Protein AF-0000000085047719 (afdb_homodimer)

InterPro domains:
  IPR000515 ABC transporter type 1, transmembrane domain MetI-like [PF00528] (74-234)
  IPR000515 ABC transporter type 1, transmembrane domain MetI-like [PS50928] (56-235)
  IPR000515 ABC transporter type 1, transmembrane domain MetI-like [cd06261] (85-202)
  IPR035906 MetI-like superfamily [G3DSA:1.10.3720.10] (47-243)
  IPR035906 MetI-like superfamily [SSF161098] (51-234)

Organism: Alkalihalophilus pseudofirmus (strain ATCC BAA-2126 / JCM 17055 / OF4) (NCBI:txid398511)

Nearest PDB structures (foldseek):
  7ahh-assembly1_B  TM=7.745E-01  e=3.556E-06  Lactococcus lactis subsp. lactis
  7ahh-assembly1_A  TM=7.229E-01  e=4.633E-06  Lactococcus lactis subsp. lactis
  7ahc-assembly1_B  TM=7.390E-01  e=4.842E-06  Lactococcus lactis subsp. lactis
  7ahd-assembly1_B  TM=6.368E-01  e=7.276E-07  Lactococcus lactis subsp. lactis
  7ahd-assembly1_A  TM=6.657E-01  e=1.919E-06  Lactococcus lactis subsp. lactis

Solvent-accessible surface area (backbone atoms only — not comparable to full-atom values): 24076 Å² total; per-residue (Å²): 117,67,62,60,52,49,32,50,50,45,54,50,48,52,51,50,51,46,35,49,43,39,74,66,38,71,76,74,45,95,68,58,49,37,64,71,54,10,54,51,36,43,50,41,26,51,72,68,71,34,58,47,49,54,14,48,52,46,39,52,52,45,51,52,52,18,44,52,50,6,46,52,51,8,41,54,50,5,49,47,33,52,74,29,71,68,41,29,55,34,58,40,50,51,45,56,48,51,57,37,35,50,32,57,75,47,35,63,58,28,39,66,72,60,72,30,58,67,59,16,42,33,50,24,15,22,54,29,7,18,40,49,13,15,52,25,29,20,49,20,42,67,61,52,55,64,67,58,53,52,52,40,41,73,74,62,42,52,73,68,52,32,41,68,68,43,36,51,63,70,12,44,70,35,33,51,53,10,50,52,46,13,46,56,37,17,53,41,29,42,45,48,42,17,52,75,46,71,54,20,54,28,19,50,35,46,49,24,48,76,68,66,34,39,26,47,31,51,27,50,50,48,51,45,24,50,52,33,47,45,47,46,60,70,45,50,46,56,50,48,53,52,50,30,53,72,70,64,65,54,128,118,68,62,61,50,49,31,50,52,46,54,50,48,51,51,50,51,48,36,49,43,39,74,66,39,71,76,74,45,93,67,60,50,38,64,72,54,10,54,50,36,43,50,40,25,52,72,69,70,34,57,46,47,54,14,48,52,47,40,51,51,44,52,54,52,17,44,52,49,6,47,52,53,7,40,54,50,5,50,47,32,51,74,28,70,69,41,30,54,34,58,41,51,51,45,56,48,52,58,38,35,49,33,59,74,48,36,63,57,29,38,65,73,59,73,30,57,67,60,18,42,33,50,24,14,22,52,29,7,17,41,48,13,17,52,25,28,20,48,20,40,66,62,53,54,64,66,59,52,51,52,39,41,72,74,63,42,51,73,69,52,32,41,66,68,44,35,49,63,70,12,44,71,35,34,50,54,10,50,52,46,13,47,55,37,17,52,40,30,43,45,48,40,16,52,75,44,71,55,20,52,29,20,50,35,46,50,25,46,77,68,65,34,39,26,46,30,50,27,49,50,50,51,46,24,48,51,33,48,45,46,45,62,71,45,49,47,57,50,50,53,52,50,29,53,71,69,63,64,54,127

Secondary structure (DSSP, 8-state):
-HHHHHHHHHHHHHHHHHHHHHHTTTT--TTPPPHHHHHHHHHIIIIIS-HHHHHHHHHHHHHHHHHHHHHHHHHHHHHHHHH-HHHHHTHHHHHHHHHTS-GGGGHHHHHHHHSSHHHHHHHHHHHHHHHHHHHHHHHHHHTS-HHHHHHHHHTT--HHHHIIIIIHHHTHHHHHHHHHHHHHHHHHHHHHHHHHSSSHHHHHHHHHHHTT-HHHHHHHHHHHHHHHHHIIIIIIHHHHHHHHHHTT---/-HHHHHHHHHHHHHHHHHHHHHHTTTT--TTPPPHHHHHHHHHIIIIIS-HHHHHHHHHHHHHHHHHHHHHHHHHHHHHHHHH-HHHHHTHHHHHHHHHTS-GGGGHHHHHHHHS-HHHHHHHHHHHHHHHHHHHHHHHHHHTS-HHHHHHHHHTT--HHHHIIIIIHHHTHHHHHHHHHHHHHHHHHHHHHHHHHSSSHHHHHHHHHHHTT-HHHHHHHHHHHHHHHHHIIIIIIHHHHHHHHHHTT---

pLDDT: mean 92.98, std 7.73, range [45.44, 98.81]

Foldseek 3Di:
DVVVVVVVVVVVVVLVVLQVCVVVVVVVDPLRDRLVVLVVLLCCCVPPVNQQVQQAVLLCVLLVVLLVLLLVLLLVLLLVLQQDVVCVVPVVVVLVVLQVDQLLVCLVVLCVVVVDLSRSLSSSLSSQLNSLLSVLNNCLLNPPDVVQLVVCVVVPQDDVRCCVPPRNLSSVLSNLVSSVSSSVRSLVSNLSSCCVGDGHLNVVLNVCVVVSVSSNNVSSVVVSVVVVVCCVPVPSVVVNVVSCVVNVVPD/DVVVVVVVVVVVVVLVVLQVCVVVVVVVDPLRDRLVVLVVLLCCCVPPVNQQVQQAVLLCVLLVVLLVLLLVLLLVLLLVLQQDVVCVVPVVVVLVVLQVDQLLVCLVVLCVVVVDLSRSLSSSLSSQLNSLLSVLNNCLLNPPDVVQLVVCVVVPQDDVRCCVPPRNLSSVLSNLVSSVSSSVRSLVSNLSSCCVGDGHLNVVLNVCVVVSVNSNNVSSVVVSVVVVVCCVPVPSVVVNVVSCVVNVVPD

Sequence (502 aa):
MTTIVRRLLFFIALIAIWEIIYRIDLFQTRMFPSPLLSFVELYRGFFETGILTAALTTSLGRISLGFALAVIIGSILGIILATSKLADETLGSLVVALQSVPSIVWLPLALVMFQGGSLAILFVIILGGTWPMTMNMRMGIKNVQPLLIRAARTMGYKGLELVWKVLIPASIPSALTGVRLAWAFGWRALMAAELLGRGGLGRTLLDARDFFNMELVIAIMIIIAVIGLIVEYLIFNPIERKVLQRWGYSKMTTIVRRLLFFIALIAIWEIIYRIDLFQTRMFPSPLLSFVELYRGFFETGILTAALTTSLGRISLGFALAVIIGSILGIILATSKLADETLGSLVVALQSVPSIVWLPLALVMFQGGSLAILFVIILGGTWPMTMNMRMGIKNVQPLLIRAARTMGYKGLELVWKVLIPASIPSALTGVRLAWAFGWRALMAAELLGRGGLGRTLLDARDFFNMELVIAIMIIIAVIGLIVEYLIFNPIERKVLQRWGYSK

Radius of gyration: 24.11 Å; Cα contacts (8 Å, |Δi|>4): 679; chains: 2; bounding box: 59×62×63 Å

Structure (mmCIF, N/CA/C/O backbone):
data_AF-0000000085047719-model_v1
#
loop_
_entity.id
_entity.type
_entity.pdbx_description
1 polymer 'ABC transporter (Permease) (NSB type)'
#
loop_
_atom_site.group_PDB
_atom_site.id
_atom_site.type_symbol
_atom_site.label_atom_id
_atom_site.label_alt_id
_atom_site.label_comp_id
_atom_site.label_asym_id
_atom_site.label_entity_id
_atom_site.label_seq_id
_atom_site.pdbx_PDB_ins_code
_atom_site.Cartn_x
_atom_site.Cartn_y
_atom_site.Cartn_z
_atom_site.occupancy
_atom_site.B_iso_or_equiv
_atom_site.auth_seq_id
_atom_site.auth_comp_id
_atom_site.auth_asym_id
_atom_site.auth_atom_id
_atom_site.pdbx_PDB_model_num
ATOM 1 N N . MET A 1 1 ? 16.953 25.453 -16.094 1 55.53 1 MET A N 1
ATOM 2 C CA . MET A 1 1 ? 17.594 24.828 -17.25 1 55.53 1 MET A CA 1
ATOM 3 C C . MET A 1 1 ? 18.594 23.766 -16.797 1 55.53 1 MET A C 1
ATOM 5 O O . MET A 1 1 ? 18.641 22.672 -17.359 1 55.53 1 MET A O 1
ATOM 9 N N . THR A 1 2 ? 19.172 24.031 -15.453 1 80.38 2 THR A N 1
ATOM 10 C CA . THR A 1 2 ? 20.312 23.266 -15 1 80.38 2 THR A CA 1
ATOM 11 C C . THR A 1 2 ? 19.859 21.984 -14.289 1 80.38 2 THR A C 1
ATOM 13 O O . THR A 1 2 ? 20.484 20.938 -14.438 1 80.38 2 THR A O 1
ATOM 16 N N . THR A 1 3 ? 18.594 22.047 -13.867 1 86.69 3 THR A N 1
ATOM 17 C CA . THR A 1 3 ? 18.125 20.875 -13.133 1 86.69 3 THR A CA 1
ATOM 18 C C . THR A 1 3 ? 17.719 19.75 -14.086 1 86.69 3 THR A C 1
ATOM 20 O O . THR A 1 3 ? 18.047 18.594 -13.859 1 86.69 3 THR A O 1
ATOM 23 N N . ILE A 1 4 ? 17.141 20.141 -15.188 1 89.81 4 ILE A N 1
ATOM 24 C CA . ILE A 1 4 ? 16.688 19.172 -16.172 1 89.81 4 ILE A CA 1
ATOM 25 C C . ILE A 1 4 ? 17.875 18.469 -16.812 1 89.81 4 ILE A C 1
ATOM 27 O O . ILE A 1 4 ? 17.844 17.266 -17.062 1 89.81 4 ILE A O 1
ATOM 31 N N . VAL A 1 5 ? 18.875 19.25 -17.062 1 91.38 5 VAL A N 1
ATOM 32 C CA . VAL A 1 5 ? 20.078 18.688 -17.688 1 91.38 5 VAL A CA 1
ATOM 33 C C . VAL A 1 5 ? 20.734 17.703 -16.719 1 91.38 5 VAL A C 1
ATOM 35 O O . VAL A 1 5 ? 21.188 16.625 -17.125 1 91.38 5 VAL A O 1
ATOM 38 N N . ARG A 1 6 ? 20.797 18.062 -15.516 1 91.5 6 ARG A N 1
ATOM 39 C CA . ARG A 1 6 ? 21.391 17.188 -14.508 1 91.5 6 ARG A CA 1
ATOM 40 C C . ARG A 1 6 ? 20.609 15.875 -14.391 1 91.5 6 ARG A C 1
ATOM 42 O O . ARG A 1 6 ? 21.203 14.797 -14.297 1 91.5 6 ARG A O 1
ATOM 49 N N . ARG A 1 7 ? 19.344 15.992 -14.406 1 91.75 7 ARG A N 1
ATOM 50 C CA . ARG A 1 7 ? 18.469 14.812 -14.32 1 91.75 7 ARG A CA 1
ATOM 51 C C . ARG A 1 7 ? 18.641 13.93 -15.547 1 91.75 7 ARG A C 1
ATOM 53 O O . ARG A 1 7 ? 18.75 12.703 -15.43 1 91.75 7 ARG A O 1
ATOM 60 N N . LEU A 1 8 ? 18.672 14.547 -16.688 1 92.69 8 LEU A N 1
ATOM 61 C CA . LEU A 1 8 ? 18.812 13.789 -17.938 1 92.69 8 LEU A CA 1
ATOM 62 C C . LEU A 1 8 ? 20.141 13.062 -17.984 1 92.69 8 LEU A C 1
ATOM 64 O O . LEU A 1 8 ? 20.219 11.898 -18.375 1 92.69 8 LEU A O 1
ATOM 68 N N . LEU A 1 9 ? 21.172 13.742 -17.578 1 93.44 9 LEU A N 1
ATOM 69 C CA . LEU A 1 9 ? 22.5 13.133 -17.562 1 93.44 9 LEU A CA 1
ATOM 70 C C . LEU A 1 9 ? 22.562 11.969 -16.578 1 93.44 9 LEU A C 1
ATOM 72 O O . LEU A 1 9 ? 23.188 10.953 -16.859 1 93.44 9 LEU A O 1
ATOM 76 N N . PHE A 1 10 ? 21.938 12.188 -15.484 1 93.69 10 PHE A N 1
ATOM 77 C CA . PHE A 1 10 ? 21.891 11.141 -14.469 1 93.69 10 PHE A CA 1
ATOM 78 C C . PHE A 1 10 ? 21.234 9.883 -15.016 1 93.69 10 PHE A C 1
ATOM 80 O O . PHE A 1 10 ? 21.781 8.781 -14.906 1 93.69 10 PHE A O 1
ATOM 87 N N . PHE A 1 11 ? 20.062 9.992 -15.648 1 93.19 11 PHE A N 1
ATOM 88 C CA . PHE A 1 11 ? 19.328 8.844 -16.156 1 93.19 11 PHE A CA 1
ATOM 89 C C . PHE A 1 11 ? 20.047 8.219 -17.344 1 93.19 11 PHE A C 1
ATOM 91 O O . PHE A 1 11 ? 20.031 6.996 -17.516 1 93.19 11 PHE A O 1
ATOM 98 N N . ILE A 1 12 ? 20.672 9.039 -18.172 1 93.75 12 ILE A N 1
ATOM 99 C CA . ILE A 1 12 ? 21.453 8.523 -19.297 1 93.75 12 ILE A CA 1
ATOM 100 C C . ILE A 1 12 ? 22.625 7.703 -18.781 1 93.75 12 ILE A C 1
ATOM 102 O O . ILE A 1 12 ? 22.922 6.621 -19.297 1 93.75 12 ILE A O 1
ATOM 106 N N . ALA A 1 13 ? 23.266 8.25 -17.766 1 94.69 13 ALA A N 1
ATOM 107 C CA . ALA A 1 13 ? 24.375 7.527 -17.156 1 94.69 13 ALA A CA 1
ATOM 108 C C . ALA A 1 13 ? 23.906 6.203 -16.562 1 94.69 13 ALA A C 1
ATOM 110 O O . ALA A 1 13 ? 24.594 5.184 -16.672 1 94.69 13 ALA A O 1
ATOM 111 N N . LEU A 1 14 ? 22.812 6.246 -15.883 1 93.38 14 LEU A N 1
ATOM 112 C CA . LEU A 1 14 ? 22.266 5.043 -15.258 1 93.38 14 LEU A CA 1
ATOM 113 C C . LEU A 1 14 ? 21.969 3.979 -16.312 1 93.38 14 LEU A C 1
ATOM 115 O O . LEU A 1 14 ? 22.297 2.805 -16.125 1 93.38 14 LEU A O 1
ATOM 119 N N . ILE A 1 15 ? 21.375 4.363 -17.391 1 92.88 15 ILE A N 1
ATOM 120 C CA . ILE A 1 15 ? 21.031 3.439 -18.469 1 92.88 15 ILE A CA 1
ATOM 121 C C . ILE A 1 15 ? 22.297 2.922 -19.141 1 92.88 15 ILE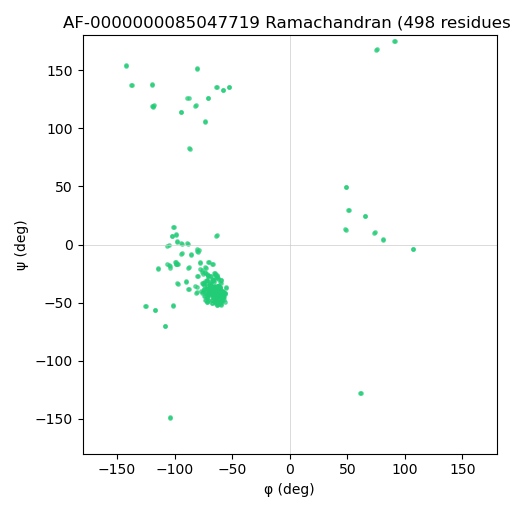 A C 1
ATOM 123 O O . ILE A 1 15 ? 22.391 1.739 -19.469 1 92.88 15 ILE A O 1
ATOM 127 N N . ALA A 1 16 ? 23.25 3.824 -19.375 1 94.19 16 ALA A N 1
ATOM 128 C CA . ALA A 1 16 ? 24.516 3.438 -19.969 1 94.19 16 ALA A CA 1
ATOM 129 C C . ALA A 1 16 ? 25.266 2.434 -19.094 1 94.19 16 ALA A C 1
ATOM 131 O O . ALA A 1 16 ? 25.781 1.432 -19.594 1 94.19 16 ALA A O 1
ATOM 132 N N . ILE A 1 17 ? 25.297 2.729 -17.844 1 93.62 17 ILE A N 1
ATOM 133 C CA . ILE A 1 17 ? 25.953 1.818 -16.922 1 93.62 17 ILE A CA 1
ATOM 134 C C . ILE A 1 17 ? 25.25 0.464 -16.938 1 93.62 17 ILE A C 1
ATOM 136 O O . ILE A 1 17 ? 25.891 -0.582 -16.969 1 93.62 17 ILE A O 1
ATOM 140 N N . TRP A 1 18 ? 23.906 0.507 -16.922 1 91.75 18 TRP A N 1
ATOM 141 C CA . TRP A 1 18 ? 23.109 -0.709 -16.984 1 91.75 18 TRP A CA 1
ATOM 142 C C . TRP A 1 18 ? 23.422 -1.501 -18.25 1 91.75 18 TRP A C 1
ATOM 144 O O . TRP A 1 18 ? 23.641 -2.713 -18.203 1 91.75 18 TRP A O 1
ATOM 154 N N . GLU A 1 19 ? 23.547 -0.803 -19.297 1 91.44 19 GLU A N 1
ATOM 155 C CA . GLU A 1 19 ? 23.812 -1.452 -20.578 1 91.44 19 GLU A CA 1
ATOM 156 C C . GLU A 1 19 ? 25.219 -2.035 -20.609 1 91.44 19 GLU A C 1
ATOM 158 O O . GLU A 1 19 ? 25.438 -3.109 -21.172 1 91.44 19 GLU A O 1
ATOM 163 N N . ILE A 1 20 ? 26.141 -1.352 -20.078 1 92.12 20 ILE A N 1
ATOM 164 C CA . ILE A 1 20 ? 27.516 -1.813 -20.031 1 92.12 20 ILE A CA 1
ATOM 165 C C . ILE A 1 20 ? 27.609 -3.084 -19.188 1 9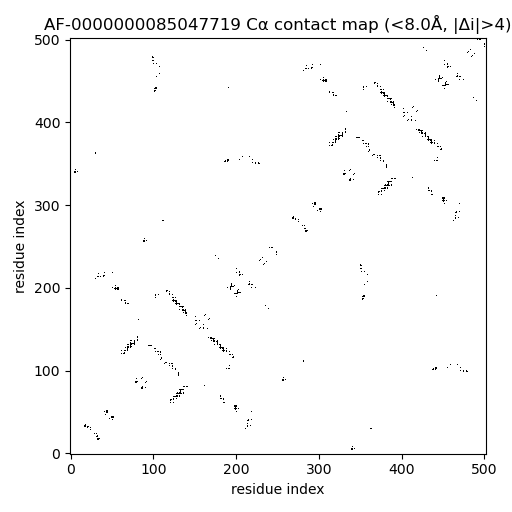2.12 20 ILE A C 1
ATOM 167 O O . ILE A 1 20 ? 28.297 -4.039 -19.562 1 92.12 20 ILE A O 1
ATOM 171 N N . ILE A 1 21 ? 26.906 -3.066 -18.109 1 88.94 21 ILE A N 1
ATOM 172 C CA . ILE A 1 21 ? 26.891 -4.238 -17.234 1 88.94 21 ILE A CA 1
ATOM 173 C C . ILE A 1 21 ? 26.328 -5.438 -18 1 88.94 21 ILE A C 1
ATOM 175 O O . ILE A 1 21 ? 26.844 -6.551 -17.875 1 88.94 21 ILE A O 1
ATOM 179 N N . TYR A 1 22 ? 25.266 -5.246 -18.766 1 87.19 22 TYR A N 1
ATOM 180 C CA . TYR A 1 22 ? 24.656 -6.293 -19.578 1 87.19 22 TYR A CA 1
ATOM 181 C C . TYR A 1 22 ? 25.625 -6.801 -20.641 1 87.19 22 TYR A C 1
ATOM 183 O O . TYR A 1 22 ? 25.797 -8.008 -20.797 1 87.19 22 TYR A O 1
ATOM 191 N N . ARG A 1 23 ? 26.375 -5.891 -21.297 1 89.44 23 ARG A N 1
ATOM 192 C CA . ARG A 1 23 ? 27.219 -6.254 -22.422 1 89.44 23 ARG A CA 1
ATOM 193 C C . ARG A 1 23 ? 28.469 -7 -21.938 1 89.44 23 ARG A C 1
ATOM 195 O O . ARG A 1 23 ? 28.969 -7.891 -22.625 1 89.44 23 ARG A O 1
ATOM 202 N N . ILE A 1 24 ? 28.875 -6.586 -20.781 1 88.06 24 ILE A N 1
ATOM 203 C CA . ILE A 1 24 ? 30.094 -7.238 -20.312 1 88.06 24 ILE A CA 1
ATOM 204 C C . ILE A 1 24 ? 29.734 -8.5 -19.531 1 88.06 24 ILE A C 1
ATOM 206 O O . ILE A 1 24 ? 30.609 -9.219 -19.062 1 88.06 24 ILE A O 1
ATOM 210 N N . ASP A 1 25 ? 28.453 -8.75 -19.438 1 79.75 25 ASP A N 1
ATOM 211 C CA . ASP A 1 25 ? 27.953 -9.922 -18.734 1 79.75 25 ASP A CA 1
ATOM 212 C C . ASP A 1 25 ? 28.594 -10.055 -17.359 1 79.75 25 ASP A C 1
ATOM 214 O O . ASP A 1 25 ? 29.156 -11.109 -17.016 1 79.75 25 ASP A O 1
ATOM 218 N N . LEU A 1 26 ? 28.562 -9 -16.703 1 72.75 26 LEU A N 1
ATOM 219 C CA . LEU A 1 26 ? 29.219 -8.898 -15.414 1 72.75 26 LEU A CA 1
ATOM 220 C C . LEU A 1 26 ? 28.734 -9.992 -14.469 1 72.75 26 LEU A C 1
ATOM 222 O O . LEU A 1 26 ? 29.516 -10.516 -13.672 1 72.75 26 LEU A O 1
ATOM 226 N N . PHE A 1 27 ? 27.484 -10.312 -14.555 1 71.44 27 PHE A N 1
ATOM 227 C CA . PHE A 1 27 ? 26.922 -11.25 -13.594 1 71.44 27 PHE A CA 1
ATOM 228 C C . PHE A 1 27 ? 26.875 -12.664 -14.164 1 71.44 27 PHE A C 1
ATOM 230 O O . PHE A 1 27 ? 26.469 -13.602 -13.484 1 71.44 27 PHE A O 1
ATOM 237 N N . GLN A 1 28 ? 27.375 -12.758 -15.297 1 67.12 28 GLN A N 1
ATOM 238 C CA . GLN A 1 28 ? 27.469 -14.062 -15.953 1 67.12 28 GLN A CA 1
ATOM 239 C C . GLN A 1 28 ? 26.125 -14.781 -15.938 1 67.12 28 GLN A C 1
ATOM 241 O O . GLN A 1 28 ? 26.047 -15.969 -15.602 1 67.12 28 GLN A O 1
ATOM 246 N N . THR A 1 29 ? 25.141 -13.984 -15.945 1 65.38 29 THR A N 1
ATOM 247 C CA . THR A 1 29 ? 23.797 -14.539 -15.969 1 65.38 29 THR A CA 1
ATOM 248 C C . THR A 1 29 ? 23.031 -14.078 -17.219 1 65.38 29 THR A C 1
ATOM 250 O O . THR A 1 29 ? 23.188 -12.93 -17.641 1 65.38 29 THR A O 1
ATOM 253 N N . ARG A 1 30 ? 22.688 -15.023 -17.953 1 62.56 30 ARG A N 1
ATOM 254 C CA . ARG A 1 30 ? 21.906 -14.703 -19.156 1 62.56 30 ARG A CA 1
ATOM 255 C C . ARG A 1 30 ? 20.562 -14.102 -18.781 1 62.56 30 ARG A C 1
ATOM 257 O O . ARG A 1 30 ? 19.75 -13.805 -19.656 1 62.56 30 ARG A O 1
ATOM 264 N N . MET A 1 31 ? 20.469 -13.867 -17.562 1 78.06 31 MET A N 1
ATOM 265 C CA . MET A 1 31 ? 19.141 -13.43 -17.156 1 78.06 31 MET A CA 1
ATOM 266 C C . MET A 1 31 ? 19.125 -11.93 -16.875 1 78.06 31 MET A C 1
ATOM 268 O O . MET A 1 31 ? 18.062 -11.367 -16.609 1 78.06 31 MET A O 1
ATOM 272 N N . PHE A 1 32 ? 20.312 -11.32 -17.047 1 80.69 32 PHE A N 1
ATOM 273 C CA . PHE A 1 32 ? 20.344 -9.875 -16.875 1 80.69 32 PHE A CA 1
ATOM 274 C C . PHE A 1 32 ? 19.875 -9.164 -18.141 1 80.69 32 PHE A C 1
ATOM 276 O O . PHE A 1 32 ? 20.5 -9.312 -19.188 1 80.69 32 PHE A O 1
ATOM 283 N N . PRO A 1 33 ? 18.766 -8.375 -18.016 1 88 33 PRO A N 1
ATOM 284 C CA . PRO A 1 33 ? 18.188 -7.797 -19.219 1 88 33 PRO A CA 1
ATOM 285 C C . PRO A 1 33 ? 18.922 -6.543 -19.688 1 88 33 PRO A C 1
ATOM 287 O O . PRO A 1 33 ? 19.594 -5.883 -18.891 1 88 33 PRO A O 1
ATOM 290 N N . SER A 1 34 ? 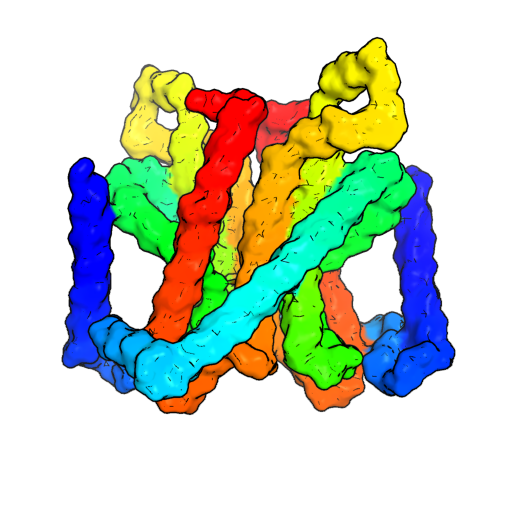18.844 -6.336 -21 1 90.56 34 SER A N 1
ATOM 291 C CA . SER A 1 34 ? 19.359 -5.109 -21.609 1 90.56 34 SER A CA 1
ATOM 292 C C . SER A 1 34 ? 18.297 -4.02 -21.641 1 90.56 34 SER A C 1
ATOM 294 O O . SER A 1 34 ? 17.172 -4.258 -22.094 1 90.56 34 SER A O 1
ATOM 296 N N . PRO A 1 35 ? 18.656 -2.863 -21.094 1 90.88 35 PRO A N 1
ATOM 297 C CA . PRO A 1 35 ? 17.688 -1.769 -21.203 1 90.88 35 PRO A CA 1
ATOM 298 C C . PRO A 1 35 ? 17.359 -1.4 -22.641 1 90.88 35 PRO A C 1
ATOM 300 O O . PRO A 1 35 ? 16.203 -1.082 -22.953 1 90.88 35 PRO A O 1
ATOM 303 N N . LEU A 1 36 ? 18.312 -1.517 -23.531 1 91.38 36 LEU A N 1
ATOM 304 C CA . LEU A 1 36 ? 18.078 -1.18 -24.922 1 91.38 36 LEU A CA 1
ATOM 305 C C . LEU A 1 36 ? 17.141 -2.191 -25.578 1 91.38 36 LEU A C 1
ATOM 307 O O . LEU A 1 36 ? 16.25 -1.814 -26.328 1 91.38 36 LEU A O 1
ATOM 311 N N . LEU A 1 37 ? 17.328 -3.438 -25.281 1 92.56 37 LEU A N 1
ATOM 312 C CA . LEU A 1 37 ? 16.469 -4.477 -25.844 1 92.56 37 LEU A CA 1
ATOM 313 C C . LEU A 1 37 ? 15.07 -4.426 -25.234 1 92.56 37 LEU A C 1
ATOM 315 O O . LEU A 1 37 ? 14.102 -4.863 -25.859 1 92.56 37 LEU A O 1
ATOM 319 N N . SER A 1 38 ? 15.016 -3.902 -24.031 1 94.75 38 SER A N 1
ATOM 320 C CA . SER A 1 38 ? 13.703 -3.736 -23.422 1 94.75 38 SER A CA 1
ATOM 321 C C . SER A 1 38 ? 12.859 -2.721 -24.188 1 94.75 38 SER A C 1
ATOM 323 O O . SER A 1 38 ? 11.633 -2.857 -24.25 1 94.75 38 SER A O 1
ATOM 325 N N . PHE A 1 39 ? 13.531 -1.752 -24.781 1 94.06 39 PHE A N 1
ATOM 326 C CA . PHE A 1 39 ? 12.805 -0.777 -25.594 1 94.06 39 PHE A CA 1
ATOM 327 C C . PHE A 1 39 ? 12.328 -1.401 -26.891 1 94.06 39 PHE A C 1
ATOM 329 O O . PHE A 1 39 ? 11.258 -1.048 -27.406 1 94.06 39 PHE A O 1
ATOM 336 N N . VAL A 1 40 ? 13.078 -2.311 -27.344 1 94.25 40 VAL A N 1
ATOM 337 C CA . VAL A 1 40 ? 12.68 -3.043 -28.547 1 94.25 40 VAL A CA 1
ATOM 338 C C . VAL A 1 40 ? 11.453 -3.898 -28.25 1 94.25 40 VAL A C 1
ATOM 340 O O . VAL A 1 40 ? 10.516 -3.963 -29.047 1 94.25 40 VAL A O 1
ATOM 343 N N . GLU A 1 41 ? 11.492 -4.469 -27.047 1 95.06 41 GLU A N 1
ATOM 344 C CA . GLU A 1 41 ? 10.352 -5.293 -26.641 1 95.06 41 GLU A CA 1
ATOM 345 C C . GLU A 1 41 ? 9.102 -4.445 -26.438 1 95.06 41 GLU A C 1
ATOM 347 O O . GLU A 1 41 ? 7.984 -4.914 -26.672 1 95.06 41 GLU A O 1
ATOM 352 N N . LEU A 1 42 ? 9.312 -3.232 -26.062 1 96.56 42 LEU A N 1
ATOM 353 C CA . LEU A 1 42 ? 8.18 -2.316 -25.953 1 96.56 42 LEU A CA 1
ATOM 354 C C . LEU A 1 42 ? 7.52 -2.119 -27.312 1 96.56 42 LEU A C 1
ATOM 356 O O . LEU A 1 42 ? 6.297 -2.211 -27.438 1 96.56 42 LEU A O 1
ATOM 360 N N . TYR A 1 43 ? 8.359 -1.895 -28.266 1 95.5 43 TYR A N 1
ATOM 361 C CA . TYR A 1 43 ? 7.852 -1.686 -29.625 1 95.5 43 TYR A CA 1
ATOM 362 C C . TYR A 1 43 ? 7.176 -2.943 -30.156 1 95.5 43 TYR A C 1
ATOM 364 O O . TYR A 1 43 ? 6.055 -2.883 -30.672 1 95.5 43 TYR A O 1
ATOM 372 N N . ARG A 1 44 ? 7.777 -4.078 -30.047 1 96 44 ARG A N 1
ATOM 373 C CA . ARG A 1 44 ? 7.234 -5.344 -30.531 1 96 44 ARG A CA 1
ATOM 374 C C . ARG A 1 44 ? 5.938 -5.695 -29.812 1 96 44 ARG A C 1
ATOM 376 O O . ARG A 1 44 ? 4.965 -6.117 -30.453 1 96 44 ARG A O 1
ATOM 383 N N . GLY A 1 45 ? 5.918 -5.469 -28.469 1 95.94 45 GLY A N 1
ATOM 384 C CA . GLY A 1 45 ? 4.754 -5.816 -27.672 1 95.94 45 GLY A CA 1
ATOM 385 C C . GLY A 1 45 ? 3.539 -4.961 -28 1 95.94 45 GLY A C 1
ATOM 386 O O . GLY A 1 45 ? 2.406 -5.449 -27.953 1 95.94 45 GLY A O 1
ATOM 387 N N . PHE A 1 46 ? 3.801 -3.68 -28.406 1 96.75 46 PHE A N 1
ATOM 388 C CA . PHE A 1 46 ? 2.693 -2.773 -28.688 1 96.75 46 PHE A CA 1
ATOM 389 C C . PHE A 1 46 ? 2.242 -2.904 -30.141 1 96.75 46 PHE A C 1
ATOM 391 O O . PHE A 1 46 ? 1.042 -2.914 -30.422 1 96.75 46 PHE A O 1
ATOM 398 N N . PHE A 1 47 ? 3.232 -3.078 -31.062 1 95.88 47 PHE A N 1
ATOM 399 C CA . PHE A 1 47 ? 2.895 -2.838 -32.469 1 95.88 47 PHE A CA 1
ATOM 400 C C . PHE A 1 47 ? 2.979 -4.129 -33.281 1 95.88 47 PHE A C 1
ATOM 402 O O . PHE A 1 47 ? 2.391 -4.23 -34.344 1 95.88 47 PHE A O 1
ATOM 409 N N . GLU A 1 48 ? 3.68 -5.102 -32.812 1 95.62 48 GLU A N 1
ATOM 410 C CA . GLU A 1 48 ? 3.789 -6.344 -33.562 1 95.62 48 GLU A CA 1
ATOM 411 C C . GLU A 1 48 ? 2.871 -7.422 -33 1 95.62 48 GLU A C 1
ATOM 413 O O . GLU A 1 48 ? 2.023 -7.961 -33.719 1 95.62 48 GLU A O 1
ATOM 418 N N . THR A 1 49 ? 2.949 -7.68 -31.75 1 95.62 49 THR A N 1
ATOM 419 C CA . THR A 1 49 ? 2.193 -8.781 -31.156 1 95.62 49 THR A CA 1
ATOM 420 C C . THR A 1 49 ? 0.902 -8.273 -30.531 1 95.62 49 THR A C 1
ATOM 422 O O . THR A 1 49 ? -0.076 -9.016 -30.422 1 95.62 49 THR A O 1
ATOM 425 N N . GLY A 1 50 ? 0.878 -7.051 -29.969 1 97 50 GLY A N 1
ATOM 426 C CA . GLY A 1 50 ? -0.288 -6.488 -29.297 1 97 50 GLY A CA 1
ATOM 427 C C . GLY A 1 50 ? -0.456 -6.969 -27.875 1 97 50 GLY A C 1
ATOM 428 O O . GLY A 1 50 ? -1.438 -6.629 -27.203 1 97 50 GLY A O 1
ATOM 429 N N . ILE A 1 51 ? 0.48 -7.727 -27.438 1 97.06 51 ILE A N 1
ATOM 430 C CA . ILE A 1 51 ? 0.381 -8.32 -26.109 1 97.06 51 ILE A CA 1
ATOM 431 C C . ILE A 1 51 ? 0.387 -7.227 -25.047 1 97.06 51 ILE A C 1
ATOM 433 O O . ILE A 1 51 ? -0.317 -7.324 -24.047 1 97.06 51 ILE A O 1
ATOM 437 N N . LEU A 1 52 ? 1.146 -6.176 -25.234 1 98.31 52 LEU A N 1
ATOM 438 C CA . LEU A 1 52 ? 1.242 -5.094 -24.266 1 98.31 52 LEU A CA 1
ATOM 439 C C . LEU A 1 52 ? -0.001 -4.211 -24.297 1 98.31 52 LEU A C 1
ATOM 441 O O . LEU A 1 52 ? -0.428 -3.689 -23.266 1 98.31 52 LEU A O 1
ATOM 445 N N . THR A 1 53 ? -0.605 -4.039 -25.438 1 98.06 53 THR A N 1
ATOM 446 C CA . THR A 1 53 ? -1.845 -3.277 -25.547 1 98.06 53 THR A CA 1
ATOM 447 C C . THR A 1 53 ? -2.977 -3.98 -24.797 1 98.06 53 THR A C 1
ATOM 449 O O . THR A 1 53 ? -3.742 -3.342 -24.078 1 98.06 53 THR A O 1
ATOM 452 N N . ALA A 1 54 ? -3.035 -5.27 -25.031 1 98 54 ALA A N 1
ATOM 453 C CA . ALA A 1 54 ? -4.059 -6.059 -24.359 1 98 54 ALA A CA 1
ATOM 454 C C . ALA A 1 54 ? -3.859 -6.027 -22.844 1 98 54 ALA A C 1
ATOM 456 O O . ALA A 1 54 ? -4.82 -5.848 -22.094 1 98 54 ALA A O 1
ATOM 457 N N . ALA A 1 55 ? -2.67 -6.195 -22.391 1 98.38 55 ALA A N 1
ATOM 458 C CA . ALA A 1 55 ? -2.338 -6.172 -20.969 1 98.38 55 ALA A CA 1
ATOM 459 C C . ALA A 1 55 ? -2.645 -4.809 -20.359 1 98.38 55 ALA A C 1
ATOM 461 O O . ALA A 1 55 ? -3.24 -4.723 -19.281 1 98.38 55 ALA A O 1
ATOM 462 N N . LEU A 1 56 ? -2.262 -3.781 -21.078 1 98.38 56 LEU A N 1
ATOM 463 C CA . LEU A 1 56 ? -2.439 -2.412 -20.609 1 98.38 56 LEU A CA 1
ATOM 464 C C . LEU A 1 56 ? -3.92 -2.064 -20.5 1 98.38 56 LEU A C 1
ATOM 466 O O . LEU A 1 56 ? -4.348 -1.486 -19.5 1 98.38 56 LEU A O 1
ATOM 470 N N . THR A 1 57 ? -4.707 -2.42 -21.469 1 98.06 57 THR A N 1
ATOM 471 C CA . THR A 1 57 ? -6.133 -2.107 -21.469 1 98.06 57 THR A CA 1
ATOM 472 C C . THR A 1 57 ? -6.855 -2.846 -20.344 1 98.06 57 THR A C 1
ATOM 474 O O . THR A 1 57 ? -7.742 -2.287 -19.703 1 98.06 57 THR A O 1
ATOM 477 N N . THR A 1 58 ? -6.445 -4.039 -20.156 1 98.12 58 THR A N 1
ATOM 478 C CA . THR A 1 58 ? -7.051 -4.84 -19.094 1 98.12 58 THR A CA 1
ATOM 479 C C . THR A 1 58 ? -6.758 -4.234 -17.719 1 98.12 58 THR A C 1
ATOM 481 O O . THR A 1 58 ? -7.672 -4.023 -16.922 1 98.12 58 THR A O 1
ATOM 484 N N . SER A 1 59 ? -5.512 -3.922 -17.438 1 98.44 59 SER A N 1
ATOM 485 C CA . SER A 1 59 ? -5.117 -3.367 -16.141 1 98.44 59 SER A CA 1
ATOM 486 C C . SER A 1 59 ? -5.727 -1.986 -15.922 1 98.44 59 SER A C 1
ATOM 488 O O . SER A 1 59 ? -6.207 -1.679 -14.828 1 98.44 59 SER A O 1
ATOM 490 N N . LEU A 1 60 ? -5.738 -1.154 -16.969 1 98.31 60 LEU A N 1
ATOM 491 C CA . LEU A 1 60 ? -6.289 0.19 -16.828 1 98.31 60 LEU A CA 1
ATOM 492 C C . LEU A 1 60 ? -7.797 0.137 -16.594 1 98.31 60 LEU A C 1
ATOM 494 O O . LEU A 1 60 ? -8.336 0.945 -15.836 1 98.31 60 LEU A O 1
ATOM 498 N N . GLY A 1 61 ? -8.438 -0.741 -17.281 1 98.25 61 GLY A N 1
ATOM 499 C CA . GLY A 1 61 ? -9.859 -0.921 -17.047 1 98.25 61 GLY A CA 1
ATOM 500 C C . GLY A 1 61 ? -10.172 -1.343 -15.617 1 98.25 61 GLY A C 1
ATOM 501 O O . GLY A 1 61 ? -11.078 -0.794 -14.984 1 98.25 61 GLY A O 1
ATOM 502 N N . ARG A 1 62 ? -9.469 -2.242 -15.086 1 98.19 62 ARG A N 1
ATOM 503 C CA . ARG A 1 62 ? -9.664 -2.768 -13.734 1 98.19 62 ARG A CA 1
ATOM 504 C C . ARG A 1 62 ? -9.414 -1.69 -12.688 1 98.19 62 ARG A C 1
ATOM 506 O O . ARG A 1 62 ? -10.227 -1.486 -11.789 1 98.19 62 ARG A O 1
ATOM 513 N N . ILE A 1 63 ? -8.266 -0.968 -12.852 1 98.31 63 ILE A N 1
ATOM 514 C CA . ILE A 1 63 ? -7.895 -0.002 -11.828 1 98.31 63 ILE A CA 1
ATOM 515 C C . ILE A 1 63 ? -8.836 1.201 -11.883 1 98.31 63 ILE A C 1
ATOM 517 O O . ILE A 1 63 ? -9.156 1.794 -10.852 1 98.31 63 ILE A O 1
ATOM 521 N N . SER A 1 64 ? -9.258 1.576 -13.102 1 98.19 64 SER A N 1
ATOM 522 C CA . SER A 1 64 ? -10.18 2.701 -13.227 1 98.19 64 SER A CA 1
ATOM 523 C C . SER A 1 64 ? -11.516 2.4 -12.547 1 98.19 64 SER A C 1
ATOM 525 O O . SER A 1 64 ? -12.016 3.211 -11.766 1 98.19 64 SER A O 1
ATOM 527 N N . LEU A 1 65 ? -12.031 1.253 -12.781 1 98.44 65 LEU A N 1
ATOM 528 C CA . LEU A 1 65 ? -13.305 0.868 -12.195 1 98.44 65 LEU A CA 1
ATOM 529 C C . LEU A 1 65 ? -13.164 0.616 -10.703 1 98.44 65 LEU A C 1
ATOM 531 O O . LEU A 1 65 ? -13.984 1.091 -9.906 1 98.44 65 LEU A O 1
ATOM 535 N N . GLY A 1 66 ? -12.195 -0.163 -10.344 1 98.56 66 GLY A N 1
ATOM 536 C CA . GLY A 1 66 ? -11.977 -0.466 -8.938 1 98.56 66 GLY A CA 1
ATOM 537 C C . GLY A 1 66 ? -11.719 0.769 -8.094 1 98.56 66 GLY A C 1
ATOM 538 O O . GLY A 1 66 ? -12.273 0.908 -7.004 1 98.56 66 GLY A O 1
ATOM 539 N N . PHE A 1 67 ? -10.867 1.64 -8.617 1 98.31 67 PHE A N 1
ATOM 540 C CA . PHE A 1 67 ? -10.531 2.881 -7.93 1 98.31 67 PHE A CA 1
ATOM 541 C C . PHE A 1 67 ? -11.766 3.768 -7.781 1 98.31 67 PHE A C 1
ATOM 543 O O . PHE A 1 67 ? -12.023 4.297 -6.699 1 98.31 67 PHE A O 1
ATOM 550 N N . ALA A 1 68 ? -12.5 3.908 -8.812 1 98.69 68 ALA A N 1
ATOM 551 C CA . ALA A 1 68 ? -13.711 4.723 -8.773 1 98.69 68 ALA A CA 1
ATOM 552 C C . ALA A 1 68 ? -14.688 4.195 -7.73 1 98.69 68 ALA A C 1
ATOM 554 O O . ALA A 1 68 ? -15.234 4.965 -6.93 1 98.69 68 ALA A O 1
ATOM 555 N N . LEU A 1 69 ? -14.875 2.945 -7.707 1 98.81 69 LEU A N 1
ATOM 556 C CA . LEU A 1 69 ? -15.797 2.334 -6.758 1 98.81 69 LEU A CA 1
ATOM 557 C C . LEU A 1 69 ? -15.266 2.443 -5.332 1 98.81 69 LEU A C 1
ATOM 559 O O . LEU A 1 69 ? -16.031 2.68 -4.395 1 98.81 69 LEU A O 1
ATOM 563 N N . ALA A 1 70 ? -13.977 2.256 -5.156 1 98.81 70 ALA A N 1
ATOM 564 C CA . ALA A 1 70 ? -13.367 2.377 -3.834 1 98.81 70 ALA A CA 1
ATOM 565 C C . ALA A 1 70 ? -13.562 3.781 -3.268 1 98.81 70 ALA A C 1
ATOM 567 O O . ALA A 1 70 ? -13.891 3.941 -2.09 1 98.81 70 ALA A O 1
ATOM 568 N N . VAL A 1 71 ? -13.352 4.766 -4.113 1 98.62 71 VAL A N 1
ATOM 569 C CA . VAL A 1 71 ? -13.477 6.156 -3.688 1 98.62 71 VAL A CA 1
ATOM 570 C C . VAL A 1 71 ? -14.93 6.461 -3.338 1 98.62 71 VAL A C 1
ATOM 572 O O . VAL A 1 71 ? -15.211 7.102 -2.322 1 98.62 71 VAL A O 1
ATOM 575 N N . ILE A 1 72 ? -15.844 5.961 -4.148 1 98.69 72 ILE A N 1
ATOM 576 C CA . ILE A 1 72 ? -17.266 6.215 -3.934 1 98.69 72 ILE A CA 1
ATOM 577 C C . ILE A 1 72 ? -17.734 5.52 -2.654 1 98.69 72 ILE A C 1
ATOM 579 O O . ILE A 1 72 ? -18.297 6.152 -1.769 1 98.69 72 ILE A O 1
ATOM 583 N N . ILE A 1 73 ? -17.438 4.293 -2.512 1 98.69 73 ILE A N 1
ATOM 584 C CA . ILE A 1 73 ? -17.859 3.51 -1.353 1 98.69 73 ILE A CA 1
ATOM 585 C C . ILE A 1 73 ? -17.188 4.051 -0.094 1 98.69 73 ILE A C 1
ATOM 587 O O . ILE A 1 73 ? -17.828 4.242 0.934 1 98.69 73 ILE A O 1
ATOM 591 N N . GLY A 1 74 ? -15.891 4.297 -0.168 1 98.69 74 GLY A N 1
ATOM 592 C CA . GLY A 1 74 ? -15.148 4.824 0.971 1 98.69 74 GLY A CA 1
ATOM 593 C C . GLY A 1 74 ? -15.641 6.184 1.424 1 98.69 74 GLY A C 1
ATOM 594 O O . GLY A 1 74 ? -15.703 6.461 2.623 1 98.69 74 GLY A O 1
ATOM 595 N N . SER A 1 75 ? -15.969 7 0.455 1 98.25 75 SER A N 1
ATOM 596 C CA . SER A 1 75 ? -16.484 8.32 0.786 1 98.25 75 SER A CA 1
ATOM 597 C C . SER A 1 75 ? -17.828 8.227 1.504 1 98.25 75 SER A C 1
ATOM 599 O O . SER A 1 75 ? -18.047 8.891 2.52 1 98.25 75 SER A O 1
ATOM 601 N N . ILE A 1 76 ? -18.688 7.406 0.995 1 98 76 ILE A N 1
ATOM 602 C CA . ILE A 1 76 ? -20 7.234 1.585 1 98 76 ILE A CA 1
ATOM 603 C C . ILE A 1 76 ? -19.875 6.68 3.002 1 98 76 ILE A C 1
ATOM 605 O O . ILE A 1 76 ? -20.469 7.203 3.939 1 98 76 ILE A O 1
ATOM 609 N N . LEU A 1 77 ? -19.062 5.727 3.17 1 98.31 77 LEU A N 1
ATOM 610 C CA . LEU A 1 77 ? -18.844 5.125 4.48 1 98.31 77 LEU A CA 1
ATOM 611 C C . LEU A 1 77 ? -18.203 6.117 5.441 1 98.31 77 LEU A C 1
ATOM 613 O O . LEU A 1 77 ? -18.578 6.176 6.621 1 98.31 77 LEU A O 1
ATOM 617 N N . GLY A 1 78 ? -17.219 6.859 4.938 1 98.12 78 GLY A N 1
ATOM 618 C CA . GLY A 1 78 ? -16.578 7.875 5.762 1 98.12 78 GLY A CA 1
ATOM 619 C C . GLY A 1 78 ? -17.547 8.93 6.258 1 98.12 78 GLY A C 1
ATOM 620 O O . GLY A 1 78 ? -17.5 9.336 7.422 1 98.12 78 GLY A O 1
ATOM 621 N N . ILE A 1 79 ? -18.453 9.336 5.418 1 97.06 79 ILE A N 1
ATOM 622 C CA . ILE A 1 79 ? -19.453 10.328 5.785 1 97.06 79 ILE A CA 1
ATOM 623 C C . ILE A 1 79 ? -20.391 9.742 6.832 1 97.06 79 ILE A C 1
ATOM 625 O O . ILE A 1 79 ? -20.719 10.398 7.828 1 97.06 79 ILE A O 1
ATOM 629 N N . ILE A 1 80 ? -20.797 8.516 6.637 1 97.25 80 ILE A N 1
ATOM 630 C CA . ILE A 1 80 ? -21.703 7.848 7.57 1 97.25 80 ILE A CA 1
ATOM 631 C C . ILE A 1 80 ? -21.031 7.727 8.938 1 97.25 80 ILE A C 1
ATOM 633 O O . ILE A 1 80 ? -21.641 8.023 9.961 1 97.25 80 ILE A O 1
ATOM 637 N N . LEU A 1 81 ? -19.812 7.398 8.961 1 97.25 81 LEU A N 1
ATOM 638 C CA . LEU A 1 81 ? -19.094 7.219 10.219 1 97.25 81 LEU A CA 1
ATOM 639 C C . LEU A 1 81 ? -18.875 8.562 10.914 1 97.25 81 LEU A C 1
ATOM 641 O O . LEU A 1 81 ? -18.922 8.633 12.148 1 97.25 81 LEU A O 1
ATOM 645 N N . ALA A 1 82 ? -18.703 9.57 10.109 1 95.88 82 ALA A N 1
ATOM 646 C CA . ALA A 1 82 ? -18.438 10.883 10.68 1 95.88 82 ALA A CA 1
ATOM 647 C C . ALA A 1 82 ? -19.703 11.516 11.242 1 95.88 82 ALA A C 1
ATOM 649 O O . ALA A 1 82 ? -19.641 12.344 12.156 1 95.88 82 ALA A O 1
ATOM 650 N N . THR A 1 83 ? -20.859 11.148 10.789 1 93.75 83 THR A N 1
ATOM 651 C CA . THR A 1 83 ? -22.094 11.852 11.133 1 93.75 83 THR A CA 1
ATOM 652 C C . THR A 1 83 ? -22.922 11.031 12.125 1 93.75 83 THR A C 1
ATOM 654 O O . THR A 1 83 ? -23.828 11.562 12.766 1 93.75 83 THR A O 1
ATOM 657 N N . SER A 1 84 ? -22.641 9.773 12.266 1 94.56 84 SER A N 1
ATOM 658 C CA . SER A 1 84 ? -23.375 8.914 13.18 1 94.56 84 SER A CA 1
ATOM 659 C C . SER A 1 84 ? -22.453 8.336 14.258 1 94.56 84 SER A C 1
ATOM 661 O O . SER A 1 84 ? -21.547 7.551 13.953 1 94.56 84 SER A O 1
ATOM 663 N N . LYS A 1 85 ? -22.766 8.656 15.469 1 93.31 85 LYS A N 1
ATOM 664 C CA . LYS A 1 85 ? -21.969 8.172 16.594 1 93.31 85 LYS A CA 1
ATOM 665 C C . LYS A 1 85 ? -22.062 6.652 16.703 1 93.31 85 LYS A C 1
ATOM 667 O O . LYS A 1 85 ? -21.047 5.984 16.938 1 93.31 85 LYS A O 1
ATOM 672 N N . LEU A 1 86 ? -23.203 6.148 16.531 1 94.12 86 LEU A N 1
ATOM 673 C CA . LEU A 1 86 ? -23.406 4.703 16.609 1 94.12 86 LEU A CA 1
ATOM 674 C C . LEU A 1 86 ? -22.641 3.979 15.516 1 94.12 86 LEU A C 1
ATOM 676 O O . LEU A 1 86 ? -22 2.955 15.773 1 94.12 86 LEU A O 1
ATOM 680 N N . ALA A 1 87 ? -22.688 4.516 14.305 1 96.06 87 ALA A N 1
ATOM 681 C CA . ALA A 1 87 ? -21.953 3.912 13.195 1 96.06 87 ALA A CA 1
ATOM 682 C C . ALA A 1 87 ? -20.438 3.973 13.438 1 96.06 87 ALA A C 1
ATOM 684 O O . ALA A 1 87 ? -19.719 3.018 13.141 1 96.06 87 ALA A O 1
ATOM 685 N N . ASP A 1 88 ? -20.062 5.004 13.93 1 95.12 88 ASP A N 1
ATOM 686 C CA . ASP A 1 88 ? -18.641 5.203 14.203 1 95.12 88 ASP A CA 1
ATOM 687 C C . ASP A 1 88 ? -18.125 4.191 15.227 1 95.12 88 ASP A C 1
ATOM 689 O O . ASP A 1 88 ? -17.047 3.633 15.07 1 95.12 88 ASP A O 1
ATOM 693 N N . GLU A 1 89 ? -18.938 3.938 16.234 1 93.56 89 GLU A N 1
ATOM 694 C CA . GLU A 1 89 ? -18.516 3.068 17.328 1 93.56 89 GLU A CA 1
ATOM 695 C C . GLU A 1 89 ? -18.594 1.598 16.922 1 93.56 89 GLU A C 1
ATOM 697 O O . GLU A 1 89 ? -17.906 0.755 17.516 1 93.56 89 GLU A O 1
ATOM 702 N N . THR A 1 90 ? -19.359 1.262 15.938 1 94.19 90 THR A N 1
ATOM 703 C CA . THR A 1 90 ? -19.531 -0.127 15.523 1 94.19 90 THR A CA 1
ATOM 704 C C . THR A 1 90 ? -18.828 -0.382 14.188 1 94.19 90 THR A C 1
ATOM 706 O O . THR A 1 90 ? -17.688 -0.837 14.156 1 94.19 90 THR A O 1
ATOM 709 N N . LEU A 1 91 ? -19.391 0.203 13.117 1 95.69 91 LEU A N 1
ATOM 710 C CA . LEU A 1 91 ? -18.844 0.029 11.781 1 95.69 91 LEU A CA 1
ATOM 711 C C . LEU A 1 91 ? -17.422 0.605 11.695 1 95.69 91 LEU A C 1
ATOM 713 O O . LEU A 1 91 ? -16.578 0.081 10.977 1 95.69 91 LEU A O 1
ATOM 717 N N . GLY A 1 92 ? -17.266 1.665 12.398 1 95.5 92 GLY A N 1
ATOM 718 C CA . GLY A 1 92 ? -15.945 2.258 12.438 1 95.5 92 GLY A CA 1
ATOM 719 C C . GLY A 1 92 ? -14.883 1.304 12.945 1 95.5 92 GLY A C 1
ATOM 720 O O . GLY A 1 92 ? -13.789 1.22 12.375 1 95.5 92 GLY A O 1
ATOM 721 N N . SER A 1 93 ? -15.219 0.592 13.961 1 92.88 93 SER A N 1
ATOM 722 C CA . SER A 1 93 ? -14.281 -0.379 14.516 1 92.88 93 SER A CA 1
ATOM 723 C C . SER A 1 93 ? -14.023 -1.519 13.539 1 92.88 93 SER A C 1
ATOM 725 O O . SER A 1 93 ? -12.906 -2.037 13.461 1 92.88 93 SER A O 1
ATOM 727 N N . LEU A 1 94 ? -15 -1.932 12.828 1 94.31 94 LEU A N 1
ATOM 728 C CA . LEU A 1 94 ? -14.844 -2.965 11.805 1 94.31 94 LEU A CA 1
ATOM 729 C C . LEU A 1 94 ? -13.93 -2.49 10.688 1 94.31 94 LEU A C 1
ATOM 731 O O . LEU A 1 94 ? -13.102 -3.258 10.188 1 94.31 94 LEU A O 1
ATOM 735 N N . VAL A 1 95 ?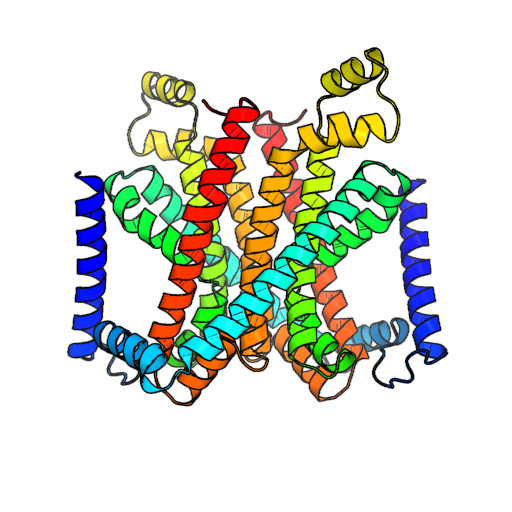 -14.062 -1.227 10.312 1 95.5 95 VAL A N 1
ATOM 736 C CA . VAL A 1 95 ? -13.25 -0.647 9.25 1 95.5 95 VAL A CA 1
ATOM 737 C C . VAL A 1 95 ? -11.781 -0.659 9.656 1 95.5 95 VAL A C 1
ATOM 739 O O . VAL A 1 95 ? -10.906 -1.004 8.852 1 95.5 95 VAL A O 1
ATOM 742 N N . VAL A 1 96 ? -11.555 -0.365 10.859 1 91.06 96 VAL A N 1
ATOM 743 C CA . VAL A 1 96 ? -10.188 -0.349 11.375 1 91.06 96 VAL A CA 1
ATOM 744 C C . VAL A 1 96 ? -9.609 -1.764 11.352 1 91.06 96 VAL A C 1
ATOM 746 O O . VAL A 1 96 ? -8.461 -1.966 10.953 1 91.06 96 VAL A O 1
ATOM 749 N N . ALA A 1 97 ? -10.383 -2.689 11.734 1 91 97 ALA A N 1
ATOM 750 C CA . ALA A 1 97 ? -9.945 -4.082 11.734 1 91 97 ALA A CA 1
ATOM 751 C C . ALA A 1 97 ? -9.664 -4.57 10.312 1 91 97 ALA A C 1
ATOM 753 O O . ALA A 1 97 ? -8.656 -5.238 10.07 1 91 97 ALA A O 1
ATOM 754 N N . LEU A 1 98 ? -10.523 -4.227 9.445 1 94.25 98 LEU A N 1
ATOM 755 C CA . LEU A 1 98 ? -10.398 -4.688 8.062 1 94.25 98 LEU A CA 1
ATOM 756 C C . LEU A 1 98 ? -9.25 -3.984 7.359 1 94.25 98 LEU A C 1
ATOM 758 O O . LEU A 1 98 ? -8.617 -4.559 6.469 1 94.25 98 LEU A O 1
ATOM 762 N N . GLN A 1 99 ? -8.977 -2.764 7.738 1 92.81 99 GLN A N 1
ATOM 763 C CA . GLN A 1 99 ? -7.887 -1.998 7.145 1 92.81 99 GLN A CA 1
ATOM 764 C C . GLN A 1 99 ? -6.535 -2.629 7.461 1 92.81 99 GLN A C 1
ATOM 766 O O . GLN A 1 99 ? -5.574 -2.463 6.707 1 92.81 99 GLN A O 1
ATOM 771 N N . SER A 1 100 ? -6.477 -3.361 8.523 1 91.56 100 SER A N 1
ATOM 772 C CA . SER A 1 100 ? -5.227 -3.988 8.945 1 91.56 100 SER A CA 1
ATOM 773 C C . SER A 1 100 ? -4.922 -5.227 8.109 1 91.56 100 SER A C 1
ATOM 775 O O . SER A 1 100 ? -3.795 -5.723 8.109 1 91.56 100 SER A O 1
ATOM 777 N N . VAL A 1 101 ? -5.879 -5.719 7.414 1 95.38 101 VAL A N 1
ATOM 778 C CA . VAL A 1 101 ? -5.715 -6.875 6.539 1 95.38 101 VAL A CA 1
ATOM 779 C C . VAL A 1 101 ? -5.414 -6.41 5.117 1 95.38 101 VAL A C 1
ATOM 781 O O . VAL A 1 101 ? -6.266 -5.805 4.465 1 95.38 101 VAL A O 1
ATOM 784 N N . PRO A 1 102 ? -4.254 -6.688 4.66 1 97.19 102 PRO A N 1
ATOM 785 C CA . PRO A 1 102 ? -4.012 -6.359 3.252 1 97.19 102 PRO A CA 1
ATOM 786 C C . PRO A 1 102 ? -5.07 -6.945 2.32 1 97.19 102 PRO A C 1
ATOM 788 O O . PRO A 1 102 ? -5.453 -8.109 2.467 1 97.19 102 PRO A O 1
ATOM 791 N N . SER A 1 103 ? -5.5 -6.152 1.413 1 97.62 103 SER A N 1
ATOM 792 C CA . SER A 1 103 ? -6.621 -6.562 0.575 1 97.62 103 SER A CA 1
ATOM 793 C C . SER A 1 103 ? -6.27 -7.789 -0.257 1 97.62 103 SER A C 1
ATOM 795 O O . SER A 1 103 ? -7.145 -8.594 -0.596 1 97.62 103 SER A O 1
ATOM 797 N N . ILE A 1 104 ? -5.043 -7.992 -0.56 1 97.44 104 ILE A N 1
ATOM 798 C CA . ILE A 1 104 ? -4.617 -9.094 -1.418 1 97.44 104 ILE A CA 1
ATOM 799 C C . ILE A 1 104 ? -4.906 -10.422 -0.733 1 97.44 104 ILE A C 1
ATOM 801 O O . ILE A 1 104 ? -5.094 -11.445 -1.399 1 97.44 104 ILE A O 1
ATOM 805 N N . VAL A 1 105 ? -4.969 -10.469 0.56 1 96.69 105 VAL A N 1
ATOM 806 C CA . VAL A 1 105 ? -5.18 -11.68 1.343 1 96.69 105 VAL A CA 1
ATOM 807 C C . VAL A 1 105 ? -6.59 -12.211 1.098 1 96.69 105 VAL A C 1
ATOM 809 O O . VAL A 1 105 ? -6.863 -13.391 1.33 1 96.69 105 VAL A O 1
ATOM 812 N N . TRP A 1 106 ? -7.438 -11.422 0.566 1 96.56 106 TRP A N 1
ATOM 813 C CA . TRP A 1 106 ? -8.812 -11.812 0.272 1 96.56 106 TRP A CA 1
ATOM 814 C C . TRP A 1 106 ? -8.906 -12.484 -1.095 1 96.56 106 TRP A C 1
ATOM 816 O O . TRP A 1 106 ? -9.945 -13.062 -1.44 1 96.56 106 TRP A O 1
ATOM 826 N N . LEU A 1 107 ? -7.855 -12.477 -1.866 1 95.38 107 LEU A N 1
ATOM 827 C CA . LEU A 1 107 ? -7.902 -12.93 -3.25 1 95.38 107 LEU A CA 1
ATOM 828 C C . LEU A 1 107 ? -8.25 -14.414 -3.32 1 95.38 107 LEU A C 1
ATOM 830 O O . LEU A 1 107 ? -9.117 -14.82 -4.094 1 95.38 107 LEU A O 1
ATOM 834 N N . PRO A 1 108 ? -7.586 -15.234 -2.521 1 92.5 108 PRO A N 1
ATOM 835 C CA . PRO A 1 108 ? -7.926 -16.656 -2.59 1 92.5 108 PRO A CA 1
ATOM 836 C C . PRO A 1 108 ? -9.406 -16.922 -2.33 1 92.5 108 PRO A C 1
ATOM 838 O O . PRO A 1 108 ? -10.031 -17.719 -3.041 1 92.5 108 PRO A O 1
ATOM 841 N N . LEU A 1 109 ? -9.93 -16.25 -1.374 1 91.44 109 LEU A N 1
ATOM 842 C CA . LEU A 1 109 ? -11.352 -16.391 -1.08 1 91.44 109 LEU A CA 1
ATOM 843 C C . LEU A 1 109 ? -12.203 -15.828 -2.215 1 91.44 109 LEU A C 1
ATOM 845 O O . LEU A 1 109 ? -13.219 -16.422 -2.588 1 91.44 109 LEU A O 1
ATOM 849 N N . ALA A 1 110 ? -11.805 -14.695 -2.723 1 92.69 110 ALA A N 1
ATOM 850 C CA . ALA A 1 110 ? -12.539 -14.031 -3.799 1 92.69 110 ALA A CA 1
ATOM 851 C C . ALA A 1 110 ? -12.57 -14.898 -5.055 1 92.69 110 ALA A C 1
ATOM 853 O O . ALA A 1 110 ? -13.57 -14.93 -5.77 1 92.69 110 ALA A O 1
ATOM 854 N N . LEU A 1 111 ? -11.492 -15.555 -5.324 1 89.25 111 LEU A N 1
ATOM 855 C CA . LEU A 1 111 ? -11.422 -16.406 -6.5 1 89.25 111 LEU A CA 1
ATOM 856 C C . LEU A 1 111 ? -12.414 -17.562 -6.395 1 89.25 111 LEU A C 1
ATOM 858 O O . LEU A 1 111 ? -12.992 -17.984 -7.398 1 89.25 111 LEU A O 1
ATOM 862 N N . VAL A 1 112 ? -12.578 -18.031 -5.234 1 84.69 112 VAL A N 1
ATOM 863 C CA . VAL A 1 112 ? -13.5 -19.141 -5.008 1 84.69 112 VAL A CA 1
ATOM 864 C C . VAL A 1 112 ? -14.938 -18.625 -5.055 1 84.69 112 VAL A C 1
ATOM 866 O O . VAL A 1 112 ? -15.812 -19.266 -5.648 1 84.69 112 VAL A O 1
ATOM 869 N N . MET A 1 113 ? -15.227 -17.469 -4.492 1 84.44 113 MET A N 1
ATOM 870 C CA . MET A 1 113 ? -16.578 -16.938 -4.344 1 84.44 113 MET A CA 1
ATOM 871 C C . MET A 1 113 ? -17.109 -16.438 -5.684 1 84.44 113 MET A C 1
ATOM 873 O O . MET A 1 113 ? -18.281 -16.672 -6.012 1 84.44 113 MET A O 1
ATOM 877 N N . PHE A 1 114 ? -16.344 -15.742 -6.43 1 87.56 114 PHE A N 1
ATOM 878 C CA . PHE A 1 114 ? -16.812 -15.086 -7.648 1 87.56 114 PHE A CA 1
ATOM 879 C C . PHE A 1 114 ? -16.578 -15.977 -8.859 1 87.56 114 PHE A C 1
ATOM 881 O O . PHE A 1 114 ? -17.172 -15.758 -9.922 1 87.56 114 PHE A O 1
ATOM 888 N N . GLN A 1 115 ? -15.891 -17.125 -8.773 1 78.06 115 GLN A N 1
ATOM 889 C CA . GLN A 1 115 ? -15.57 -18.062 -9.859 1 78.06 115 GLN A CA 1
ATOM 890 C C . GLN A 1 115 ? -15.008 -17.312 -11.07 1 78.06 115 GLN A C 1
ATOM 892 O O . GLN A 1 115 ? -15.281 -17.688 -12.211 1 78.06 115 GLN A O 1
ATOM 897 N N . GLY A 1 116 ? -14.648 -16.141 -10.953 1 78.12 116 GLY A N 1
ATOM 898 C CA . GLY A 1 116 ? -14.062 -15.32 -12.008 1 78.12 116 GLY A CA 1
ATOM 899 C C . GLY A 1 116 ? -12.891 -14.484 -11.539 1 78.12 116 GLY A C 1
ATOM 900 O O . GLY A 1 116 ? -12.961 -13.828 -10.5 1 78.12 116 GLY A O 1
ATOM 901 N N . GLY A 1 117 ? -11.961 -14.531 -12.406 1 86.5 117 GLY A N 1
ATOM 902 C CA . GLY A 1 117 ? -10.719 -13.852 -12.086 1 86.5 117 GLY A CA 1
ATOM 903 C C . GLY A 1 117 ? -10.852 -12.336 -12.055 1 86.5 117 GLY A C 1
ATOM 904 O O . GLY A 1 117 ? -10.328 -11.68 -11.156 1 86.5 117 GLY A O 1
ATOM 905 N N . SER A 1 118 ? -11.672 -11.797 -12.961 1 92.62 118 SER A N 1
ATOM 906 C CA . SER A 1 118 ? -11.773 -10.352 -13.078 1 92.62 118 SER A CA 1
ATOM 907 C C . SER A 1 118 ? -12.539 -9.75 -11.898 1 92.62 118 SER A C 1
ATOM 909 O O . SER A 1 118 ? -12.148 -8.719 -11.359 1 92.62 118 SER A O 1
ATOM 911 N N . LEU A 1 119 ? -13.578 -10.398 -11.539 1 95.12 119 LEU A N 1
ATOM 912 C CA . LEU A 1 119 ? -14.359 -9.906 -10.414 1 95.12 119 LEU A CA 1
ATOM 913 C C . LEU A 1 119 ? -13.57 -10.016 -9.109 1 95.12 119 LEU A C 1
ATOM 915 O O . LEU A 1 119 ? -13.695 -9.156 -8.227 1 95.12 119 LEU A O 1
ATOM 919 N N . ALA A 1 120 ? -12.812 -11.109 -9.008 1 96.31 120 ALA A N 1
ATOM 920 C CA . ALA A 1 120 ? -11.984 -11.289 -7.812 1 96.31 120 ALA A CA 1
ATOM 921 C C . ALA A 1 120 ? -10.945 -10.18 -7.691 1 96.31 120 ALA A C 1
ATOM 923 O O . ALA A 1 120 ? -10.734 -9.633 -6.605 1 96.31 120 ALA A O 1
ATOM 924 N N . ILE A 1 121 ? -10.367 -9.852 -8.812 1 97.81 121 ILE A N 1
ATOM 925 C CA . ILE A 1 121 ? -9.344 -8.805 -8.828 1 97.81 121 ILE A CA 1
ATOM 926 C C . ILE A 1 121 ? -9.984 -7.453 -8.508 1 97.81 121 ILE A C 1
ATOM 928 O O . ILE A 1 121 ? -9.445 -6.676 -7.719 1 97.81 121 ILE A O 1
ATOM 932 N N . LEU A 1 122 ? -11.141 -7.211 -9.086 1 97.94 122 LEU A N 1
ATOM 933 C CA . LEU A 1 122 ? -11.852 -5.965 -8.82 1 97.94 122 LEU A CA 1
ATOM 934 C C . LEU A 1 122 ? -12.195 -5.836 -7.34 1 97.94 122 LEU A C 1
ATOM 936 O O . LEU A 1 122 ? -12.055 -4.758 -6.754 1 97.94 122 LEU A O 1
ATOM 940 N N . PHE A 1 123 ? -12.641 -6.902 -6.777 1 97.94 123 PHE A N 1
ATOM 941 C CA . PHE A 1 123 ? -12.984 -6.945 -5.359 1 97.94 123 PHE A CA 1
ATOM 942 C C . PHE A 1 123 ? -11.789 -6.543 -4.5 1 97.94 123 PHE A C 1
ATOM 944 O O . PHE A 1 123 ? -11.93 -5.727 -3.582 1 97.94 123 PHE A O 1
ATOM 951 N N . VAL A 1 124 ? -10.625 -7.043 -4.789 1 97.69 124 VAL A N 1
ATOM 952 C CA . VAL A 1 124 ? -9.406 -6.789 -4.035 1 97.69 124 VAL A CA 1
ATOM 953 C C . VAL A 1 124 ? -8.992 -5.324 -4.188 1 97.69 124 VAL A C 1
ATOM 955 O O . VAL A 1 124 ? -8.547 -4.695 -3.229 1 97.69 124 VAL A O 1
ATOM 958 N N . ILE A 1 125 ? -9.117 -4.75 -5.367 1 98.5 125 ILE A N 1
ATOM 959 C CA . ILE A 1 125 ? -8.797 -3.35 -5.617 1 98.5 125 ILE A CA 1
ATOM 960 C C . ILE A 1 125 ? -9.727 -2.457 -4.793 1 98.5 125 ILE A C 1
ATOM 962 O O . ILE A 1 125 ? -9.266 -1.52 -4.133 1 98.5 125 ILE A O 1
ATOM 966 N N . ILE A 1 126 ? -11.023 -2.797 -4.816 1 98.62 126 ILE A N 1
ATOM 967 C CA . ILE A 1 126 ? -12.023 -2.008 -4.105 1 98.62 126 ILE A CA 1
ATOM 968 C C . ILE A 1 126 ? -11.719 -2.01 -2.609 1 98.62 126 ILE A C 1
ATOM 970 O O . ILE A 1 126 ? -11.695 -0.953 -1.974 1 98.62 126 ILE A O 1
ATOM 974 N N . LEU A 1 127 ? -11.422 -3.168 -2.092 1 97.94 127 LEU A N 1
ATOM 975 C CA . LEU A 1 127 ? -11.117 -3.277 -0.67 1 97.94 127 LEU A CA 1
ATOM 976 C C . LEU A 1 127 ? -9.867 -2.477 -0.319 1 97.94 127 LEU A C 1
ATOM 978 O O . LEU A 1 127 ? -9.812 -1.838 0.735 1 97.94 127 LEU A O 1
ATOM 982 N N . GLY A 1 128 ? -8.914 -2.525 -1.217 1 96.94 128 GLY A N 1
ATOM 983 C CA . GLY A 1 128 ? -7.656 -1.847 -0.977 1 96.94 128 GLY A CA 1
ATOM 984 C C . GLY A 1 128 ? -7.801 -0.344 -0.834 1 96.94 128 GLY A C 1
ATOM 985 O O . GLY A 1 128 ? -7.129 0.276 -0.008 1 96.94 128 GLY A O 1
ATOM 986 N N . GLY A 1 129 ? -8.68 0.215 -1.572 1 98.06 129 GLY A N 1
ATOM 987 C CA . GLY A 1 129 ? -8.82 1.662 -1.576 1 98.06 129 GLY A CA 1
ATOM 988 C C . GLY A 1 129 ? -9.938 2.154 -0.676 1 98.06 129 GLY A C 1
ATOM 989 O O . GLY A 1 129 ? -9.969 3.326 -0.297 1 98.06 129 GLY A O 1
ATOM 990 N N . THR A 1 130 ? -10.836 1.286 -0.291 1 98.69 130 THR A N 1
ATOM 991 C CA . THR A 1 130 ? -12.047 1.685 0.412 1 98.69 130 THR A CA 1
ATOM 992 C C . THR A 1 130 ? -11.727 2.131 1.836 1 98.69 130 THR A C 1
ATOM 994 O O . THR A 1 130 ? -12.211 3.17 2.289 1 98.69 130 THR A O 1
ATOM 997 N N . TRP A 1 131 ? -10.891 1.427 2.48 1 97.88 131 TRP A N 1
ATOM 998 C CA . TRP A 1 131 ? -10.672 1.662 3.904 1 97.88 131 TRP A CA 1
ATOM 999 C C . TRP A 1 131 ? -9.891 2.949 4.133 1 97.88 131 TRP A C 1
ATOM 1001 O O . TRP A 1 131 ? -10.289 3.797 4.934 1 97.88 131 TRP A O 1
ATOM 1011 N N . PRO A 1 132 ? -8.789 3.141 3.391 1 96.38 132 PRO A N 1
ATOM 1012 C CA . PRO A 1 132 ? -8.109 4.426 3.57 1 96.38 132 PRO A CA 1
ATOM 1013 C C . PRO A 1 132 ? -8.984 5.613 3.18 1 96.38 132 PRO A C 1
ATOM 1015 O O . PRO A 1 132 ? -8.93 6.664 3.822 1 96.38 132 PRO A O 1
ATOM 1018 N N . MET A 1 133 ? -9.781 5.434 2.172 1 98.31 133 MET A N 1
ATOM 1019 C CA . MET A 1 133 ? -10.703 6.492 1.782 1 98.31 133 MET A CA 1
ATOM 1020 C C . MET A 1 133 ? -11.703 6.781 2.898 1 98.31 133 MET A C 1
ATOM 1022 O O . MET A 1 133 ? -11.977 7.941 3.213 1 98.31 133 MET A O 1
ATOM 1026 N N . THR A 1 134 ? -12.234 5.762 3.498 1 98.5 134 THR A N 1
ATOM 1027 C CA . THR A 1 134 ? -13.195 5.887 4.59 1 98.5 134 THR A CA 1
ATOM 1028 C C . THR A 1 134 ? -12.578 6.633 5.77 1 98.5 134 THR A C 1
ATOM 1030 O O . THR A 1 134 ? -13.172 7.582 6.289 1 98.5 134 THR A O 1
ATOM 1033 N N . MET A 1 135 ? -11.406 6.215 6.113 1 96.56 135 MET A N 1
ATOM 1034 C CA . MET A 1 135 ? -10.758 6.773 7.297 1 96.56 135 MET A CA 1
ATOM 1035 C C . MET A 1 135 ? -10.398 8.234 7.078 1 96.56 135 MET A C 1
ATOM 1037 O O . MET A 1 135 ? -10.547 9.062 7.984 1 96.56 135 MET A O 1
ATOM 1041 N N . ASN A 1 136 ? -9.93 8.602 5.926 1 96.69 136 ASN A N 1
ATOM 1042 C CA . ASN A 1 136 ? -9.555 9.977 5.656 1 96.69 136 ASN A CA 1
ATOM 1043 C C . ASN A 1 136 ? -10.773 10.883 5.531 1 96.69 136 ASN A C 1
ATOM 1045 O O . ASN A 1 136 ? -10.758 12.023 6 1 96.69 136 ASN A O 1
ATOM 1049 N N . MET A 1 137 ? -11.781 10.328 4.914 1 97.19 137 MET A N 1
ATOM 1050 C CA . MET A 1 137 ? -13.023 11.086 4.844 1 97.19 137 MET A CA 1
ATOM 1051 C C . MET A 1 137 ? -13.602 11.312 6.234 1 97.19 137 MET A C 1
ATOM 1053 O O . MET A 1 137 ? -14.008 12.422 6.57 1 97.19 137 MET A O 1
ATOM 1057 N N . ARG A 1 138 ? -13.625 10.289 7.023 1 97.31 138 ARG A N 1
ATOM 1058 C CA . ARG A 1 138 ? -14.117 10.367 8.391 1 97.31 138 ARG A CA 1
ATOM 1059 C C . ARG A 1 138 ? -13.32 11.383 9.203 1 97.31 138 ARG A C 1
ATOM 1061 O O . ARG A 1 138 ? -13.898 12.258 9.859 1 97.31 138 ARG A O 1
ATOM 1068 N N . MET A 1 139 ? -12.039 11.305 9.109 1 95.19 139 MET A N 1
ATOM 1069 C CA . MET A 1 139 ? -11.164 12.195 9.867 1 95.19 139 MET A CA 1
ATOM 1070 C C . MET A 1 139 ? -11.305 13.633 9.375 1 95.19 139 MET A C 1
ATOM 1072 O O . MET A 1 139 ? -11.289 14.57 10.172 1 95.19 139 MET A O 1
ATOM 1076 N N . GLY A 1 140 ? -11.406 13.805 8.086 1 94.94 140 GLY A N 1
ATOM 1077 C CA . GLY A 1 140 ? -11.594 15.133 7.52 1 94.94 140 GLY A CA 1
ATOM 1078 C C . GLY A 1 140 ? -12.836 15.836 8.031 1 94.94 140 GLY A C 1
ATOM 1079 O O . GLY A 1 140 ? -12.797 17.031 8.344 1 94.94 140 GLY A O 1
ATOM 1080 N N . ILE A 1 141 ? -13.844 15.156 8.172 1 95.62 141 ILE A N 1
ATOM 1081 C CA . ILE A 1 141 ? -15.109 15.727 8.633 1 95.62 141 ILE A CA 1
ATOM 1082 C C . ILE A 1 141 ? -15.055 15.961 10.133 1 95.62 141 ILE A C 1
ATOM 1084 O O . ILE A 1 141 ? -15.453 17.031 10.617 1 95.62 141 ILE A O 1
ATOM 1088 N N . LYS A 1 142 ? -14.484 15.055 10.867 1 94.62 142 LYS A N 1
ATOM 1089 C CA . LYS A 1 142 ? -14.453 15.148 12.328 1 94.62 142 LYS A CA 1
ATOM 1090 C C . LYS A 1 142 ? -13.477 16.219 12.789 1 94.62 142 LYS A C 1
ATOM 1092 O O . LYS A 1 142 ? -13.617 16.766 13.883 1 94.62 142 LYS A O 1
ATOM 1097 N N . ASN A 1 143 ? -12.594 16.562 11.914 1 92.38 143 ASN A N 1
ATOM 1098 C CA . ASN A 1 143 ? -11.562 17.516 12.312 1 92.38 143 ASN A CA 1
ATOM 1099 C C . ASN A 1 143 ? -11.898 18.922 11.852 1 92.38 143 ASN A C 1
ATOM 1101 O O . ASN A 1 143 ? -11.086 19.844 11.992 1 92.38 143 ASN A O 1
ATOM 1105 N N . VAL A 1 144 ? -13.039 19.078 11.383 1 93.25 144 VAL A N 1
ATOM 1106 C CA . VAL A 1 144 ? -13.445 20.422 11 1 93.25 144 VAL A CA 1
ATOM 1107 C C . VAL A 1 144 ? -13.484 21.328 12.227 1 93.25 144 VAL A C 1
ATOM 1109 O O . VAL A 1 144 ? -13.984 20.938 13.281 1 93.25 144 VAL A O 1
ATOM 1112 N N . GLN A 1 145 ? -12.969 22.5 12.141 1 92.06 145 GLN A N 1
ATOM 1113 C CA . GLN A 1 145 ? -12.867 23.438 13.258 1 92.06 145 GLN A CA 1
ATOM 1114 C C . GLN A 1 145 ? -14.242 23.75 13.844 1 92.06 145 GLN A C 1
ATOM 1116 O O . GLN A 1 145 ? -15.172 24.094 13.117 1 92.06 145 GLN A O 1
ATOM 1121 N N . PRO A 1 146 ? -14.266 23.688 15.086 1 92.69 146 PRO A N 1
ATOM 1122 C CA . PRO A 1 146 ? -15.547 23.938 15.75 1 92.69 146 PRO A CA 1
ATOM 1123 C C . PRO A 1 146 ? -16.094 25.328 15.453 1 92.69 146 PRO A C 1
ATOM 1125 O O . PRO A 1 146 ? -17.312 25.5 15.383 1 92.69 146 PRO A O 1
ATOM 1128 N N . LEU A 1 147 ? -15.164 26.203 15.25 1 93.38 147 LEU A N 1
ATOM 1129 C CA . LEU A 1 147 ? -15.586 27.562 14.961 1 93.38 147 LEU A CA 1
ATOM 1130 C C . LEU A 1 147 ? -16.359 27.625 13.648 1 93.38 147 LEU A C 1
ATOM 1132 O O . LEU A 1 147 ? -17.328 28.375 13.531 1 93.38 147 LEU A O 1
ATOM 1136 N N . LEU A 1 148 ? -15.953 26.859 12.734 1 92.44 148 LEU A N 1
ATOM 1137 C CA . LEU A 1 148 ? -16.641 26.812 11.445 1 92.44 148 LEU A CA 1
ATOM 1138 C C . LEU A 1 148 ? -18.016 26.172 11.578 1 92.44 148 LEU A C 1
ATOM 1140 O O . LEU A 1 148 ? -18.969 26.609 10.93 1 92.44 148 LEU A O 1
ATOM 1144 N N . ILE A 1 149 ? -18.141 25.281 12.391 1 93.12 149 ILE A N 1
ATOM 1145 C CA . ILE A 1 149 ? -19.406 24.594 12.625 1 93.12 149 ILE A CA 1
ATOM 1146 C C . ILE A 1 149 ? -20.375 25.531 13.328 1 93.12 149 ILE A C 1
ATOM 1148 O O . ILE A 1 149 ? -21.547 25.609 12.953 1 93.12 149 ILE A O 1
ATOM 1152 N N . ARG A 1 150 ? -19.891 26.219 14.297 1 93.75 150 ARG A N 1
ATOM 1153 C CA . ARG A 1 150 ? -20.734 27.172 15.039 1 93.75 150 ARG A CA 1
ATOM 1154 C C . ARG A 1 150 ? -21.219 28.281 14.133 1 93.75 150 ARG A C 1
ATOM 1156 O O . ARG A 1 150 ? -22.391 28.672 14.195 1 93.75 150 ARG A O 1
ATOM 1163 N N . ALA A 1 151 ? -20.266 28.719 13.398 1 95.12 151 ALA A N 1
ATOM 1164 C CA . ALA A 1 151 ? -20.625 29.766 12.461 1 95.12 151 ALA A CA 1
ATOM 1165 C C . ALA A 1 151 ? -21.703 29.297 11.484 1 95.12 151 ALA A C 1
ATOM 1167 O O . ALA A 1 151 ? -22.656 30.016 11.195 1 95.12 151 ALA A O 1
ATOM 1168 N N . ALA A 1 152 ? -21.547 28.109 11.023 1 94.31 152 ALA A N 1
ATOM 1169 C CA . ALA A 1 152 ? -22.516 27.547 10.086 1 94.31 152 ALA A CA 1
ATOM 1170 C C . ALA A 1 152 ? -23.875 27.359 10.75 1 94.31 152 ALA A C 1
ATOM 1172 O O . ALA A 1 152 ? -24.906 27.625 10.125 1 94.31 152 ALA A O 1
ATOM 1173 N N . ARG A 1 153 ? -23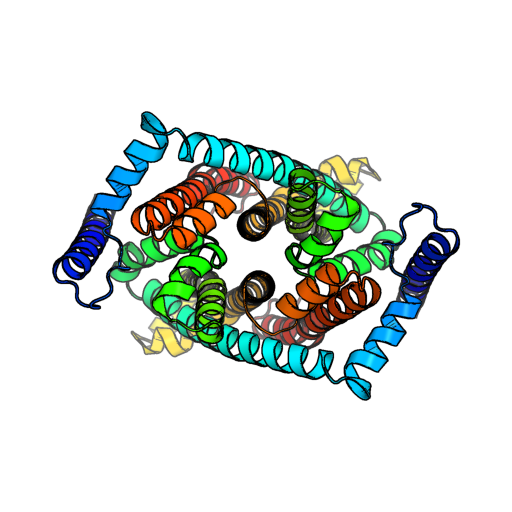.828 27.016 11.961 1 94.12 153 ARG A N 1
ATOM 1174 C CA . ARG A 1 153 ? -25.062 26.797 12.695 1 94.12 153 ARG A CA 1
ATOM 1175 C C . ARG A 1 153 ? -25.797 28.125 12.93 1 94.12 153 ARG A C 1
ATOM 1177 O O . ARG A 1 153 ? -27.016 28.188 12.914 1 94.12 153 ARG A O 1
ATOM 1184 N N . THR A 1 154 ? -24.984 29.094 13.164 1 95.31 154 THR A N 1
ATOM 1185 C CA . THR A 1 154 ? -25.562 30.406 13.352 1 95.31 154 THR A CA 1
ATOM 1186 C C . THR A 1 154 ? -26.203 30.906 12.062 1 95.31 154 THR A C 1
ATOM 1188 O O . THR A 1 154 ? -27.188 31.656 12.094 1 95.31 154 THR A O 1
ATOM 1191 N N . MET A 1 155 ? -25.672 30.5 10.953 1 95.5 155 MET A N 1
ATOM 1192 C CA . MET A 1 155 ? -26.219 30.891 9.656 1 95.5 155 MET A CA 1
ATOM 1193 C C . MET A 1 155 ? -27.422 30.031 9.297 1 95.5 155 MET A C 1
ATOM 1195 O O . MET A 1 155 ? -28.031 30.234 8.234 1 95.5 155 MET A O 1
ATOM 1199 N N . GLY A 1 156 ? -27.719 29.031 10.172 1 93.06 156 GLY A N 1
ATOM 1200 C CA . GLY A 1 156 ? -28.953 28.281 9.992 1 93.06 156 GLY A CA 1
ATOM 1201 C C . GLY A 1 156 ? -28.734 26.875 9.461 1 93.06 156 GLY A C 1
ATOM 1202 O O . GLY A 1 156 ? -29.688 26.125 9.266 1 93.06 156 GLY A O 1
ATOM 1203 N N . TYR A 1 157 ? -27.5 26.594 9.18 1 93.12 157 TYR A N 1
ATOM 1204 C CA . TYR A 1 157 ? -27.234 25.25 8.664 1 93.12 157 TYR A CA 1
ATOM 1205 C C . TYR A 1 157 ? -27.391 24.203 9.758 1 93.12 157 TYR A C 1
ATOM 1207 O O . TYR A 1 157 ? -26.891 24.375 10.875 1 93.12 157 TYR A O 1
ATOM 1215 N N . LYS A 1 158 ? -28.266 23.188 9.398 1 91.62 158 LYS A N 1
ATOM 1216 C CA . LYS A 1 158 ? -28.484 22.109 10.359 1 91.62 158 LYS A CA 1
ATOM 1217 C C . LYS A 1 158 ? -28.609 20.766 9.648 1 91.62 158 LYS A C 1
ATOM 1219 O O . LYS A 1 158 ? -28.828 20.719 8.438 1 91.62 158 LYS A O 1
ATOM 1224 N N . GLY A 1 159 ? -28.297 19.766 10.359 1 90.06 159 GLY A N 1
ATOM 1225 C CA . GLY A 1 159 ? -28.5 18.406 9.859 1 90.06 159 GLY A CA 1
ATOM 1226 C C . GLY A 1 159 ? -27.703 18.109 8.602 1 90.06 159 GLY A C 1
ATOM 1227 O O . GLY A 1 159 ? -26.484 18.312 8.562 1 90.06 159 GLY A O 1
ATOM 1228 N N . LEU A 1 160 ? -28.406 17.625 7.59 1 91.19 160 LEU A N 1
ATOM 1229 C CA . LEU A 1 160 ? -27.781 17.203 6.34 1 91.19 160 LEU A CA 1
ATOM 1230 C C . LEU A 1 160 ? -27.219 18.391 5.578 1 91.19 160 LEU A C 1
ATOM 1232 O O . LEU A 1 160 ? -26.219 18.266 4.871 1 91.19 160 LEU A O 1
ATOM 1236 N N . GLU A 1 161 ? -27.797 19.547 5.793 1 93.06 161 GLU A N 1
ATOM 1237 C CA . GLU A 1 161 ? -27.297 20.75 5.137 1 93.06 161 GLU A CA 1
ATOM 1238 C C . GLU A 1 161 ? -25.922 21.125 5.648 1 93.06 161 GLU A C 1
ATOM 1240 O O . GLU A 1 161 ? -25.062 21.578 4.883 1 93.06 161 GLU A O 1
ATOM 1245 N N . LEU A 1 162 ? -25.781 20.984 6.934 1 94.38 162 LEU A N 1
ATOM 1246 C CA . LEU A 1 162 ? -24.484 21.234 7.539 1 94.38 162 LEU A CA 1
ATOM 1247 C C . LEU A 1 162 ? -23.422 20.297 6.973 1 94.38 162 LEU A C 1
ATOM 1249 O O . LEU A 1 162 ? -22.297 20.719 6.684 1 94.38 162 LEU A O 1
ATOM 1253 N N . VAL A 1 163 ? -23.844 19.078 6.738 1 93.5 163 VAL A N 1
ATOM 1254 C CA . VAL A 1 163 ? -22.922 18.062 6.254 1 93.5 163 VAL A CA 1
ATOM 1255 C C . VAL A 1 163 ? -22.531 18.359 4.805 1 93.5 163 VAL A C 1
ATOM 1257 O O . VAL A 1 163 ? -21.344 18.453 4.477 1 93.5 163 VAL A O 1
ATOM 1260 N N . TRP A 1 164 ? -23.438 18.625 3.959 1 93.62 164 TRP A N 1
ATOM 1261 C CA . TRP A 1 164 ? -23.203 18.734 2.523 1 93.62 164 TRP A CA 1
ATOM 1262 C C . TRP A 1 164 ? -22.609 20.094 2.174 1 93.62 164 TRP A C 1
ATOM 1264 O O . TRP A 1 164 ? -21.828 20.219 1.232 1 93.62 164 TRP A O 1
ATOM 1274 N N . LYS A 1 165 ? -22.906 21.109 3.014 1 94.31 165 LYS A N 1
ATOM 1275 C CA . LYS A 1 165 ? -22.547 22.469 2.621 1 94.31 165 LYS A CA 1
ATOM 1276 C C . LYS A 1 165 ? -21.312 22.938 3.387 1 94.31 165 LYS A C 1
ATOM 1278 O O . LYS A 1 165 ? -20.609 23.859 2.943 1 94.31 165 LYS A O 1
ATOM 1283 N N . VAL A 1 166 ? -21.062 22.281 4.477 1 94 166 VAL A N 1
ATOM 1284 C CA . VAL A 1 166 ? -19.969 22.812 5.297 1 94 166 VAL A CA 1
ATOM 1285 C C . VAL A 1 166 ? -18.938 21.734 5.559 1 94 166 VAL A C 1
ATOM 1287 O O . VAL A 1 166 ? -17.781 21.844 5.152 1 94 166 VAL A O 1
ATOM 1290 N N . LEU A 1 167 ? -19.359 20.625 6.039 1 94.62 167 LEU A N 1
ATOM 1291 C CA . LEU A 1 167 ? -18.438 19.609 6.52 1 94.62 167 LEU A CA 1
ATOM 1292 C C . LEU A 1 167 ? -17.703 18.938 5.355 1 94.62 167 LEU A C 1
ATOM 1294 O O . LEU A 1 167 ? -16.484 18.797 5.383 1 94.62 167 LEU A O 1
ATOM 1298 N N . ILE A 1 168 ? -18.469 18.578 4.332 1 94.81 168 ILE A N 1
ATOM 1299 C CA . ILE A 1 168 ? -17.875 17.875 3.197 1 94.81 168 ILE A CA 1
ATOM 1300 C C . ILE A 1 168 ? -16.922 18.812 2.453 1 94.81 168 ILE A C 1
ATOM 1302 O O . ILE A 1 168 ? -15.766 18.453 2.211 1 94.81 168 ILE A O 1
ATOM 1306 N N . PRO A 1 169 ? -17.359 20 2.18 1 93.81 169 PRO A N 1
ATOM 1307 C CA . PRO A 1 169 ? -16.438 20.906 1.521 1 93.81 169 PRO A CA 1
ATOM 1308 C C . PRO A 1 169 ? -15.195 21.203 2.363 1 93.81 169 PRO A C 1
ATOM 1310 O O . PRO A 1 169 ? -14.086 21.281 1.827 1 93.81 169 PRO A O 1
ATOM 1313 N N . ALA A 1 170 ? -15.352 21.312 3.615 1 92.94 170 ALA A N 1
ATOM 1314 C CA . ALA A 1 170 ? -14.234 21.609 4.508 1 92.94 170 ALA A CA 1
ATOM 1315 C C . ALA A 1 170 ? -13.281 20.422 4.609 1 92.94 170 ALA A C 1
ATOM 1317 O O . ALA A 1 170 ? -12.133 20.578 5.02 1 92.94 170 ALA A O 1
ATOM 1318 N N . SER A 1 171 ? -13.695 19.234 4.176 1 94.81 171 SER A N 1
ATOM 1319 C CA . SER A 1 171 ? -12.906 18.016 4.324 1 94.81 171 SER A CA 1
ATOM 1320 C C . SER A 1 171 ? -12.219 17.641 3.016 1 94.81 171 SER A C 1
ATOM 1322 O O . SER A 1 171 ? -11.594 16.594 2.918 1 94.81 171 SER A O 1
ATOM 1324 N N . ILE A 1 172 ? -12.289 18.484 2.027 1 94.56 172 ILE A N 1
ATOM 1325 C CA . ILE A 1 172 ? -11.805 18.188 0.682 1 94.56 172 ILE A CA 1
ATOM 1326 C C . ILE A 1 172 ? -10.305 17.922 0.719 1 94.56 172 ILE A C 1
ATOM 1328 O O . ILE A 1 172 ? -9.828 16.953 0.111 1 94.56 172 ILE A O 1
ATOM 1332 N N . PRO A 1 173 ? -9.531 18.703 1.485 1 93.56 173 PRO A N 1
ATOM 1333 C CA . PRO A 1 173 ? -8.094 18.406 1.555 1 93.56 173 PRO A CA 1
ATOM 1334 C C . PRO A 1 173 ? -7.812 17.016 2.127 1 93.56 173 PRO A C 1
ATOM 1336 O O . PRO A 1 173 ? -6.977 16.281 1.591 1 93.56 173 PRO A O 1
ATOM 1339 N N . SER A 1 174 ? -8.555 16.672 3.152 1 94.25 174 SER A N 1
ATOM 1340 C CA . SER A 1 174 ? -8.398 15.344 3.738 1 94.25 174 SER A CA 1
ATOM 1341 C C . SER A 1 174 ? -8.891 14.258 2.787 1 94.25 174 SER A C 1
ATOM 1343 O O . SER A 1 174 ? -8.312 13.172 2.721 1 94.25 174 SER A O 1
ATOM 1345 N N . ALA A 1 175 ? -9.922 14.555 2.139 1 96.19 175 ALA A N 1
ATOM 1346 C CA . ALA A 1 175 ? -10.461 13.609 1.162 1 96.19 175 ALA A CA 1
ATOM 1347 C C . ALA A 1 175 ? -9.461 13.344 0.045 1 96.19 175 ALA A C 1
ATOM 1349 O O . ALA A 1 175 ? -9.352 12.219 -0.448 1 96.19 175 ALA A O 1
ATOM 1350 N N . LEU A 1 176 ? -8.758 14.367 -0.368 1 96.19 176 LEU A N 1
ATOM 1351 C CA . LEU A 1 176 ? -7.758 14.203 -1.417 1 96.19 176 LEU A CA 1
ATOM 1352 C C . LEU A 1 176 ? -6.641 13.273 -0.965 1 96.19 176 LEU A C 1
ATOM 1354 O O . LEU A 1 176 ? -6.156 12.453 -1.75 1 96.19 176 LEU A O 1
ATOM 1358 N N . THR A 1 177 ? -6.277 13.414 0.276 1 94.25 177 THR A N 1
ATOM 1359 C CA . THR A 1 177 ? -5.293 12.492 0.835 1 94.25 177 THR A CA 1
ATOM 1360 C C . THR A 1 177 ? -5.809 11.055 0.794 1 94.25 177 THR A C 1
ATOM 1362 O O . THR A 1 177 ? -5.062 10.133 0.475 1 94.25 177 THR A O 1
ATOM 1365 N N . GLY A 1 178 ? -7.082 10.906 1.104 1 96.62 178 GLY A N 1
ATOM 1366 C CA . GLY A 1 178 ? -7.715 9.602 1.017 1 96.62 178 GLY A CA 1
ATOM 1367 C C . GLY A 1 178 ? -7.727 9.031 -0.391 1 96.62 178 GLY A C 1
ATOM 1368 O O . GLY A 1 178 ? -7.461 7.848 -0.591 1 96.62 178 GLY A O 1
ATOM 1369 N N . VAL A 1 179 ? -7.969 9.906 -1.348 1 97.69 179 VAL A N 1
ATOM 1370 C CA . VAL A 1 179 ? -8.008 9.492 -2.748 1 97.69 179 VAL A CA 1
ATOM 1371 C C . VAL A 1 179 ? -6.617 9.039 -3.188 1 97.69 179 VAL A C 1
ATOM 1373 O O . VAL A 1 179 ? -6.477 8.039 -3.895 1 97.69 179 VAL A O 1
ATOM 1376 N N . ARG A 1 180 ? -5.625 9.711 -2.766 1 95.81 180 ARG A N 1
ATOM 1377 C CA . ARG A 1 180 ? -4.25 9.359 -3.1 1 95.81 180 ARG A CA 1
ATOM 1378 C C . ARG A 1 180 ? -3.875 8 -2.508 1 95.81 180 ARG A C 1
ATOM 1380 O O . ARG A 1 180 ? -3.234 7.184 -3.172 1 95.81 180 ARG A O 1
ATOM 1387 N N . LEU A 1 181 ? -4.281 7.836 -1.308 1 94.88 181 LEU A N 1
ATOM 1388 C CA . LEU A 1 181 ? -3.977 6.566 -0.653 1 94.88 181 LEU A CA 1
ATOM 1389 C C . LEU A 1 181 ? -4.766 5.426 -1.285 1 94.88 181 LEU A C 1
ATOM 1391 O O . LEU A 1 181 ? -4.254 4.312 -1.419 1 94.88 181 LEU A O 1
ATOM 1395 N N . ALA A 1 182 ? -5.992 5.746 -1.616 1 97.69 182 ALA A N 1
ATOM 1396 C CA . ALA A 1 182 ? -6.809 4.742 -2.291 1 97.69 182 ALA A CA 1
ATOM 1397 C C . ALA A 1 182 ? -6.16 4.293 -3.596 1 97.69 182 ALA A C 1
ATOM 1399 O O . ALA A 1 182 ? -6.152 3.102 -3.912 1 97.69 182 ALA A O 1
ATOM 1400 N N . TRP A 1 183 ? -5.648 5.223 -4.344 1 97.06 183 TRP A N 1
ATOM 1401 C CA . TRP A 1 183 ? -4.941 4.891 -5.574 1 97.06 183 TRP A CA 1
ATOM 1402 C C . TRP A 1 183 ? -3.699 4.055 -5.281 1 97.06 183 TRP A C 1
ATOM 1404 O O . TRP A 1 183 ? -3.469 3.029 -5.926 1 97.06 183 TRP A O 1
ATOM 1414 N N . ALA A 1 184 ? -2.906 4.512 -4.324 1 95.38 184 ALA A N 1
ATOM 1415 C CA . ALA A 1 184 ? -1.651 3.836 -3.998 1 95.38 184 ALA A CA 1
ATOM 1416 C C . ALA A 1 184 ? -1.899 2.387 -3.586 1 95.38 184 ALA A C 1
ATOM 1418 O O . ALA A 1 184 ? -1.245 1.472 -4.09 1 95.38 184 ALA A O 1
ATOM 1419 N N . PHE A 1 185 ? -2.895 2.162 -2.736 1 96.44 185 PHE A N 1
ATOM 1420 C CA . PHE A 1 185 ? -3.189 0.822 -2.24 1 96.44 185 PHE A CA 1
ATOM 1421 C C . PHE A 1 185 ? -3.867 -0.018 -3.316 1 96.44 185 PHE A C 1
ATOM 1423 O O . PHE A 1 185 ? -3.578 -1.208 -3.455 1 96.44 185 PHE A O 1
ATOM 1430 N N . GLY A 1 186 ? -4.738 0.659 -4.074 1 97.62 186 GLY A N 1
ATOM 1431 C CA . GLY A 1 186 ? -5.406 -0.047 -5.156 1 97.62 186 GLY A CA 1
ATOM 1432 C C . GLY A 1 186 ? -4.453 -0.504 -6.246 1 97.62 186 GLY A C 1
ATOM 1433 O O . GLY A 1 186 ? -4.57 -1.623 -6.75 1 97.62 186 GLY A O 1
ATOM 1434 N N . TRP A 1 187 ? -3.545 0.375 -6.617 1 97.5 187 TRP A N 1
ATOM 1435 C CA . TRP A 1 187 ? -2.557 0.082 -7.652 1 97.5 187 TRP A CA 1
ATOM 1436 C C . TRP A 1 187 ? -1.671 -1.089 -7.242 1 97.5 187 TRP A C 1
ATOM 1438 O O . TRP A 1 187 ? -1.42 -1.995 -8.039 1 97.5 187 TRP A O 1
ATOM 1448 N N . ARG A 1 188 ? -1.239 -1.122 -6.047 1 97 188 ARG A N 1
ATOM 1449 C CA . ARG A 1 188 ? -0.411 -2.201 -5.52 1 97 188 ARG A CA 1
ATOM 1450 C C . ARG A 1 188 ? -1.198 -3.506 -5.438 1 97 188 ARG A C 1
ATOM 1452 O O . ARG A 1 188 ? -0.672 -4.574 -5.75 1 97 188 ARG A O 1
ATOM 1459 N N . ALA A 1 189 ? -2.465 -3.393 -5.023 1 97.69 189 ALA A N 1
ATOM 1460 C CA . ALA A 1 189 ? -3.33 -4.566 -4.957 1 97.69 189 ALA A CA 1
ATOM 1461 C C . ALA A 1 189 ? -3.568 -5.152 -6.348 1 97.69 189 ALA A C 1
ATOM 1463 O O . ALA A 1 189 ? -3.582 -6.371 -6.52 1 97.69 189 ALA A O 1
ATOM 1464 N N . LEU A 1 190 ? -3.779 -4.254 -7.301 1 98.19 190 LEU A N 1
ATOM 1465 C CA . LEU A 1 190 ? -4.012 -4.688 -8.672 1 98.19 190 LEU A CA 1
ATOM 1466 C C . LEU A 1 190 ? -2.822 -5.48 -9.203 1 98.19 190 LEU A C 1
ATOM 1468 O O . LEU A 1 190 ? -2.994 -6.57 -9.75 1 98.19 190 LEU A O 1
ATOM 1472 N N . MET A 1 191 ? -1.643 -4.898 -9.07 1 98.19 191 MET A N 1
ATOM 1473 C CA . MET A 1 191 ? -0.444 -5.559 -9.578 1 98.19 191 MET A CA 1
ATOM 1474 C C . MET A 1 191 ? -0.249 -6.918 -8.914 1 98.19 191 MET A C 1
ATOM 1476 O O . MET A 1 191 ? 0.043 -7.906 -9.586 1 98.19 191 MET A O 1
ATOM 1480 N N . ALA A 1 192 ? -0.453 -6.988 -7.633 1 97.75 192 ALA A N 1
ATOM 1481 C CA . ALA A 1 192 ? -0.302 -8.25 -6.91 1 97.75 192 ALA A CA 1
ATOM 1482 C C . ALA A 1 192 ? -1.336 -9.273 -7.367 1 97.75 192 ALA A C 1
ATOM 1484 O O . ALA A 1 192 ? -1.003 -10.438 -7.605 1 97.75 192 ALA A O 1
ATOM 1485 N N . ALA A 1 193 ? -2.568 -8.812 -7.48 1 97.81 193 ALA A N 1
ATOM 1486 C CA . ALA A 1 193 ? -3.66 -9.711 -7.84 1 97.81 193 ALA A CA 1
ATOM 1487 C C . ALA A 1 193 ? -3.486 -10.25 -9.258 1 97.81 193 ALA A C 1
ATOM 1489 O O . ALA A 1 193 ? -3.781 -11.414 -9.531 1 97.81 193 ALA A O 1
ATOM 1490 N N . GLU A 1 194 ? -3 -9.43 -10.141 1 97.62 194 GLU A N 1
ATOM 1491 C CA . GLU A 1 194 ? -2.826 -9.852 -11.523 1 97.62 194 GLU A CA 1
ATOM 1492 C C . GLU A 1 194 ? -1.685 -10.859 -11.656 1 97.62 194 GLU A C 1
ATOM 1494 O O . GLU A 1 194 ? -1.665 -11.656 -12.594 1 97.62 194 GLU A O 1
ATOM 1499 N N . LEU A 1 195 ? -0.711 -10.805 -10.75 1 96.56 195 LEU A N 1
ATOM 1500 C CA . LEU A 1 195 ? 0.341 -11.812 -10.766 1 96.56 195 LEU A CA 1
ATOM 1501 C C . LEU A 1 195 ? -0.234 -13.203 -10.516 1 96.56 195 LEU A C 1
ATOM 1503 O O . LEU A 1 195 ? 0.296 -14.203 -11.008 1 96.56 195 LEU A O 1
ATOM 1507 N N . LEU A 1 196 ? -1.325 -13.234 -9.758 1 94.12 196 LEU A N 1
ATOM 1508 C CA . LEU A 1 196 ? -1.916 -14.508 -9.352 1 94.12 196 LEU A CA 1
ATOM 1509 C C . LEU A 1 196 ? -3.1 -14.867 -10.242 1 94.12 196 LEU A C 1
ATOM 1511 O O . LEU A 1 196 ? -3.59 -16 -10.203 1 94.12 196 LEU A O 1
ATOM 1515 N N . GLY A 1 197 ? -3.561 -13.844 -10.969 1 92.62 197 GLY A N 1
ATOM 1516 C CA . GLY A 1 197 ? -4.754 -14.047 -11.773 1 92.62 197 GLY A CA 1
ATOM 1517 C C . GLY A 1 197 ? -4.457 -14.211 -13.25 1 92.62 197 GLY A C 1
ATOM 1518 O O . GLY A 1 197 ? -3.453 -14.82 -13.625 1 92.62 197 GLY A O 1
ATOM 1519 N N . ARG A 1 198 ? -5.484 -13.727 -14.039 1 91.69 198 ARG A N 1
ATOM 1520 C CA . ARG A 1 198 ? -5.367 -13.82 -15.492 1 91.69 198 ARG A CA 1
ATOM 1521 C C . ARG A 1 198 ? -5.398 -12.438 -16.141 1 91.69 198 ARG A C 1
ATOM 1523 O O . ARG A 1 198 ? -6.156 -11.57 -15.711 1 91.69 198 ARG A O 1
ATOM 1530 N N . GLY A 1 199 ? -4.539 -12.352 -17.062 1 94.75 199 GLY A N 1
ATOM 1531 C CA . GLY A 1 199 ? -4.555 -11.125 -17.844 1 94.75 199 GLY A CA 1
ATOM 1532 C C . GLY A 1 199 ? -3.967 -9.938 -17.109 1 94.75 199 GLY A C 1
ATOM 1533 O O . GLY A 1 199 ? -3.688 -10.023 -15.906 1 94.75 199 GLY A O 1
ATOM 1534 N N . GLY A 1 200 ? -3.727 -8.852 -17.906 1 98 200 GLY A N 1
ATOM 1535 C CA . GLY A 1 200 ? -3.199 -7.625 -17.328 1 98 200 GLY A CA 1
ATOM 1536 C C . GLY A 1 200 ? -1.684 -7.559 -17.344 1 98 200 GLY A C 1
ATOM 1537 O O . GLY A 1 200 ? -1.021 -8.508 -17.781 1 98 200 GLY A O 1
ATOM 1538 N N . LEU A 1 201 ? -1.201 -6.48 -16.938 1 98.5 201 LEU A N 1
ATOM 1539 C CA . LEU A 1 201 ? 0.239 -6.25 -16.906 1 98.5 201 LEU A CA 1
ATOM 1540 C C . LEU A 1 201 ? 0.923 -7.203 -15.93 1 98.5 201 LEU A C 1
ATOM 1542 O O . LEU A 1 201 ? 1.997 -7.734 -16.219 1 98.5 201 LEU A O 1
ATOM 1546 N N . GLY A 1 202 ? 0.268 -7.449 -14.797 1 97.81 202 GLY A N 1
ATOM 1547 C CA . GLY A 1 202 ? 0.854 -8.328 -13.789 1 97.81 202 GLY A CA 1
ATOM 1548 C C . GLY A 1 202 ? 1.052 -9.75 -14.281 1 97.81 202 GLY A C 1
ATOM 1549 O O . GLY A 1 202 ? 2.154 -10.289 -14.195 1 97.81 202 GLY A O 1
ATOM 1550 N N . ARG A 1 203 ? 0.003 -10.32 -14.805 1 97.56 203 ARG A N 1
ATOM 1551 C CA . ARG A 1 203 ? 0.098 -11.688 -15.305 1 97.56 203 ARG A CA 1
ATOM 1552 C C . ARG A 1 203 ? 1.084 -11.773 -16.469 1 97.56 203 ARG A C 1
ATOM 1554 O O . ARG A 1 203 ? 1.874 -12.719 -16.547 1 97.56 203 ARG A O 1
ATOM 1561 N N . THR A 1 204 ? 1.022 -10.82 -17.359 1 98.06 204 THR A N 1
ATOM 1562 C CA . THR A 1 204 ? 1.94 -10.797 -18.484 1 98.06 204 THR A CA 1
ATOM 1563 C C . THR A 1 204 ? 3.387 -10.703 -18.016 1 98.06 204 THR A C 1
ATOM 1565 O O . THR A 1 204 ? 4.285 -11.297 -18.609 1 98.06 204 THR A O 1
ATOM 1568 N N . LEU A 1 205 ? 3.6 -9.969 -16.969 1 97.62 205 LEU A N 1
ATOM 1569 C CA . LEU A 1 205 ? 4.922 -9.852 -16.359 1 97.62 205 LEU A CA 1
ATOM 1570 C C . LEU A 1 205 ? 5.41 -11.203 -15.859 1 97.62 205 LEU A C 1
ATOM 1572 O O . LEU A 1 205 ? 6.543 -11.602 -16.141 1 97.62 205 LEU A O 1
ATOM 1576 N N . LEU A 1 206 ? 4.559 -11.914 -15.18 1 96.5 206 LEU A N 1
ATOM 1577 C CA . LEU A 1 206 ? 4.93 -13.219 -14.641 1 96.5 206 LEU A CA 1
ATOM 1578 C C . LEU A 1 206 ? 5.172 -14.227 -15.758 1 96.5 206 LEU A C 1
ATOM 1580 O O . LEU A 1 206 ? 6.105 -15.023 -15.695 1 96.5 206 LEU A O 1
ATOM 1584 N N . ASP A 1 207 ? 4.332 -14.188 -16.781 1 96.94 207 ASP A N 1
ATOM 1585 C CA . ASP A 1 207 ? 4.52 -15.055 -17.938 1 96.94 207 ASP A CA 1
ATOM 1586 C C . ASP A 1 207 ? 5.855 -14.773 -18.625 1 96.94 207 ASP A C 1
ATOM 1588 O O . ASP A 1 207 ? 6.559 -15.703 -19.031 1 96.94 207 ASP A O 1
ATOM 1592 N N . ALA A 1 208 ? 6.133 -13.492 -18.797 1 96.25 208 ALA A N 1
ATOM 1593 C CA . ALA A 1 208 ? 7.406 -13.117 -19.406 1 96.25 208 ALA A CA 1
ATOM 1594 C C . ALA A 1 208 ? 8.578 -13.703 -18.625 1 96.25 208 ALA A C 1
ATOM 1596 O O . ALA A 1 208 ? 9.547 -14.195 -19.219 1 96.25 208 ALA A O 1
ATOM 1597 N N . ARG A 1 209 ? 8.5 -13.648 -17.312 1 93.88 209 ARG A N 1
ATOM 1598 C CA . ARG A 1 209 ? 9.531 -14.242 -16.469 1 93.88 209 ARG A CA 1
ATOM 1599 C C . ARG A 1 209 ? 9.602 -15.75 -16.672 1 93.88 209 ARG A C 1
ATOM 1601 O O . ARG A 1 209 ? 10.688 -16.328 -16.781 1 93.88 209 ARG A O 1
ATOM 1608 N N . ASP A 1 210 ? 8.453 -16.422 -16.688 1 94.12 210 ASP A N 1
ATOM 1609 C CA . ASP A 1 210 ? 8.391 -17.875 -16.812 1 94.12 210 ASP A CA 1
ATOM 1610 C C . ASP A 1 210 ? 8.945 -18.328 -18.156 1 94.12 210 ASP A C 1
ATOM 1612 O O . ASP A 1 210 ? 9.516 -19.406 -18.266 1 94.12 210 ASP A O 1
ATOM 1616 N N . PHE A 1 211 ? 8.836 -17.469 -19.109 1 94 211 PHE A N 1
ATOM 1617 C CA . PHE A 1 211 ? 9.344 -17.781 -20.438 1 94 211 PHE A CA 1
ATOM 1618 C C . PHE A 1 211 ? 10.766 -17.25 -20.609 1 94 211 PHE A C 1
ATOM 1620 O O . PHE A 1 211 ? 11.312 -17.266 -21.719 1 94 211 PHE A O 1
ATOM 1627 N N . PHE A 1 212 ? 11.312 -16.625 -19.547 1 91.5 212 PHE A N 1
ATOM 1628 C CA . PHE A 1 212 ? 12.68 -16.125 -19.469 1 91.5 212 PHE A CA 1
ATOM 1629 C C . PHE A 1 212 ? 12.914 -15 -20.453 1 91.5 212 PHE A C 1
ATOM 1631 O O . PHE A 1 212 ? 14.008 -14.867 -21.016 1 91.5 212 PHE A O 1
ATOM 1638 N N . ASN A 1 213 ? 11.891 -14.352 -20.812 1 93.31 213 ASN A N 1
ATOM 1639 C CA . ASN A 1 213 ? 11.992 -13.117 -21.578 1 93.31 213 ASN A CA 1
ATOM 1640 C C . ASN A 1 213 ? 12.156 -11.906 -20.672 1 93.31 213 ASN A C 1
ATOM 1642 O O . ASN A 1 213 ? 11.211 -11.133 -20.484 1 93.31 213 ASN A O 1
ATOM 1646 N N . MET A 1 214 ? 13.406 -11.719 -20.281 1 92.75 214 MET A N 1
ATOM 1647 C CA . MET A 1 214 ? 13.688 -10.711 -19.266 1 92.75 214 MET A CA 1
ATOM 1648 C C . MET A 1 214 ? 13.57 -9.305 -19.844 1 92.75 214 MET A C 1
ATOM 1650 O O . MET A 1 214 ? 13.266 -8.359 -19.109 1 92.75 214 MET A O 1
ATOM 1654 N N . GLU A 1 215 ? 13.727 -9.148 -21.078 1 94.69 215 GLU A N 1
ATOM 1655 C CA . GLU A 1 215 ? 13.555 -7.844 -21.719 1 94.69 215 GLU A CA 1
ATOM 1656 C C . GLU A 1 215 ? 12.094 -7.402 -21.688 1 94.69 215 GLU A C 1
ATOM 1658 O O . GLU A 1 215 ? 11.805 -6.219 -21.484 1 94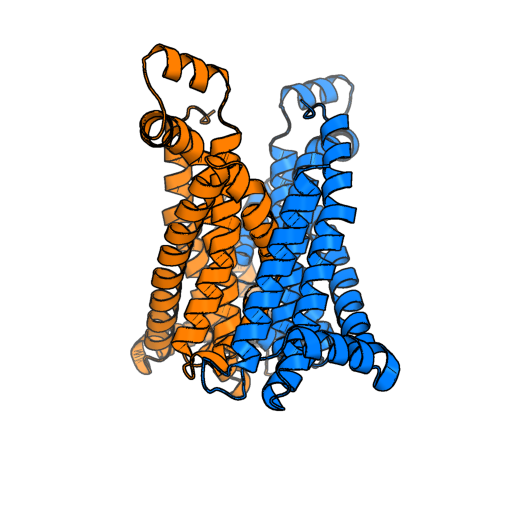.69 215 GLU A O 1
ATOM 1663 N N . LEU A 1 216 ? 11.25 -8.391 -21.891 1 95.62 216 LEU A N 1
ATOM 1664 C CA . LEU A 1 216 ? 9.828 -8.078 -21.812 1 95.62 216 LEU A CA 1
ATOM 1665 C C . LEU A 1 216 ? 9.422 -7.746 -20.375 1 95.62 216 LEU A C 1
ATOM 1667 O O . LEU A 1 216 ? 8.562 -6.898 -20.156 1 95.62 216 LEU A O 1
ATOM 1671 N N . VAL A 1 217 ? 10.047 -8.414 -19.422 1 96 217 VAL A N 1
ATOM 1672 C CA . VAL A 1 217 ? 9.812 -8.117 -18.016 1 96 217 VAL A CA 1
ATOM 1673 C C . VAL A 1 217 ? 10.117 -6.648 -17.734 1 96 217 VAL A C 1
ATOM 1675 O O . VAL A 1 217 ? 9.281 -5.93 -17.188 1 96 217 VAL A O 1
ATOM 1678 N N . ILE A 1 218 ? 11.242 -6.18 -18.188 1 95.25 218 ILE A N 1
ATOM 1679 C CA . ILE A 1 218 ? 11.664 -4.801 -17.953 1 95.25 218 ILE A CA 1
ATOM 1680 C C . ILE A 1 218 ? 10.758 -3.85 -18.719 1 95.25 218 ILE A C 1
ATOM 1682 O O . ILE A 1 218 ? 10.414 -2.771 -18.234 1 95.25 218 ILE A O 1
ATOM 1686 N N . ALA A 1 219 ? 10.383 -4.25 -19.891 1 96.94 219 ALA A N 1
ATOM 1687 C CA . ALA A 1 219 ? 9.469 -3.432 -20.688 1 96.94 219 ALA A CA 1
ATOM 1688 C C . ALA A 1 219 ? 8.164 -3.178 -19.938 1 96.94 219 ALA A C 1
ATOM 1690 O O . ALA A 1 219 ? 7.676 -2.047 -19.891 1 96.94 219 ALA A O 1
ATOM 1691 N N . ILE A 1 220 ? 7.621 -4.18 -19.359 1 97.81 220 ILE A N 1
ATOM 1692 C CA . ILE A 1 220 ? 6.371 -4.066 -18.609 1 97.81 220 ILE A CA 1
ATOM 1693 C C . ILE A 1 220 ? 6.582 -3.203 -17.375 1 97.81 220 ILE A C 1
ATOM 1695 O O . ILE A 1 220 ? 5.734 -2.375 -17.031 1 97.81 220 ILE A O 1
ATOM 1699 N N . MET A 1 221 ? 7.715 -3.355 -16.719 1 96.25 221 MET A N 1
ATOM 1700 C CA . MET A 1 221 ? 8.023 -2.545 -15.547 1 96.25 221 MET A CA 1
ATOM 1701 C C . MET A 1 221 ? 8.117 -1.068 -15.914 1 96.25 221 MET A C 1
ATOM 1703 O O . MET A 1 221 ? 7.711 -0.204 -15.133 1 96.25 221 MET A O 1
ATOM 1707 N N . ILE A 1 222 ? 8.648 -0.772 -17.016 1 95.69 222 ILE A N 1
ATOM 1708 C CA . ILE A 1 222 ? 8.719 0.599 -17.516 1 95.69 222 ILE A CA 1
ATOM 1709 C C . ILE A 1 222 ? 7.305 1.151 -17.703 1 95.69 222 ILE A C 1
ATOM 1711 O O . ILE A 1 222 ? 7.016 2.279 -17.312 1 95.69 222 ILE A O 1
ATOM 1715 N N . ILE A 1 223 ? 6.438 0.35 -18.297 1 97.81 223 ILE A N 1
ATOM 1716 C CA . ILE A 1 223 ? 5.051 0.759 -18.5 1 97.81 223 ILE A CA 1
ATOM 1717 C C . ILE A 1 223 ? 4.406 1.076 -17.156 1 97.81 223 ILE A C 1
ATOM 1719 O O . ILE A 1 223 ? 3.756 2.113 -17 1 97.81 223 ILE A O 1
ATOM 1723 N N . ILE A 1 224 ? 4.629 0.228 -16.203 1 97.75 224 ILE A N 1
ATOM 1724 C CA . ILE A 1 224 ? 4.055 0.386 -14.867 1 97.75 224 ILE A CA 1
ATOM 1725 C C . ILE A 1 224 ? 4.582 1.668 -14.227 1 97.75 224 ILE A C 1
ATOM 1727 O O . ILE A 1 224 ? 3.818 2.434 -13.633 1 97.75 224 ILE A O 1
ATOM 1731 N N . ALA A 1 225 ? 5.859 1.901 -14.367 1 95.69 225 ALA A N 1
ATOM 1732 C CA . ALA A 1 225 ? 6.48 3.107 -13.82 1 95.69 225 ALA A CA 1
ATOM 1733 C C . ALA A 1 225 ? 5.91 4.359 -14.484 1 95.69 225 ALA A C 1
ATOM 1735 O O . ALA A 1 225 ? 5.605 5.344 -13.805 1 95.69 225 ALA A O 1
ATOM 1736 N N . VAL A 1 226 ? 5.734 4.332 -15.734 1 96.44 226 VAL A N 1
ATOM 1737 C CA . VAL A 1 226 ? 5.246 5.477 -16.5 1 96.44 226 VAL A CA 1
ATOM 1738 C C . VAL A 1 226 ? 3.811 5.793 -16.094 1 96.44 226 VAL A C 1
ATOM 1740 O O . VAL A 1 226 ? 3.447 6.961 -15.93 1 96.44 226 VAL A O 1
ATOM 1743 N N . ILE A 1 227 ? 3 4.781 -15.922 1 97.25 227 ILE A N 1
ATOM 1744 C CA . ILE A 1 227 ? 1.62 4.98 -15.492 1 97.25 227 ILE A CA 1
ATOM 1745 C C . ILE A 1 227 ? 1.595 5.66 -14.133 1 97.25 227 ILE A C 1
ATOM 1747 O O . ILE A 1 227 ? 0.875 6.641 -13.93 1 97.25 227 ILE A O 1
ATOM 1751 N N . GLY A 1 228 ? 2.406 5.109 -13.227 1 94.56 228 GLY A N 1
ATOM 1752 C CA . GLY A 1 228 ? 2.479 5.711 -11.906 1 94.56 228 GLY A CA 1
ATOM 1753 C C . GLY A 1 228 ? 2.896 7.168 -11.938 1 94.56 228 GLY A C 1
ATOM 1754 O O . GLY A 1 228 ? 2.33 7.996 -11.219 1 94.56 228 GLY A O 1
ATOM 1755 N N . LEU A 1 229 ? 3.814 7.504 -12.742 1 94.06 229 LEU A N 1
ATOM 1756 C CA . LEU A 1 229 ? 4.312 8.875 -12.852 1 94.06 229 LEU A CA 1
ATOM 1757 C C . LEU A 1 229 ? 3.262 9.781 -13.477 1 94.06 229 LEU A C 1
ATOM 1759 O O . LEU A 1 229 ? 3.1 10.93 -13.055 1 94.06 229 LEU A O 1
ATOM 1763 N N . ILE A 1 230 ? 2.604 9.266 -14.445 1 96.25 230 ILE A N 1
ATOM 1764 C CA . ILE A 1 230 ? 1.56 10.039 -15.109 1 96.25 230 ILE A CA 1
ATOM 1765 C C . ILE A 1 230 ? 0.458 10.383 -14.109 1 96.25 230 ILE A C 1
ATOM 1767 O O . ILE A 1 230 ? 0.026 11.531 -14.023 1 96.25 230 ILE A O 1
ATOM 1771 N N . VAL A 1 231 ? 0.059 9.422 -13.367 1 95.38 231 VAL A N 1
ATOM 1772 C CA . VAL A 1 231 ? -1.011 9.633 -12.398 1 95.38 231 VAL A CA 1
ATOM 1773 C C . VAL A 1 231 ? -0.551 10.625 -11.328 1 95.38 231 VAL A C 1
ATOM 1775 O O . VAL A 1 231 ? -1.291 11.539 -10.969 1 95.38 231 VAL A O 1
ATOM 1778 N N . GLU A 1 232 ? 0.653 10.461 -10.898 1 90.44 232 GLU A N 1
ATOM 1779 C CA . GLU A 1 232 ? 1.191 11.344 -9.867 1 90.44 232 GLU A CA 1
ATOM 1780 C C . GLU A 1 232 ? 1.326 12.773 -10.375 1 90.44 232 GLU A C 1
ATOM 1782 O O . GLU A 1 232 ? 0.82 13.711 -9.75 1 90.44 232 GLU A O 1
ATOM 1787 N N . TYR A 1 233 ? 1.891 12.992 -11.508 1 91.75 233 TYR A N 1
ATOM 1788 C CA . TYR A 1 233 ? 2.273 14.32 -11.961 1 91.75 233 TYR A CA 1
ATOM 1789 C C . TYR A 1 233 ? 1.138 14.984 -12.734 1 91.75 233 TYR A C 1
ATOM 1791 O O . TYR A 1 233 ? 0.971 16.203 -12.68 1 91.75 233 TYR A O 1
ATOM 1799 N N . LEU A 1 234 ? 0.373 14.172 -13.406 1 94.38 234 LEU A N 1
ATOM 1800 C CA . LEU A 1 234 ? -0.627 14.773 -14.289 1 94.38 234 LEU A CA 1
ATOM 1801 C C . LEU A 1 234 ? -1.997 14.789 -13.617 1 94.38 234 LEU A C 1
ATOM 1803 O O . LEU A 1 234 ? -2.887 15.531 -14.031 1 94.38 234 LEU A O 1
ATOM 1807 N N . ILE A 1 235 ? -2.131 14.008 -12.602 1 93.88 235 ILE A N 1
ATOM 1808 C CA . ILE A 1 235 ? -3.457 13.938 -12 1 93.88 235 ILE A CA 1
ATOM 1809 C C . ILE A 1 235 ? -3.398 14.453 -10.562 1 93.88 235 ILE A C 1
ATOM 1811 O O . ILE A 1 235 ? -3.938 15.523 -10.258 1 93.88 235 ILE A O 1
ATOM 1815 N N . PHE A 1 236 ? -2.598 13.914 -9.758 1 92.81 236 PHE A N 1
ATOM 1816 C CA . PHE A 1 236 ? -2.672 14.203 -8.328 1 92.81 236 PHE A CA 1
ATOM 1817 C C . PHE A 1 236 ? -1.974 15.516 -8.008 1 92.81 236 PHE A C 1
ATOM 1819 O O . PHE A 1 236 ? -2.49 16.328 -7.23 1 92.81 236 PHE A O 1
ATOM 1826 N N . ASN A 1 237 ? -0.849 15.789 -8.578 1 91.19 237 ASN A N 1
ATOM 1827 C CA . ASN A 1 237 ? -0.118 17.016 -8.273 1 91.19 237 ASN A CA 1
ATOM 1828 C C . ASN A 1 237 ? -0.927 18.266 -8.633 1 91.19 237 ASN A C 1
ATOM 1830 O O . ASN A 1 237 ? -1.108 19.156 -7.801 1 91.19 237 ASN A O 1
ATOM 1834 N N . PRO A 1 238 ? -1.441 18.359 -9.836 1 92.75 238 PRO A N 1
ATOM 1835 C CA . PRO A 1 238 ? -2.238 19.531 -10.188 1 92.75 238 PRO A CA 1
ATOM 1836 C C . PRO A 1 238 ? -3.484 19.672 -9.312 1 92.75 238 PRO A C 1
ATOM 1838 O O . PRO A 1 238 ? -3.855 20.797 -8.945 1 92.75 238 PRO A O 1
ATOM 1841 N N . ILE A 1 239 ? -4.129 18.609 -8.945 1 92.25 239 ILE A N 1
ATOM 1842 C CA . ILE A 1 239 ? -5.328 18.641 -8.117 1 92.25 239 ILE A CA 1
ATOM 1843 C C . ILE A 1 239 ? -4.969 19.125 -6.711 1 92.25 239 ILE A C 1
ATOM 1845 O O . ILE A 1 239 ? -5.695 19.922 -6.125 1 92.25 239 ILE A O 1
ATOM 1849 N N . GLU A 1 240 ? -3.945 18.609 -6.242 1 89.81 240 GLU A N 1
ATOM 1850 C CA . GLU A 1 240 ? -3.49 19.016 -4.918 1 89.81 240 GLU A CA 1
ATOM 1851 C C . GLU A 1 240 ? -3.18 20.5 -4.875 1 89.81 240 GLU A C 1
ATOM 1853 O O . GLU A 1 240 ? -3.549 21.203 -3.922 1 89.81 240 GLU A O 1
ATOM 1858 N N . ARG A 1 241 ? -2.516 21.047 -5.844 1 89.75 241 ARG A N 1
ATOM 1859 C CA . ARG A 1 241 ? -2.186 22.469 -5.918 1 89.75 241 ARG A CA 1
ATOM 1860 C C . ARG A 1 241 ? -3.449 23.328 -5.945 1 89.75 241 ARG A C 1
ATOM 1862 O O . ARG A 1 241 ? -3.523 24.359 -5.266 1 89.75 241 ARG A O 1
ATOM 1869 N N . LYS A 1 242 ? -4.352 22.859 -6.652 1 91.31 242 LYS A N 1
ATOM 1870 C CA . LYS A 1 242 ? -5.609 23.594 -6.766 1 91.31 242 LYS A CA 1
ATOM 1871 C C . LYS A 1 242 ? -6.375 23.578 -5.445 1 91.31 242 LYS A C 1
ATOM 1873 O O . LYS A 1 242 ? -6.938 24.594 -5.039 1 91.31 242 LYS A O 1
ATOM 1878 N N . VAL A 1 243 ? -6.363 22.422 -4.824 1 89.25 243 VAL A N 1
ATOM 1879 C CA . VAL A 1 243 ? -7.078 22.266 -3.562 1 89.25 243 VAL A CA 1
ATOM 1880 C C . VAL A 1 243 ? -6.402 23.109 -2.48 1 89.25 243 VAL A C 1
ATOM 1882 O O . VAL A 1 243 ? -7.074 23.797 -1.709 1 89.25 243 VAL A O 1
ATOM 1885 N N . LEU A 1 244 ? -5.125 23.109 -2.473 1 83.38 244 LEU A N 1
ATOM 1886 C CA . LEU A 1 244 ? -4.391 23.875 -1.474 1 83.38 244 LEU A CA 1
ATOM 1887 C C . LEU A 1 244 ? -4.559 25.375 -1.707 1 83.38 244 LEU A C 1
ATOM 1889 O O . LEU A 1 244 ? -4.648 26.156 -0.752 1 83.38 244 LEU A O 1
ATOM 1893 N N . GLN A 1 245 ? -4.59 25.797 -2.883 1 85.06 245 GLN A N 1
ATOM 1894 C CA . GLN A 1 245 ? -4.797 27.203 -3.207 1 85.06 245 GLN A CA 1
ATOM 1895 C C . GLN A 1 245 ? -6.191 27.656 -2.789 1 85.06 245 GLN A C 1
ATOM 1897 O O . GLN A 1 245 ? -6.355 28.766 -2.264 1 85.06 245 GLN A O 1
ATOM 1902 N N . ARG A 1 246 ? -7.055 26.844 -2.953 1 83.94 246 ARG A N 1
ATOM 1903 C CA . ARG A 1 246 ? -8.438 27.188 -2.652 1 83.94 246 ARG A CA 1
ATOM 1904 C C . ARG A 1 246 ? -8.68 27.203 -1.146 1 83.94 246 ARG A C 1
ATOM 1906 O O . ARG A 1 246 ? -9.461 28.031 -0.653 1 83.94 246 ARG A O 1
ATOM 1913 N N . TRP A 1 247 ? -8 26.328 -0.397 1 78.75 247 TRP A N 1
ATOM 1914 C CA . TRP A 1 247 ? -8.273 26.219 1.032 1 78.75 247 TRP A CA 1
ATOM 1915 C C . TRP A 1 247 ? -7.215 26.953 1.844 1 78.75 247 TRP A C 1
ATOM 1917 O O . TRP A 1 247 ? -7.191 26.859 3.074 1 78.75 247 TRP A O 1
ATOM 1927 N N . GLY A 1 248 ? -6.508 27.75 1.119 1 65.5 248 GLY A N 1
ATOM 1928 C CA . GLY A 1 248 ? -5.605 28.688 1.754 1 65.5 248 GLY A CA 1
ATOM 1929 C C . GLY A 1 248 ? -4.359 28.047 2.322 1 65.5 248 GLY A C 1
ATOM 1930 O O . GLY A 1 248 ? -3.736 28.578 3.24 1 65.5 248 GLY A O 1
ATOM 1931 N N . TYR A 1 249 ? -4.16 26.812 1.974 1 60.47 249 TYR A N 1
ATOM 1932 C CA . TYR A 1 249 ? -2.938 26.172 2.436 1 60.47 249 TYR A CA 1
ATOM 1933 C C . TYR A 1 249 ? -1.752 26.562 1.562 1 60.47 249 TYR A C 1
ATOM 1935 O O . TYR A 1 249 ? -0.625 26.125 1.802 1 60.47 249 TYR A O 1
ATOM 1943 N N . SER A 1 250 ? -1.961 27.266 0.52 1 50 250 SER A N 1
ATOM 1944 C CA . SER A 1 250 ? -0.856 27.656 -0.35 1 50 250 SER A CA 1
ATOM 1945 C C . SER A 1 250 ? -0.004 28.75 0.292 1 50 250 SER A C 1
ATOM 1947 O O . SER A 1 250 ? -0.534 29.672 0.906 1 50 250 SER A O 1
ATOM 1949 N N . LYS A 1 251 ? 1.259 28.312 0.797 1 45.44 251 LYS A N 1
ATOM 1950 C CA . LYS A 1 251 ? 2.166 29.391 1.157 1 45.44 251 LYS A CA 1
ATOM 1951 C C . LYS A 1 251 ? 2.377 30.344 -0.017 1 45.44 251 LYS A C 1
ATOM 1953 O O . LYS A 1 251 ? 2.459 29.906 -1.168 1 45.44 251 LYS A O 1
ATOM 1958 N N . MET B 1 1 ? -18 2.723 29.359 1 56.19 1 MET B N 1
ATOM 1959 C CA . MET B 1 1 ? -18.562 1.395 29.594 1 56.19 1 MET B CA 1
ATOM 1960 C C . MET B 1 1 ? -19.484 0.989 28.453 1 56.19 1 MET B C 1
ATOM 1962 O O . MET B 1 1 ? -19.438 -0.148 27.984 1 56.19 1 MET B O 1
ATOM 1966 N N . THR B 1 2 ? -20.125 2.141 27.781 1 80.06 2 THR B N 1
ATOM 1967 C CA . THR B 1 2 ? -21.219 1.908 26.844 1 80.06 2 THR B CA 1
ATOM 1968 C C . THR B 1 2 ? -20.688 1.665 25.438 1 80.06 2 THR B C 1
ATOM 1970 O O . THR B 1 2 ? -21.219 0.833 24.688 1 80.06 2 THR B O 1
ATOM 1973 N N . THR B 1 3 ? -19.438 2.117 25.266 1 86.62 3 THR B N 1
ATOM 1974 C CA . THR B 1 3 ? -18.906 1.967 23.906 1 86.62 3 THR B CA 1
ATOM 1975 C C . THR B 1 3 ? -18.375 0.55 23.688 1 86.62 3 THR B C 1
ATOM 1977 O O . THR B 1 3 ? -18.625 -0.052 22.641 1 86.62 3 THR B O 1
ATOM 1980 N N . ILE B 1 4 ? -17.812 -0.003 24.703 1 89.88 4 ILE B N 1
ATOM 1981 C CA . ILE B 1 4 ? -17.234 -1.344 24.641 1 89.88 4 ILE B CA 1
ATOM 1982 C C . ILE B 1 4 ? -18.359 -2.371 24.469 1 89.88 4 ILE B C 1
ATOM 1984 O O . ILE B 1 4 ? -18.219 -3.33 23.703 1 89.88 4 ILE B O 1
ATOM 1988 N N . VAL B 1 5 ? -19.406 -2.129 25.188 1 91.31 5 VAL B N 1
ATOM 1989 C CA . VAL B 1 5 ? -20.547 -3.049 25.109 1 91.31 5 VAL B CA 1
ATOM 1990 C C . VAL B 1 5 ? -21.156 -2.998 23.719 1 91.31 5 VAL B C 1
ATOM 1992 O O . VAL B 1 5 ? -21.5 -4.035 23.141 1 91.31 5 VAL B O 1
ATOM 1995 N N . ARG B 1 6 ? -21.266 -1.85 23.203 1 91.56 6 ARG B N 1
ATOM 1996 C CA . ARG B 1 6 ? -21.828 -1.689 21.875 1 91.56 6 ARG B CA 1
ATOM 1997 C C . ARG B 1 6 ? -20.953 -2.383 20.828 1 91.56 6 ARG B C 1
ATOM 1999 O O . ARG B 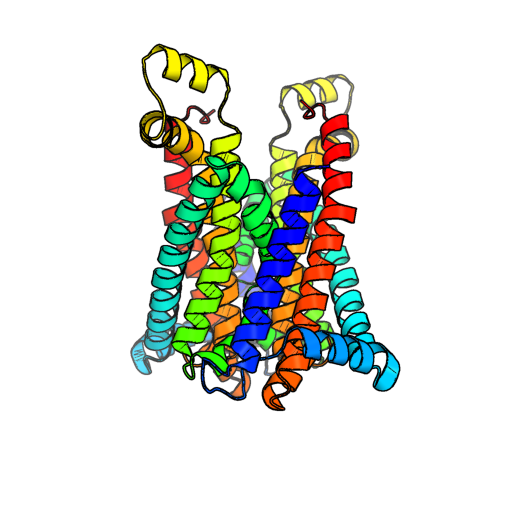1 6 ? -21.469 -3.049 19.922 1 91.56 6 ARG B O 1
ATOM 2006 N N . ARG B 1 7 ? -19.703 -2.242 20.969 1 91.81 7 ARG B N 1
ATOM 2007 C CA . ARG B 1 7 ? -18.75 -2.869 20.047 1 91.81 7 ARG B CA 1
ATOM 2008 C C . ARG B 1 7 ? -18.812 -4.391 20.156 1 91.81 7 ARG B C 1
ATOM 2010 O O . ARG B 1 7 ? -18.828 -5.09 19.141 1 91.81 7 ARG B O 1
ATOM 2017 N N . LEU B 1 8 ? -18.859 -4.863 21.359 1 92.69 8 LEU B N 1
ATOM 2018 C CA . LEU B 1 8 ? -18.906 -6.305 21.578 1 92.69 8 LEU B CA 1
ATOM 2019 C C . LEU B 1 8 ? -20.188 -6.902 21 1 92.69 8 LEU B C 1
ATOM 2021 O O . LEU B 1 8 ? -20.141 -7.961 20.375 1 92.69 8 LEU B O 1
ATOM 2025 N N . LEU B 1 9 ? -21.266 -6.234 21.219 1 93.44 9 LEU B N 1
ATOM 2026 C CA . LEU B 1 9 ? -22.531 -6.703 20.703 1 93.44 9 LEU B CA 1
ATOM 2027 C C . LEU B 1 9 ? -22.531 -6.703 19.172 1 93.44 9 LEU B C 1
ATOM 2029 O O . LEU B 1 9 ? -23.078 -7.613 18.547 1 93.44 9 LEU B O 1
ATOM 2033 N N . PHE B 1 10 ? -21.969 -5.684 18.656 1 93.69 10 PHE B N 1
ATOM 2034 C CA . PHE B 1 10 ? -21.875 -5.578 17.219 1 93.69 10 PHE B CA 1
ATOM 2035 C C . PHE B 1 10 ? -21.094 -6.754 16.625 1 93.69 10 PHE B C 1
ATOM 2037 O O . PHE B 1 10 ? -21.562 -7.418 15.703 1 93.69 10 PHE B O 1
ATOM 2044 N N . PHE B 1 11 ? -19.922 -7.082 17.156 1 93.19 11 PHE B N 1
ATOM 2045 C CA . PHE B 1 11 ? -19.078 -8.148 16.641 1 93.19 11 PHE B CA 1
ATOM 2046 C C . PHE B 1 11 ? -19.719 -9.516 16.906 1 93.19 11 PHE B C 1
ATOM 2048 O O . PHE B 1 11 ? -19.609 -10.422 16.078 1 93.19 11 PHE B O 1
ATOM 2055 N N . ILE B 1 12 ? -20.375 -9.664 18.047 1 93.69 12 ILE B N 1
ATOM 2056 C CA . ILE B 1 12 ? -21.078 -10.906 18.344 1 93.69 12 ILE B CA 1
ATOM 2057 C C . ILE B 1 12 ? -22.203 -11.125 17.344 1 93.69 12 ILE B C 1
ATOM 2059 O O . ILE B 1 12 ? -22.391 -12.234 16.844 1 93.69 12 ILE B O 1
ATOM 2063 N N . ALA B 1 13 ? -22.906 -10.062 17.078 1 94.62 13 ALA B N 1
ATOM 2064 C CA . ALA B 1 13 ? -23.969 -10.141 16.094 1 94.62 13 ALA B CA 1
ATOM 2065 C C . ALA B 1 13 ? -23.422 -10.492 14.711 1 94.62 13 ALA B C 1
ATOM 2067 O O . ALA B 1 13 ? -24.016 -11.289 13.984 1 94.62 13 ALA B O 1
ATOM 2068 N N . LEU B 1 14 ? -22.344 -9.867 14.352 1 93.31 14 LEU B N 1
ATOM 2069 C CA . LEU B 1 14 ? -21.734 -10.125 13.055 1 93.31 14 LEU B CA 1
ATOM 2070 C C . LEU B 1 14 ? -21.312 -11.586 12.93 1 93.31 14 LEU B C 1
ATOM 2072 O O . LEU B 1 14 ? -21.562 -12.219 11.898 1 93.31 14 LEU B O 1
ATOM 2076 N N . ILE B 1 15 ? -20.734 -12.125 13.953 1 92.88 15 ILE B N 1
ATOM 2077 C CA . ILE B 1 15 ? -20.281 -13.508 13.945 1 92.88 15 ILE B CA 1
ATOM 2078 C C . ILE B 1 15 ? -21.484 -14.445 13.938 1 92.88 15 ILE B C 1
ATOM 2080 O O . ILE B 1 15 ? -21.469 -15.469 13.242 1 92.88 15 ILE B O 1
ATOM 2084 N N . ALA B 1 16 ? -22.484 -14.109 14.727 1 94.12 16 ALA B N 1
ATOM 2085 C CA . ALA B 1 16 ? -23.703 -14.914 14.773 1 94.12 16 ALA B CA 1
ATOM 2086 C C . ALA B 1 16 ? -24.391 -14.945 13.414 1 94.12 16 ALA B C 1
ATOM 2088 O O . ALA B 1 16 ? -24.812 -16.016 12.945 1 94.12 16 ALA B O 1
ATOM 2089 N N . ILE B 1 17 ? -24.484 -13.805 12.836 1 93.56 17 ILE B N 1
ATOM 2090 C CA . ILE B 1 17 ? -25.094 -13.719 11.516 1 93.56 17 ILE B CA 1
ATOM 2091 C C . ILE B 1 17 ? -24.297 -14.547 10.516 1 93.56 17 ILE B C 1
ATOM 2093 O O . ILE B 1 17 ? -24.859 -15.297 9.719 1 93.56 17 ILE B O 1
ATOM 2097 N N . TRP B 1 18 ? -22.969 -14.414 10.586 1 91.62 18 TRP B N 1
ATOM 2098 C CA . TRP B 1 18 ? -22.078 -15.188 9.727 1 91.62 18 TRP B CA 1
ATOM 2099 C C . TRP B 1 18 ? -22.281 -16.688 9.93 1 91.62 18 TRP B C 1
ATOM 2101 O O . TRP B 1 18 ? -22.406 -17.438 8.953 1 91.62 18 TRP B O 1
ATOM 2111 N N . GLU B 1 19 ? -22.422 -17.047 11.141 1 91.25 19 GLU B N 1
ATOM 2112 C CA . GLU B 1 19 ? -22.594 -18.469 11.453 1 91.25 19 GLU B CA 1
ATOM 2113 C C . GLU B 1 19 ? -23.953 -18.969 10.977 1 91.25 19 GLU B C 1
ATOM 2115 O O . GLU B 1 19 ? -24.062 -20.109 10.508 1 91.25 19 GLU B O 1
ATOM 2120 N N . ILE B 1 20 ? -24.938 -18.188 11.109 1 91.94 20 ILE B N 1
ATOM 2121 C CA . ILE B 1 20 ? -26.281 -18.547 10.672 1 91.94 20 ILE B CA 1
ATOM 2122 C C . ILE B 1 20 ? -26.297 -18.719 9.156 1 91.94 20 ILE B C 1
ATOM 2124 O O . ILE B 1 20 ? -26.891 -19.672 8.641 1 91.94 20 ILE B O 1
ATOM 2128 N N . ILE B 1 21 ? -25.641 -17.844 8.508 1 88.69 21 ILE B N 1
ATOM 2129 C CA . ILE B 1 21 ? -25.562 -17.922 7.051 1 88.69 21 ILE B CA 1
ATOM 2130 C C . ILE B 1 21 ? -24.875 -19.234 6.648 1 88.69 21 ILE B C 1
ATOM 2132 O O . ILE B 1 21 ? -25.297 -19.891 5.699 1 88.69 21 ILE B O 1
ATOM 2136 N N . TYR B 1 22 ? -23.797 -19.625 7.332 1 87 22 TYR B N 1
ATOM 2137 C CA . TYR B 1 22 ? -23.078 -20.875 7.082 1 87 22 TYR B CA 1
ATOM 2138 C C . TYR B 1 22 ? -23.984 -22.078 7.336 1 87 22 TYR B C 1
ATOM 2140 O O . TYR B 1 22 ? -24.047 -22.984 6.508 1 87 22 TYR B O 1
ATOM 2148 N N . ARG B 1 23 ? -24.781 -22.047 8.414 1 89.19 23 ARG B N 1
ATOM 2149 C CA . ARG B 1 23 ? -25.562 -23.203 8.828 1 89.19 23 ARG B CA 1
ATOM 2150 C C . ARG B 1 23 ? -26.766 -23.406 7.902 1 89.19 23 ARG B C 1
ATOM 2152 O O . ARG B 1 23 ? -27.172 -24.531 7.648 1 89.19 23 ARG B O 1
ATOM 2159 N N . ILE B 1 24 ? -27.234 -22.281 7.465 1 88 24 ILE B N 1
ATOM 2160 C CA . ILE B 1 24 ? -28.406 -22.438 6.613 1 88 24 ILE B CA 1
ATOM 2161 C C . ILE B 1 24 ? -27.984 -22.609 5.16 1 88 24 ILE B C 1
ATOM 2163 O O . ILE B 1 24 ? -28.828 -22.797 4.277 1 88 24 ILE B O 1
ATOM 2167 N N . ASP B 1 25 ? -26.703 -22.609 4.969 1 79.12 25 ASP B N 1
ATOM 2168 C CA . ASP B 1 25 ? -26.125 -22.797 3.637 1 79.12 25 ASP B CA 1
ATOM 2169 C C . ASP B 1 25 ? -26.797 -21.891 2.617 1 79.12 25 ASP B C 1
ATOM 2171 O O . ASP B 1 25 ? -27.281 -22.344 1.581 1 79.12 25 ASP B O 1
ATOM 2175 N N . LEU B 1 26 ? -26.859 -20.703 3.002 1 72.5 26 LEU B N 1
ATOM 2176 C CA . LEU B 1 26 ? -27.562 -19.703 2.213 1 72.5 26 LEU B CA 1
ATOM 2177 C C . LEU B 1 26 ? -27.031 -19.656 0.787 1 72.5 26 LEU B C 1
ATOM 2179 O O . LEU B 1 26 ? -27.797 -19.438 -0.16 1 72.5 26 LEU B O 1
ATOM 2183 N N . PHE B 1 27 ? -25.766 -19.828 0.652 1 71 27 PHE B N 1
ATOM 2184 C CA . PHE B 1 27 ? -25.156 -19.641 -0.662 1 71 27 PHE B CA 1
ATOM 2185 C C . PHE B 1 27 ? -24.984 -20.984 -1.361 1 71 27 PHE B C 1
ATOM 2187 O O . PHE B 1 27 ? -24.531 -21.047 -2.508 1 71 27 PHE B O 1
ATOM 2194 N N . GLN B 1 28 ? -25.422 -21.953 -0.722 1 66.5 28 GLN B N 1
ATOM 2195 C CA . GLN B 1 28 ? -25.391 -23.297 -1.295 1 66.5 28 GLN B CA 1
ATOM 2196 C C . GLN B 1 28 ? -23.984 -23.641 -1.8 1 66.5 28 GLN B C 1
ATOM 2198 O O . GLN B 1 28 ? -23.828 -24.141 -2.916 1 66.5 28 GLN B O 1
ATOM 2203 N N . THR B 1 29 ? -23.078 -23.047 -1.143 1 65.06 29 THR B N 1
ATOM 2204 C CA . THR B 1 29 ? -21.688 -23.312 -1.504 1 65.06 29 THR B CA 1
ATOM 2205 C C . THR B 1 29 ? -20.938 -23.922 -0.33 1 65.06 29 THR B C 1
ATOM 2207 O O . THR B 1 29 ? -21.156 -23.547 0.824 1 65.06 29 THR B O 1
ATOM 2210 N N . ARG B 1 30 ? -20.5 -25.078 -0.567 1 62 30 ARG B N 1
ATOM 2211 C CA . ARG B 1 30 ? -19.719 -25.75 0.468 1 62 30 ARG B CA 1
ATOM 2212 C C . ARG B 1 30 ? -18.422 -24.984 0.753 1 62 30 ARG B C 1
ATOM 2214 O O . ARG B 1 30 ? -17.609 -25.406 1.575 1 62 30 ARG B O 1
ATOM 2221 N N . MET B 1 31 ? -18.406 -23.875 0.168 1 77.88 31 MET B N 1
ATOM 2222 C CA . MET B 1 31 ? -17.125 -23.188 0.293 1 77.88 31 MET B CA 1
ATOM 2223 C C . MET B 1 31 ? -17.219 -22.016 1.262 1 77.88 31 MET B C 1
ATOM 2225 O O . MET B 1 31 ? -16.219 -21.359 1.562 1 77.88 31 MET B O 1
ATOM 2229 N N . PHE B 1 32 ? -18.469 -21.828 1.783 1 80.62 32 PHE B N 1
ATOM 2230 C CA . PHE B 1 32 ? -18.609 -20.766 2.773 1 80.62 32 PHE B CA 1
ATOM 2231 C C . PHE B 1 32 ? -18.156 -21.25 4.148 1 80.62 32 PHE B C 1
ATOM 2233 O O . PHE B 1 32 ? -18.703 -22.203 4.695 1 80.62 32 PHE B O 1
ATOM 2240 N N . PRO B 1 33 ? -17.109 -20.562 4.719 1 87.94 33 PRO B N 1
ATOM 2241 C CA . PRO B 1 33 ? -16.531 -21.062 5.965 1 87.94 33 PRO B CA 1
ATOM 2242 C C . PRO B 1 33 ? -17.344 -20.672 7.195 1 87.94 33 PRO B C 1
ATOM 2244 O O . PRO B 1 33 ? -18.094 -19.688 7.164 1 87.94 33 PRO B O 1
ATOM 2247 N N . SER B 1 34 ? -17.25 -21.547 8.195 1 90.44 34 SER B N 1
ATOM 2248 C CA . SER B 1 34 ? -17.828 -21.266 9.508 1 90.44 34 SER B CA 1
ATOM 2249 C C . SER B 1 34 ? -16.844 -20.516 10.398 1 90.44 34 SER B C 1
ATOM 2251 O O . SER B 1 34 ? -15.703 -20.938 10.555 1 90.44 34 SER B O 1
ATOM 2253 N N . PRO B 1 35 ? -17.312 -19.375 10.922 1 90.81 35 PRO B N 1
ATOM 2254 C CA . PRO B 1 35 ? -16.422 -18.688 11.859 1 90.81 35 PRO B CA 1
ATOM 2255 C C . PRO B 1 35 ? -16.078 -19.516 13.086 1 90.81 35 PRO B C 1
ATOM 2257 O O . PRO B 1 35 ? -14.945 -19.469 13.57 1 90.81 35 PRO B O 1
ATOM 2260 N N . LEU B 1 36 ? -17 -20.344 13.523 1 91.38 36 LEU B N 1
ATOM 2261 C CA . LEU B 1 36 ? -16.75 -21.172 14.695 1 91.38 36 LEU B CA 1
ATOM 2262 C C . LEU B 1 36 ? -15.719 -22.25 14.375 1 91.38 36 LEU B C 1
ATOM 2264 O O . LEU B 1 36 ? -14.82 -22.516 15.188 1 91.38 36 LEU B O 1
ATOM 2268 N N . LEU B 1 37 ? -15.797 -22.844 13.234 1 92.44 37 LEU B N 1
ATOM 2269 C CA . LEU B 1 37 ? -14.844 -23.875 12.836 1 92.44 37 LEU B CA 1
ATOM 2270 C C . LEU B 1 37 ? -13.477 -23.281 12.531 1 92.44 37 LEU B C 1
ATOM 2272 O O . LEU B 1 37 ? -12.453 -23.953 12.641 1 92.44 37 LEU B O 1
ATOM 2276 N N . SER B 1 38 ? -13.508 -22.016 12.164 1 94.69 38 SER B N 1
ATOM 2277 C CA . SER B 1 38 ? -12.234 -21.344 11.938 1 94.69 38 SER B CA 1
ATOM 2278 C C . SER B 1 38 ? -11.445 -21.203 13.234 1 94.69 38 SER B C 1
ATOM 2280 O O . SER B 1 38 ? -10.211 -21.25 13.227 1 94.69 38 SER B O 1
ATOM 2282 N N . PHE B 1 39 ? -12.172 -21.094 14.336 1 94.06 39 PHE B N 1
ATOM 2283 C CA . PHE B 1 39 ? -11.492 -21.016 15.625 1 94.06 39 PHE B CA 1
ATOM 2284 C C . PHE B 1 39 ? -10.922 -22.375 16.016 1 94.06 39 PHE B C 1
ATOM 2286 O O . PHE B 1 39 ? -9.875 -22.469 16.656 1 94.06 39 PHE B O 1
ATOM 2293 N N . VAL B 1 40 ? -11.594 -23.375 15.586 1 94.19 40 VAL B N 1
ATOM 2294 C CA . VAL B 1 40 ? -11.094 -24.719 15.82 1 94.19 40 VAL B CA 1
ATOM 2295 C C . VAL B 1 40 ? -9.812 -24.953 15.016 1 94.19 40 VAL B C 1
ATOM 2297 O O . VAL B 1 40 ? -8.852 -25.531 15.516 1 94.19 40 VAL B O 1
ATOM 2300 N N . GLU B 1 41 ? -9.852 -24.422 13.812 1 94.94 41 GLU B N 1
ATOM 2301 C CA . GLU B 1 41 ? -8.672 -24.547 12.961 1 94.94 41 GLU B CA 1
ATOM 2302 C C . GLU B 1 41 ? -7.496 -23.75 13.523 1 94.94 41 GLU B C 1
ATOM 2304 O O . GLU B 1 41 ? -6.34 -24.141 13.352 1 94.94 41 GLU B O 1
ATOM 2309 N N . LEU B 1 42 ? -7.812 -22.688 14.188 1 96.56 42 LEU B N 1
ATOM 2310 C CA . LEU B 1 42 ? -6.762 -21.938 14.859 1 96.56 42 LEU B CA 1
ATOM 2311 C C . LEU B 1 42 ? -6.074 -22.797 15.922 1 96.56 42 LEU B C 1
ATOM 2313 O O . LEU B 1 42 ? -4.844 -22.859 15.969 1 96.56 42 LEU B O 1
ATOM 2317 N N . TYR B 1 43 ? -6.887 -23.453 16.672 1 95.5 43 TYR B N 1
ATOM 2318 C CA . TYR B 1 43 ? -6.355 -24.312 17.734 1 95.5 43 TYR B CA 1
ATOM 2319 C C . TYR B 1 43 ? -5.566 -25.469 17.141 1 95.5 43 TYR B C 1
ATOM 2321 O O . TYR B 1 43 ? -4.438 -25.734 17.562 1 95.5 43 TYR B O 1
ATOM 2329 N N . ARG B 1 44 ? -6.086 -26.156 16.188 1 95.88 44 ARG B N 1
ATOM 2330 C CA . ARG B 1 44 ? -5.434 -27.297 15.555 1 95.88 44 ARG B CA 1
ATOM 2331 C C . ARG B 1 44 ? -4.137 -26.875 14.875 1 95.88 44 ARG B C 1
ATOM 2333 O O . ARG B 1 44 ? -3.115 -27.562 14.992 1 95.88 44 ARG B O 1
ATOM 2340 N N . GLY B 1 45 ? -4.172 -25.703 14.18 1 95.94 45 GLY B N 1
ATOM 2341 C CA . GLY B 1 45 ? -3.01 -25.234 13.445 1 95.94 45 GLY B CA 1
ATOM 2342 C C . GLY B 1 45 ? -1.855 -24.844 14.344 1 95.94 45 GLY B C 1
ATOM 2343 O O . GLY B 1 45 ? -0.691 -25.031 13.992 1 95.94 45 GLY B O 1
ATOM 2344 N N . PHE B 1 46 ? -2.201 -24.344 15.578 1 96.75 46 PHE B N 1
ATOM 2345 C CA . PHE B 1 46 ? -1.156 -23.891 16.484 1 96.75 46 PHE B CA 1
ATOM 2346 C C . PHE B 1 46 ? -0.648 -25.047 17.344 1 96.75 46 PHE B C 1
ATOM 2348 O O . PHE B 1 46 ? 0.557 -25.188 17.562 1 96.75 46 PHE B O 1
ATOM 2355 N N . PHE B 1 47 ? -1.582 -25.938 17.766 1 95.81 47 PHE B N 1
ATOM 2356 C CA . PHE B 1 47 ? -1.219 -26.828 18.875 1 95.81 47 PHE B CA 1
ATOM 2357 C C . PHE B 1 47 ? -1.177 -28.281 18.406 1 95.81 47 PHE B C 1
ATOM 2359 O O . PHE B 1 47 ? -0.553 -29.125 19.047 1 95.81 47 PHE B O 1
ATOM 2366 N N . GLU B 1 48 ? -1.823 -28.609 17.344 1 95.5 48 GLU B N 1
ATOM 2367 C CA . GLU B 1 48 ? -1.811 -30 16.891 1 95.5 48 GLU B CA 1
ATOM 2368 C C . GLU B 1 48 ? -0.833 -30.188 15.727 1 95.5 48 GLU B C 1
ATOM 2370 O O . GLU B 1 48 ? 0.08 -31.016 15.812 1 95.5 48 GLU B O 1
ATOM 2375 N N . THR B 1 49 ? -0.933 -29.391 14.703 1 95.56 49 THR B N 1
ATOM 2376 C CA . THR B 1 49 ? -0.117 -29.594 13.516 1 95.56 49 THR B CA 1
ATOM 2377 C C . THR B 1 49 ? 1.109 -28.688 13.539 1 95.56 49 THR B C 1
ATOM 2379 O O . THR B 1 49 ? 2.135 -29.016 12.93 1 95.56 49 THR B O 1
ATOM 2382 N N . GLY B 1 50 ? 1.019 -27.484 14.109 1 96.94 50 GLY B N 1
ATOM 2383 C CA . GLY B 1 50 ? 2.113 -26.516 14.156 1 96.94 50 GLY B CA 1
ATOM 2384 C C . GLY B 1 50 ? 2.27 -25.734 12.867 1 96.94 50 GLY B C 1
ATOM 2385 O O . GLY B 1 50 ? 3.199 -24.938 12.734 1 96.94 50 GLY B O 1
ATOM 2386 N N . ILE B 1 51 ? 1.372 -25.969 11.984 1 97.06 51 ILE B N 1
ATOM 2387 C CA . ILE B 1 51 ? 1.472 -25.328 10.68 1 97.06 51 ILE B CA 1
ATOM 2388 C C . ILE B 1 51 ? 1.346 -23.812 10.828 1 97.06 51 ILE B C 1
ATOM 2390 O O . ILE B 1 51 ? 2.021 -23.062 10.125 1 97.06 51 ILE B O 1
ATOM 2394 N N . LEU B 1 52 ? 0.523 -23.344 11.711 1 98.31 52 LEU B N 1
ATOM 2395 C CA . LEU B 1 52 ? 0.311 -21.906 11.898 1 98.31 52 LEU B CA 1
ATOM 2396 C C . LEU B 1 52 ? 1.481 -21.281 12.648 1 98.31 52 LEU B C 1
ATOM 2398 O O . LEU B 1 52 ? 1.833 -20.125 12.398 1 98.31 52 LEU B O 1
ATOM 2402 N N . THR B 1 53 ? 2.105 -21.984 13.547 1 98.06 53 THR B N 1
ATOM 2403 C CA . THR B 1 53 ? 3.285 -21.484 14.242 1 98.06 53 THR B CA 1
ATOM 2404 C C . THR B 1 53 ? 4.441 -21.281 13.266 1 98.06 53 THR B C 1
ATOM 2406 O O . THR B 1 53 ? 5.129 -20.266 13.312 1 98.06 53 THR B O 1
ATOM 2409 N N . ALA B 1 54 ? 4.609 -22.281 12.445 1 98 54 ALA B N 1
ATOM 2410 C CA . ALA B 1 54 ? 5.668 -22.188 11.445 1 98 54 ALA B CA 1
ATOM 2411 C C . ALA B 1 54 ? 5.414 -21.031 10.484 1 98 54 ALA B C 1
ATOM 2413 O O . ALA B 1 54 ? 6.332 -20.266 10.164 1 98 54 ALA B O 1
ATOM 2414 N N . ALA B 1 55 ? 4.223 -20.891 10.016 1 98.38 55 ALA B N 1
ATOM 2415 C CA . ALA B 1 55 ? 3.84 -19.812 9.102 1 98.38 55 ALA B CA 1
ATOM 2416 C C . ALA B 1 55 ? 4.02 -18.453 9.758 1 98.38 55 ALA B C 1
ATOM 2418 O O . ALA B 1 55 ? 4.57 -17.531 9.141 1 98.38 55 ALA B O 1
ATOM 2419 N N . LEU B 1 56 ? 3.58 -18.375 10.984 1 98.38 56 LEU B N 1
ATOM 2420 C CA . LEU B 1 56 ? 3.637 -17.125 11.734 1 98.38 56 LEU B CA 1
ATOM 2421 C C . LEU B 1 56 ? 5.082 -16.703 11.977 1 98.38 56 LEU B C 1
ATOM 2423 O O . LEU B 1 56 ? 5.43 -15.531 11.781 1 98.38 56 LEU B O 1
ATOM 2427 N N . THR B 1 57 ? 5.926 -17.609 12.367 1 98.06 57 THR B N 1
ATOM 2428 C CA . THR B 1 57 ? 7.32 -17.297 12.664 1 98.06 57 THR B CA 1
ATOM 2429 C C . THR B 1 57 ? 8.062 -16.859 11.398 1 98.06 57 THR B C 1
ATOM 2431 O O . THR B 1 57 ? 8.875 -15.945 11.438 1 98.06 57 THR B O 1
ATOM 2434 N N . THR B 1 58 ? 7.734 -17.516 10.344 1 98.12 58 THR B N 1
ATOM 2435 C CA . THR B 1 58 ? 8.367 -17.188 9.07 1 98.12 58 THR B CA 1
ATOM 2436 C C . THR B 1 58 ? 7.984 -15.773 8.633 1 98.12 58 THR B C 1
ATOM 2438 O O . THR B 1 58 ? 8.852 -14.961 8.312 1 98.12 58 THR B O 1
ATOM 2441 N N . SER B 1 59 ? 6.715 -15.438 8.633 1 98.44 59 SER B N 1
ATOM 2442 C CA . SER B 1 59 ? 6.234 -14.125 8.203 1 98.44 59 SER B CA 1
ATOM 2443 C C . SER B 1 59 ? 6.73 -13.031 9.141 1 98.44 59 SER B C 1
ATOM 2445 O O . SER B 1 59 ? 7.145 -11.961 8.68 1 98.44 59 SER B O 1
ATOM 2447 N N . LEU B 1 60 ? 6.707 -13.289 10.445 1 98.31 60 LEU B N 1
ATOM 2448 C CA . LEU B 1 60 ? 7.152 -12.281 11.406 1 98.31 60 LEU B CA 1
ATOM 2449 C C . LEU B 1 60 ? 8.648 -12.023 11.258 1 98.31 60 LEU B C 1
ATOM 2451 O O . LEU B 1 60 ? 9.102 -10.883 11.406 1 98.31 60 LEU B O 1
ATOM 2455 N N . GLY B 1 61 ? 9.383 -13.062 11.055 1 98.25 61 GLY B N 1
ATOM 2456 C CA . GLY B 1 61 ? 10.805 -12.883 10.812 1 98.25 61 GLY B CA 1
ATOM 2457 C C . GLY B 1 61 ? 11.102 -12.055 9.578 1 98.25 61 GLY B C 1
ATOM 2458 O O . GLY B 1 61 ? 11.938 -11.148 9.625 1 98.25 61 GLY B O 1
ATOM 2459 N N . ARG B 1 62 ? 10.445 -12.273 8.531 1 98.19 62 ARG B N 1
ATOM 2460 C CA . ARG B 1 62 ? 10.633 -11.57 7.27 1 98.19 62 ARG B CA 1
ATOM 2461 C C . ARG B 1 62 ? 10.266 -10.102 7.402 1 98.19 62 ARG B C 1
ATOM 2463 O O . ARG B 1 62 ? 11.039 -9.227 7.012 1 98.19 62 ARG B O 1
ATOM 2470 N N . ILE B 1 63 ? 9.07 -9.844 8.016 1 98.25 63 ILE B N 1
ATOM 2471 C CA . ILE B 1 63 ? 8.594 -8.469 8.07 1 98.25 63 ILE B CA 1
ATOM 2472 C C . ILE B 1 63 ? 9.445 -7.668 9.062 1 98.25 63 ILE B C 1
ATOM 2474 O O . ILE B 1 63 ? 9.695 -6.48 8.859 1 98.25 63 ILE B O 1
ATOM 2478 N N . SER B 1 64 ? 9.875 -8.328 10.148 1 98.12 64 SER B N 1
ATOM 2479 C CA . SER B 1 64 ? 10.711 -7.629 11.125 1 98.12 64 SER B CA 1
ATOM 2480 C C . SER B 1 64 ? 12.039 -7.203 10.508 1 98.12 64 SER B C 1
ATOM 2482 O O . SER B 1 64 ? 12.453 -6.051 10.641 1 98.12 64 SER B O 1
ATOM 2484 N N . LEU B 1 65 ? 12.648 -8.086 9.805 1 98.44 65 LEU B N 1
ATOM 2485 C CA . LEU B 1 65 ? 13.93 -7.789 9.18 1 98.44 65 LEU B CA 1
ATOM 2486 C C . LEU B 1 65 ? 13.758 -6.82 8.008 1 98.44 65 LEU B C 1
ATOM 2488 O O . LEU B 1 65 ? 14.508 -5.848 7.891 1 98.44 65 LEU B O 1
ATOM 2492 N N . GLY B 1 66 ? 12.844 -7.117 7.152 1 98.56 66 GLY B N 1
ATOM 2493 C CA . GLY B 1 66 ? 12.602 -6.258 6.004 1 98.56 66 GLY B CA 1
ATOM 2494 C C . GLY B 1 66 ? 12.219 -4.84 6.391 1 98.56 66 GLY B C 1
ATOM 2495 O O . GLY B 1 66 ? 12.719 -3.877 5.809 1 98.56 66 GLY B O 1
ATOM 2496 N N . PHE B 1 67 ? 11.32 -4.742 7.355 1 98.31 67 PHE B N 1
ATOM 2497 C CA . PHE B 1 67 ? 10.875 -3.445 7.844 1 98.31 67 PHE B CA 1
ATOM 2498 C C . PHE B 1 67 ? 12.023 -2.668 8.469 1 98.31 67 PHE B C 1
ATOM 2500 O O . PHE B 1 67 ? 12.211 -1.483 8.18 1 98.31 67 PHE B O 1
ATOM 2507 N N . ALA B 1 68 ? 12.789 -3.311 9.273 1 98.69 68 ALA B N 1
ATOM 2508 C CA . ALA B 1 68 ? 13.93 -2.662 9.914 1 98.69 68 ALA B CA 1
ATOM 2509 C C . ALA B 1 68 ? 14.914 -2.135 8.867 1 98.69 68 ALA B C 1
ATOM 2511 O O . ALA B 1 68 ? 15.367 -0.991 8.961 1 98.69 68 ALA B O 1
ATOM 2512 N N . LEU B 1 69 ? 15.18 -2.904 7.91 1 98.81 69 LEU B N 1
ATOM 2513 C CA . LEU B 1 69 ? 16.125 -2.506 6.867 1 98.81 69 LEU B CA 1
ATOM 2514 C C . LEU B 1 69 ? 15.531 -1.39 6.008 1 98.81 69 LEU B C 1
ATOM 2516 O O . LEU B 1 69 ? 16.25 -0.466 5.609 1 98.81 69 LEU B O 1
ATOM 2520 N N . ALA B 1 70 ? 14.258 -1.474 5.703 1 98.81 70 ALA B N 1
ATOM 2521 C CA . ALA B 1 70 ? 13.594 -0.435 4.918 1 98.81 70 ALA B CA 1
ATOM 2522 C C . ALA B 1 70 ? 13.656 0.915 5.625 1 98.81 70 ALA B C 1
ATOM 2524 O O . ALA B 1 70 ? 13.93 1.94 4.996 1 98.81 70 ALA B O 1
ATOM 2525 N N . VAL B 1 71 ? 13.414 0.891 6.918 1 98.62 71 VAL B N 1
ATOM 2526 C CA . VAL B 1 71 ? 13.414 2.121 7.703 1 98.62 71 VAL B CA 1
ATOM 2527 C C . VAL B 1 71 ? 14.828 2.695 7.762 1 98.62 71 VAL B C 1
ATOM 2529 O O . VAL B 1 71 ? 15.023 3.902 7.602 1 98.62 71 VAL B O 1
ATOM 2532 N N . ILE B 1 72 ? 15.797 1.825 7.938 1 98.69 72 ILE B N 1
ATOM 2533 C CA . ILE B 1 72 ? 17.188 2.26 8.047 1 98.69 72 ILE B CA 1
ATOM 2534 C C . ILE B 1 72 ? 17.656 2.822 6.703 1 98.69 72 ILE B C 1
ATOM 2536 O O . ILE B 1 72 ? 18.156 3.949 6.637 1 98.69 72 ILE B O 1
ATOM 2540 N N . ILE B 1 73 ? 17.453 2.115 5.66 1 98.69 73 ILE B N 1
ATOM 2541 C CA . ILE B 1 73 ? 17.891 2.527 4.332 1 98.69 73 ILE B CA 1
ATOM 2542 C C . ILE B 1 73 ? 17.141 3.783 3.906 1 98.69 73 ILE B C 1
ATOM 2544 O O . ILE B 1 73 ? 17.734 4.742 3.412 1 98.69 73 ILE B O 1
ATOM 2548 N N . GLY B 1 74 ? 15.828 3.789 4.094 1 98.69 74 GLY B N 1
ATOM 2549 C CA . GLY B 1 74 ? 15.016 4.938 3.732 1 98.69 74 GLY B CA 1
ATOM 2550 C C . GLY B 1 74 ? 15.391 6.195 4.496 1 98.69 74 GLY B C 1
ATOM 2551 O O . GLY B 1 74 ? 15.383 7.293 3.934 1 98.69 74 GLY B O 1
ATOM 2552 N N . SER B 1 75 ? 15.688 6.004 5.754 1 98.25 75 SER B N 1
ATOM 2553 C CA . SER B 1 75 ? 16.094 7.145 6.566 1 98.25 75 SER B CA 1
ATOM 2554 C C . SER B 1 75 ? 17.422 7.73 6.078 1 98.25 75 SER B C 1
ATOM 2556 O O . SER B 1 75 ? 17.547 8.945 5.934 1 98.25 75 SER B O 1
ATOM 2558 N N . ILE B 1 76 ? 18.344 6.887 5.82 1 97.94 76 ILE B N 1
ATOM 2559 C CA . ILE B 1 76 ? 19.656 7.324 5.355 1 97.94 76 ILE B CA 1
ATOM 2560 C C . ILE B 1 76 ? 19.516 8.039 4.012 1 97.94 76 ILE B C 1
ATOM 2562 O O . ILE B 1 76 ? 20.047 9.133 3.826 1 97.94 76 ILE B O 1
ATOM 2566 N N . LEU B 1 77 ? 18.766 7.488 3.148 1 98.31 77 LEU B N 1
ATOM 2567 C CA . LEU B 1 77 ? 18.562 8.086 1.834 1 98.31 77 LEU B CA 1
ATOM 2568 C C . LEU B 1 77 ? 17.812 9.406 1.949 1 98.31 77 LEU B C 1
ATOM 2570 O O . LEU B 1 77 ? 18.141 10.367 1.244 1 98.31 77 LEU B O 1
ATOM 2574 N N . GLY B 1 78 ? 16.797 9.422 2.805 1 98.06 78 GLY B N 1
ATOM 2575 C CA . GLY B 1 78 ? 16.047 10.656 3.023 1 98.06 78 GLY B CA 1
ATOM 2576 C C . GLY B 1 78 ? 16.922 11.789 3.541 1 98.06 78 GLY B C 1
ATOM 2577 O O . GLY B 1 78 ? 16.781 12.93 3.098 1 98.06 78 GLY B O 1
ATOM 2578 N N . ILE B 1 79 ? 17.812 11.477 4.418 1 97.06 79 ILE B N 1
ATOM 2579 C CA . ILE B 1 79 ? 18.719 12.469 4.977 1 97.06 79 ILE B CA 1
ATOM 2580 C C . ILE B 1 79 ? 19.672 12.969 3.889 1 97.06 79 ILE B C 1
ATOM 2582 O O . ILE B 1 79 ? 19.891 14.172 3.756 1 97.06 79 ILE B O 1
ATOM 2586 N N . ILE B 1 80 ? 20.172 12.062 3.092 1 97.19 80 ILE B N 1
ATOM 2587 C CA . ILE B 1 80 ? 21.078 12.414 2.016 1 97.19 80 ILE B CA 1
ATOM 2588 C C . ILE B 1 80 ? 20.375 13.328 1.015 1 97.19 80 ILE B C 1
ATOM 2590 O O . ILE B 1 80 ? 20.938 14.344 0.599 1 97.19 80 ILE B O 1
ATOM 2594 N N . LEU B 1 81 ? 19.188 13.039 0.706 1 97.19 81 LEU B N 1
ATOM 2595 C CA . LEU B 1 81 ? 18.438 13.828 -0.268 1 97.19 81 LEU B CA 1
ATOM 2596 C C . LEU B 1 81 ? 18.109 15.203 0.29 1 97.19 81 LEU B C 1
ATOM 2598 O O . LEU B 1 81 ? 18.094 16.188 -0.448 1 97.19 81 LEU B O 1
ATOM 2602 N N . ALA B 1 82 ? 17.875 15.234 1.566 1 95.81 82 ALA B N 1
ATOM 2603 C CA . ALA B 1 82 ? 17.484 16.484 2.189 1 95.81 82 ALA B CA 1
ATOM 2604 C C . ALA B 1 82 ? 18.688 17.422 2.35 1 95.81 82 ALA B C 1
ATOM 2606 O O . ALA B 1 82 ? 18.531 18.641 2.385 1 95.81 82 ALA B O 1
ATOM 2607 N N . THR B 1 83 ? 19.875 16.938 2.422 1 93.62 83 THR B N 1
ATOM 2608 C CA . THR B 1 83 ? 21.047 17.734 2.771 1 93.62 83 THR B CA 1
ATOM 2609 C C . THR B 1 83 ? 21.891 18.031 1.536 1 93.62 83 THR B C 1
ATOM 2611 O O . THR B 1 83 ? 22.734 18.938 1.554 1 93.62 83 THR B O 1
ATOM 2614 N N . SER B 1 84 ? 21.703 17.297 0.479 1 94.5 84 SER B N 1
ATOM 2615 C CA . SER B 1 84 ? 22.469 17.5 -0.748 1 94.5 84 SER B CA 1
ATOM 2616 C C . SER B 1 84 ? 21.547 17.891 -1.91 1 94.5 84 SER B C 1
ATOM 2618 O O . SER B 1 84 ? 20.719 17.078 -2.344 1 94.5 84 SER B O 1
ATOM 2620 N N . LYS B 1 85 ? 21.797 19.031 -2.443 1 93.38 85 LYS B N 1
ATOM 2621 C CA . LYS B 1 85 ? 21 19.516 -3.568 1 93.38 85 LYS B CA 1
ATOM 2622 C C . LYS B 1 85 ? 21.188 18.641 -4.797 1 93.38 85 LYS B C 1
ATOM 2624 O O . LYS B 1 85 ? 20.234 18.297 -5.488 1 93.38 85 LYS B O 1
ATOM 2629 N N . LEU B 1 86 ? 22.375 18.266 -5.027 1 94.06 86 LEU B N 1
ATOM 2630 C CA . LEU B 1 86 ? 22.688 17.422 -6.176 1 94.06 86 LEU B CA 1
ATOM 2631 C C . LEU B 1 86 ? 22.016 16.062 -6.047 1 94.06 86 LEU B C 1
ATOM 2633 O O . LEU B 1 86 ? 21.438 15.547 -7.016 1 94.06 86 LEU B O 1
ATOM 2637 N N . ALA B 1 87 ? 22.078 15.484 -4.855 1 96.06 87 ALA B N 1
ATOM 2638 C CA . ALA B 1 87 ? 21.422 14.195 -4.621 1 96.06 87 ALA B CA 1
ATOM 2639 C C . ALA B 1 87 ? 19.906 14.297 -4.781 1 96.06 87 ALA B C 1
ATOM 2641 O O . ALA B 1 87 ? 19.281 13.398 -5.34 1 96.06 87 ALA B O 1
ATOM 2642 N N . ASP B 1 88 ? 19.438 15.305 -4.328 1 95.12 88 ASP B N 1
ATOM 2643 C CA . ASP B 1 88 ? 18 15.531 -4.406 1 95.12 88 ASP B CA 1
ATOM 2644 C C . ASP B 1 88 ? 17.531 15.617 -5.855 1 95.12 88 ASP B C 1
ATOM 2646 O O . ASP B 1 88 ? 16.484 15.055 -6.219 1 95.12 88 ASP B O 1
ATOM 2650 N N . GLU B 1 89 ? 18.312 16.297 -6.66 1 93.56 89 GLU B N 1
ATOM 2651 C CA . GLU B 1 89 ? 17.922 16.531 -8.047 1 93.56 89 GLU B CA 1
ATOM 2652 C C . GLU B 1 89 ? 18.109 15.289 -8.906 1 93.56 89 GLU B C 1
ATOM 2654 O O . GLU B 1 89 ? 17.469 15.141 -9.945 1 93.56 89 GLU B O 1
ATOM 2659 N N . THR B 1 90 ? 18.938 14.375 -8.508 1 94.12 90 THR B N 1
ATOM 2660 C CA . THR B 1 90 ? 19.219 13.188 -9.289 1 94.12 90 THR B CA 1
ATOM 2661 C C . THR B 1 90 ? 18.594 11.953 -8.648 1 94.12 90 THR B C 1
ATOM 2663 O O . THR B 1 90 ? 17.5 11.547 -9.016 1 94.12 90 THR B O 1
ATOM 2666 N N . LEU B 1 91 ? 19.156 11.547 -7.484 1 95.56 91 LEU B N 1
ATOM 2667 C CA . LEU B 1 91 ? 18.672 10.375 -6.773 1 95.56 91 LEU B CA 1
ATOM 2668 C C . LEU B 1 91 ? 17.219 10.57 -6.328 1 95.56 91 LEU B C 1
ATOM 2670 O O . LEU B 1 91 ? 16.438 9.617 -6.293 1 95.56 91 LEU B O 1
ATOM 2674 N N . GLY B 1 92 ? 16.969 11.773 -5.977 1 95.38 92 GLY B N 1
ATOM 2675 C CA . GLY B 1 92 ? 15.594 12.078 -5.598 1 95.38 92 GLY B CA 1
ATOM 2676 C C . GLY B 1 92 ? 14.586 11.773 -6.691 1 95.38 92 GLY B C 1
ATOM 2677 O O . GLY B 1 92 ? 13.531 11.195 -6.426 1 95.38 92 GLY B O 1
ATOM 2678 N N . SER B 1 93 ? 14.938 12.125 -7.871 1 92.88 93 SER B N 1
ATOM 2679 C CA . SER B 1 93 ? 14.055 11.852 -9 1 92.88 93 SER B CA 1
ATOM 2680 C C . SER B 1 93 ? 13.922 10.352 -9.25 1 92.88 93 SER B C 1
ATOM 2682 O O . SER B 1 93 ? 12.852 9.875 -9.633 1 92.88 93 SER B O 1
ATOM 2684 N N . LEU B 1 94 ? 14.953 9.617 -9.078 1 94.38 94 LEU B N 1
ATOM 2685 C CA . LEU B 1 94 ? 14.922 8.164 -9.211 1 94.38 94 LEU B CA 1
ATOM 2686 C C . LEU B 1 94 ? 14.008 7.539 -8.156 1 94.38 94 LEU B C 1
ATOM 2688 O O . LEU B 1 94 ? 13.266 6.602 -8.445 1 94.38 94 LEU B O 1
ATOM 2692 N N . VAL B 1 95 ? 14.055 8.086 -6.949 1 95.5 95 VAL B N 1
ATOM 2693 C CA . VAL B 1 95 ? 13.242 7.582 -5.848 1 95.5 95 VAL B CA 1
ATOM 2694 C C . VAL B 1 95 ? 11.758 7.773 -6.176 1 95.5 95 VAL B C 1
ATOM 2696 O O . VAL B 1 95 ? 10.945 6.875 -5.949 1 95.5 95 VAL B O 1
ATOM 2699 N N . VAL B 1 96 ? 11.477 8.867 -6.734 1 91 96 VAL B N 1
ATOM 2700 C CA . VAL B 1 96 ? 10.102 9.156 -7.102 1 91 96 VAL B CA 1
ATOM 2701 C C . VAL B 1 96 ? 9.633 8.188 -8.188 1 91 96 VAL B C 1
ATOM 2703 O O . VAL B 1 96 ? 8.523 7.668 -8.125 1 91 96 VAL B O 1
ATOM 2706 N N . ALA B 1 97 ? 10.453 7.945 -9.109 1 91.06 97 ALA B N 1
ATOM 2707 C CA . ALA B 1 97 ? 10.125 7.016 -10.188 1 91.06 97 ALA B CA 1
ATOM 2708 C C . ALA B 1 97 ? 9.938 5.598 -9.656 1 91.06 97 ALA B C 1
ATOM 2710 O O . ALA B 1 97 ? 8.992 4.906 -10.039 1 91.06 97 ALA B O 1
ATOM 2711 N N . LEU B 1 98 ? 10.789 5.215 -8.805 1 94.25 98 LEU B N 1
ATOM 2712 C CA . LEU B 1 98 ? 10.75 3.857 -8.273 1 94.25 98 LEU B CA 1
ATOM 2713 C C . LEU B 1 98 ? 9.57 3.684 -7.316 1 94.25 98 LEU B C 1
ATOM 2715 O O . LEU B 1 98 ? 9.016 2.59 -7.203 1 94.25 98 LEU B O 1
ATOM 2719 N N . GLN B 1 99 ? 9.195 4.738 -6.641 1 92.88 99 GLN B N 1
ATOM 2720 C CA . GLN B 1 99 ? 8.078 4.691 -5.711 1 92.88 99 GLN B CA 1
ATOM 2721 C C . GLN B 1 99 ? 6.766 4.426 -6.445 1 92.88 99 GLN B C 1
ATOM 2723 O O . GLN B 1 99 ? 5.824 3.881 -5.867 1 92.88 99 GLN B O 1
ATOM 2728 N N . SER B 1 100 ? 6.73 4.762 -7.695 1 91.62 100 SER B N 1
ATOM 2729 C CA . SER B 1 100 ? 5.516 4.586 -8.484 1 91.62 100 SER B CA 1
ATOM 2730 C C . SER B 1 100 ? 5.336 3.129 -8.898 1 91.62 100 SER B C 1
ATOM 2732 O O . SER B 1 100 ? 4.25 2.725 -9.32 1 91.62 100 SER B O 1
ATOM 2734 N N . VAL B 1 101 ? 6.355 2.359 -8.789 1 95.5 101 VAL B N 1
ATOM 2735 C CA . VAL B 1 101 ? 6.309 0.938 -9.117 1 95.5 101 VAL B CA 1
ATOM 2736 C C . VAL B 1 101 ? 6.027 0.127 -7.855 1 95.5 101 VAL B C 1
ATOM 2738 O O . VAL B 1 101 ? 6.848 0.085 -6.938 1 95.5 101 VAL B O 1
ATOM 2741 N N . PRO B 1 102 ? 4.898 -0.496 -7.809 1 97.25 102 PRO B N 1
ATOM 2742 C CA . PRO B 1 102 ? 4.684 -1.377 -6.66 1 97.25 102 PRO B CA 1
ATOM 2743 C C . PRO B 1 102 ? 5.816 -2.383 -6.465 1 97.25 102 PRO B C 1
ATOM 2745 O O . PRO B 1 102 ? 6.277 -2.992 -7.434 1 97.25 102 PRO B O 1
ATOM 2748 N N . SER B 1 103 ? 6.223 -2.527 -5.262 1 97.69 103 SER B N 1
ATOM 2749 C CA . SER B 1 103 ? 7.402 -3.344 -4.996 1 97.69 103 SER B CA 1
ATOM 2750 C C . SER B 1 103 ? 7.172 -4.797 -5.402 1 97.69 103 SER B C 1
ATOM 2752 O O . SER B 1 103 ? 8.117 -5.504 -5.762 1 97.69 103 SER B O 1
ATOM 2754 N N . ILE B 1 104 ? 5.969 -5.238 -5.402 1 97.44 104 ILE B N 1
ATOM 2755 C CA . ILE B 1 104 ? 5.652 -6.633 -5.703 1 97.44 104 ILE B CA 1
ATOM 2756 C C . ILE B 1 104 ? 6.02 -6.945 -7.152 1 97.44 104 ILE B C 1
ATOM 2758 O O . ILE B 1 104 ? 6.305 -8.094 -7.492 1 97.44 104 ILE B O 1
ATOM 2762 N N . VAL B 1 105 ? 6.039 -5.98 -8.016 1 96.75 105 VAL B N 1
ATOM 2763 C CA . VAL B 1 105 ? 6.316 -6.141 -9.438 1 96.75 105 VAL B CA 1
ATOM 2764 C C . VAL B 1 105 ? 7.77 -6.57 -9.633 1 96.75 105 VAL B C 1
ATOM 2766 O O . VAL B 1 105 ? 8.125 -7.133 -10.672 1 96.75 105 VAL B O 1
ATOM 2769 N N . TRP B 1 106 ? 8.578 -6.406 -8.664 1 96.62 106 TRP B N 1
ATOM 2770 C CA . TRP B 1 106 ? 9.984 -6.777 -8.719 1 96.62 106 TRP B CA 1
ATOM 2771 C C . TRP B 1 106 ? 10.18 -8.242 -8.344 1 96.62 106 TRP B C 1
ATOM 2773 O O . TRP B 1 106 ? 11.266 -8.797 -8.516 1 96.62 106 TRP B O 1
ATOM 2783 N N . LEU B 1 107 ? 9.156 -8.906 -7.871 1 95.44 107 LEU B N 1
ATOM 2784 C CA . LEU B 1 107 ? 9.289 -10.25 -7.324 1 95.44 107 LEU B CA 1
ATOM 2785 C C . LEU B 1 107 ? 9.75 -11.227 -8.398 1 95.44 107 LEU B C 1
ATOM 2787 O O . LEU B 1 107 ? 10.672 -12.016 -8.164 1 95.44 107 LEU B O 1
ATOM 2791 N N . PRO B 1 108 ? 9.125 -11.203 -9.562 1 92.62 108 PRO B N 1
ATOM 2792 C CA . PRO B 1 108 ? 9.578 -12.148 -10.586 1 92.62 108 PRO B CA 1
ATOM 2793 C C . PRO B 1 108 ? 11.062 -12.008 -10.906 1 92.62 108 PRO B C 1
ATOM 2795 O O . PRO B 1 108 ? 11.773 -13.008 -11.023 1 92.62 108 PRO B O 1
ATOM 2798 N N . LEU B 1 109 ? 11.5 -10.797 -10.992 1 91.62 109 LEU B N 1
ATOM 2799 C CA . LEU B 1 109 ? 12.922 -10.555 -11.242 1 91.62 109 LEU B CA 1
ATOM 2800 C C . LEU B 1 109 ? 13.758 -10.992 -10.047 1 91.62 109 LEU B C 1
ATOM 2802 O O . LEU B 1 109 ? 14.836 -11.578 -10.219 1 91.62 109 LEU B O 1
ATOM 2806 N N . ALA B 1 110 ? 13.289 -10.68 -8.859 1 92.88 110 ALA B N 1
ATOM 2807 C CA . ALA B 1 110 ? 14.016 -11.016 -7.637 1 92.88 110 ALA B CA 1
ATOM 2808 C C . ALA B 1 110 ? 14.156 -12.531 -7.484 1 92.88 110 ALA B C 1
ATOM 2810 O O . ALA B 1 110 ? 15.18 -13.016 -7.012 1 92.88 110 ALA B O 1
ATOM 2811 N N . LEU B 1 111 ? 13.141 -13.234 -7.848 1 89.38 111 LEU B N 1
ATOM 2812 C CA . LEU B 1 111 ? 13.18 -14.688 -7.746 1 89.38 111 LEU B CA 1
ATOM 2813 C C . LEU B 1 111 ? 14.258 -15.273 -8.656 1 89.38 111 LEU B C 1
ATOM 2815 O O . LEU B 1 111 ? 14.898 -16.266 -8.305 1 89.38 111 LEU B O 1
ATOM 2819 N N . VAL B 1 112 ? 14.406 -14.672 -9.758 1 84.81 112 VAL B N 1
ATOM 2820 C CA . VAL B 1 112 ? 15.406 -15.141 -10.719 1 84.81 112 VAL B CA 1
ATOM 2821 C C . VAL B 1 112 ? 16.797 -14.734 -10.25 1 84.81 112 VAL B C 1
ATOM 2823 O O . VAL B 1 112 ? 17.734 -15.531 -10.32 1 84.81 112 VAL B O 1
ATOM 2826 N N . MET B 1 113 ? 16.984 -13.547 -9.719 1 84.5 113 MET B N 1
ATOM 2827 C CA . MET B 1 113 ? 18.266 -12.977 -9.359 1 84.5 113 MET B CA 1
ATOM 2828 C C . MET B 1 113 ? 18.828 -13.641 -8.094 1 84.5 113 MET B C 1
ATOM 2830 O O . MET B 1 113 ? 20.016 -13.945 -8.023 1 84.5 113 MET B O 1
ATOM 2834 N N . PHE B 1 114 ? 18.016 -13.836 -7.121 1 87.75 114 PHE B N 1
ATOM 2835 C CA . PHE B 1 114 ? 18.469 -14.305 -5.82 1 87.75 114 PHE B CA 1
ATOM 2836 C C . PHE B 1 114 ? 18.359 -15.82 -5.727 1 87.75 114 PHE B C 1
ATOM 2838 O O . PHE B 1 114 ? 18.984 -16.438 -4.855 1 87.75 114 PHE B O 1
ATOM 2845 N N . GLN B 1 115 ? 17.75 -16.531 -6.676 1 78.94 115 GLN B N 1
ATOM 2846 C CA . GLN B 1 115 ? 17.547 -17.984 -6.691 1 78.94 115 GLN B CA 1
ATOM 2847 C C . GLN B 1 115 ? 16.969 -18.469 -5.363 1 78.94 115 GLN B C 1
ATOM 2849 O O . GLN B 1 115 ? 17.328 -19.562 -4.895 1 78.94 115 GLN B O 1
ATOM 2854 N N . GLY B 1 116 ? 16.516 -17.656 -4.547 1 78.38 116 GLY B N 1
ATOM 2855 C CA . GLY B 1 116 ? 15.914 -17.984 -3.262 1 78.38 116 GLY B CA 1
ATOM 2856 C C . GLY B 1 116 ? 14.656 -17.188 -2.969 1 78.38 116 GLY B C 1
ATOM 2857 O O . GLY B 1 116 ? 14.641 -15.961 -3.135 1 78.38 116 GLY B O 1
ATOM 2858 N N . GLY B 1 117 ? 13.773 -17.938 -2.475 1 86.5 117 GLY B N 1
ATOM 2859 C CA . GLY B 1 117 ? 12.477 -17.344 -2.209 1 86.5 117 GLY B CA 1
ATOM 2860 C C . GLY B 1 117 ? 12.492 -16.344 -1.069 1 86.5 117 GLY B C 1
ATOM 2861 O O . GLY B 1 117 ? 11.883 -15.281 -1.163 1 86.5 117 GLY B O 1
ATOM 2862 N N . SER B 1 118 ? 13.297 -16.641 -0.042 1 92.69 118 SER B N 1
ATOM 2863 C CA . SER B 1 118 ? 13.297 -15.781 1.142 1 92.69 118 SER B CA 1
ATOM 2864 C C . SER B 1 118 ? 13.969 -14.438 0.86 1 92.69 118 SER B C 1
ATOM 2866 O O . SER B 1 118 ? 13.484 -13.391 1.287 1 92.69 118 SER B O 1
ATOM 2868 N N . LEU B 1 119 ? 15.039 -14.508 0.171 1 95.19 119 LEU B N 1
ATOM 2869 C CA . LEU B 1 119 ? 15.75 -13.273 -0.155 1 95.19 119 LEU B CA 1
ATOM 2870 C C . LEU B 1 119 ? 14.922 -12.414 -1.108 1 95.19 119 LEU B C 1
ATOM 2872 O O . LEU B 1 119 ? 14.953 -11.18 -1.023 1 95.19 119 LEU B O 1
ATOM 2876 N N . ALA B 1 120 ? 14.242 -13.086 -2.041 1 96.38 120 ALA B N 1
ATOM 2877 C CA . ALA B 1 120 ? 13.398 -12.359 -2.979 1 96.38 120 ALA B CA 1
ATOM 2878 C C . ALA B 1 120 ? 12.273 -11.633 -2.248 1 96.38 120 ALA B C 1
ATOM 2880 O O . ALA B 1 120 ? 11.984 -10.469 -2.537 1 96.38 120 ALA B O 1
ATOM 2881 N N . ILE B 1 121 ? 11.711 -12.32 -1.293 1 97.81 121 ILE B N 1
ATOM 2882 C CA . ILE B 1 121 ? 10.617 -11.734 -0.523 1 97.81 121 ILE B CA 1
ATOM 2883 C C . ILE B 1 121 ? 11.133 -10.578 0.322 1 97.81 121 ILE B C 1
ATOM 2885 O O . ILE B 1 121 ? 10.516 -9.516 0.383 1 97.81 121 ILE B O 1
ATOM 2889 N N . LEU B 1 122 ? 12.289 -10.773 0.916 1 97.94 122 LEU B N 1
ATOM 2890 C CA . LEU B 1 122 ? 12.898 -9.719 1.72 1 97.94 122 LEU B CA 1
ATOM 2891 C C . LEU B 1 122 ? 13.18 -8.477 0.872 1 97.94 122 LEU B C 1
ATOM 2893 O O . LEU B 1 122 ? 12.938 -7.352 1.311 1 97.94 122 LEU B O 1
ATOM 2897 N N . PHE B 1 123 ? 13.672 -8.703 -0.284 1 97.94 123 PHE B N 1
ATOM 2898 C CA . PHE B 1 123 ? 13.977 -7.625 -1.219 1 97.94 123 PHE B CA 1
ATOM 2899 C C . PHE B 1 123 ? 12.727 -6.801 -1.512 1 97.94 123 PHE B C 1
ATOM 2901 O O . PHE B 1 123 ? 12.766 -5.57 -1.48 1 97.94 123 PHE B O 1
ATOM 2908 N N . VAL B 1 124 ? 11.617 -7.434 -1.744 1 97.69 124 VAL B N 1
ATOM 2909 C CA . VAL B 1 124 ? 10.352 -6.789 -2.084 1 97.69 124 VAL B CA 1
ATOM 2910 C C . VAL B 1 124 ? 9.836 -5.996 -0.884 1 97.69 124 VAL B C 1
ATOM 2912 O O . VAL B 1 124 ? 9.305 -4.895 -1.041 1 97.69 124 VAL B O 1
ATOM 2915 N N . ILE B 1 125 ? 9.953 -6.512 0.32 1 98.56 125 ILE B N 1
ATOM 2916 C CA . ILE B 1 125 ? 9.539 -5.824 1.54 1 98.56 125 ILE B CA 1
ATOM 2917 C C . ILE B 1 125 ? 10.359 -4.555 1.723 1 98.56 125 ILE B C 1
ATOM 2919 O O . ILE B 1 125 ? 9.812 -3.482 1.993 1 98.56 125 ILE B O 1
ATOM 2923 N N . ILE B 1 126 ? 11.688 -4.695 1.528 1 98.62 126 ILE B N 1
ATOM 2924 C CA . ILE B 1 126 ? 12.602 -3.574 1.708 1 98.62 126 ILE B CA 1
ATOM 2925 C C . ILE B 1 126 ? 12.25 -2.457 0.729 1 98.62 126 ILE B C 1
ATOM 2927 O O . ILE B 1 126 ? 12.125 -1.295 1.122 1 98.62 126 ILE B O 1
ATOM 2931 N N . LEU B 1 127 ? 12.023 -2.822 -0.503 1 97.94 127 LEU B N 1
ATOM 2932 C CA . LEU B 1 127 ? 11.68 -1.829 -1.517 1 97.94 127 LEU B CA 1
ATOM 2933 C C . LEU B 1 127 ? 10.367 -1.141 -1.182 1 97.94 127 LEU B C 1
ATOM 2935 O O . LEU B 1 127 ? 10.227 0.068 -1.378 1 97.94 127 LEU B O 1
ATOM 2939 N N . GLY B 1 128 ? 9.453 -1.931 -0.672 1 96.94 128 GLY B N 1
ATOM 2940 C CA . GLY B 1 128 ? 8.133 -1.407 -0.358 1 96.94 128 GLY B CA 1
ATOM 2941 C C . GLY B 1 128 ? 8.164 -0.321 0.7 1 96.94 128 GLY B C 1
ATOM 2942 O O . GLY B 1 128 ? 7.418 0.659 0.61 1 96.94 128 GLY B O 1
ATOM 2943 N N . GLY B 1 129 ? 9.016 -0.459 1.633 1 98.06 129 GLY B N 1
ATOM 2944 C CA . GLY B 1 129 ? 9.047 0.479 2.744 1 98.06 129 GLY B CA 1
ATOM 2945 C C . GLY B 1 129 ? 10.086 1.566 2.58 1 98.06 129 GLY B C 1
ATOM 2946 O O . GLY B 1 129 ? 10.016 2.609 3.232 1 98.06 129 GLY B O 1
ATOM 2947 N N . THR B 1 130 ? 11.031 1.375 1.7 1 98.69 130 THR B N 1
ATOM 2948 C CA . THR B 1 130 ? 12.188 2.26 1.597 1 98.69 130 THR B CA 1
ATOM 2949 C C . THR B 1 130 ? 11.789 3.607 1.004 1 98.69 130 THR B C 1
ATOM 2951 O O . THR B 1 130 ? 12.172 4.656 1.521 1 98.69 130 THR B O 1
ATOM 2954 N N . TRP B 1 131 ? 10.977 3.574 0.021 1 97.88 131 TRP B N 1
ATOM 2955 C CA . TRP B 1 131 ? 10.695 4.793 -0.73 1 97.88 131 TRP B CA 1
ATOM 2956 C C . TRP B 1 131 ? 9.812 5.738 0.074 1 97.88 131 TRP B C 1
ATOM 2958 O O . TRP B 1 131 ? 10.117 6.922 0.216 1 97.88 131 TRP B O 1
ATOM 2968 N N . PRO B 1 132 ? 8.719 5.215 0.661 1 96.31 132 PRO B N 1
ATOM 2969 C CA . PRO B 1 132 ? 7.941 6.125 1.5 1 96.31 132 PRO B CA 1
ATOM 2970 C C . PRO B 1 132 ? 8.734 6.66 2.689 1 96.31 132 PRO B C 1
ATOM 2972 O O . PRO B 1 132 ? 8.578 7.82 3.074 1 96.31 132 PRO B O 1
ATOM 2975 N N . MET B 1 133 ? 9.578 5.836 3.236 1 98.31 133 MET B N 1
ATOM 2976 C CA . MET B 1 133 ? 10.438 6.289 4.328 1 98.31 133 MET B CA 1
ATOM 2977 C C . MET B 1 133 ? 11.367 7.402 3.863 1 98.31 133 MET B C 1
ATOM 2979 O O . MET B 1 133 ? 11.539 8.406 4.555 1 98.31 133 MET B O 1
ATOM 2983 N N . THR B 1 134 ? 11.953 7.25 2.715 1 98.5 134 THR B N 1
ATOM 2984 C CA . THR B 1 134 ? 12.859 8.234 2.137 1 98.5 134 THR B CA 1
ATOM 2985 C C . THR B 1 134 ? 12.148 9.562 1.922 1 98.5 134 THR B C 1
ATOM 2987 O O . THR B 1 134 ? 12.648 10.617 2.328 1 98.5 134 THR B O 1
ATOM 2990 N N . MET B 1 135 ? 11 9.461 1.345 1 96.56 135 MET B N 1
ATOM 2991 C CA . MET B 1 135 ? 10.273 10.672 0.979 1 96.56 135 MET B CA 1
ATOM 2992 C C . MET B 1 135 ? 9.805 11.422 2.223 1 96.56 135 MET B C 1
ATOM 2994 O O . MET B 1 135 ? 9.859 12.656 2.268 1 96.56 135 MET B O 1
ATOM 2998 N N . ASN B 1 136 ? 9.359 10.742 3.223 1 96.62 136 ASN B N 1
ATOM 2999 C CA . ASN B 1 136 ? 8.883 11.398 4.438 1 96.62 136 ASN B CA 1
ATOM 3000 C C . ASN B 1 136 ? 10.039 11.977 5.254 1 96.62 136 ASN B C 1
ATOM 3002 O O . ASN B 1 136 ? 9.914 13.062 5.82 1 96.62 136 ASN B O 1
ATOM 3006 N N . MET B 1 137 ? 11.094 11.227 5.262 1 97.19 137 MET B N 1
ATOM 3007 C CA . MET B 1 137 ? 12.281 11.758 5.934 1 97.19 137 MET B CA 1
ATOM 3008 C C . MET B 1 137 ? 12.789 13.008 5.223 1 97.19 137 MET B C 1
ATOM 3010 O O . MET B 1 137 ? 13.102 14.008 5.867 1 97.19 137 MET B O 1
ATOM 3014 N N . ARG B 1 138 ? 12.867 12.945 3.943 1 97.31 138 ARG B N 1
ATOM 3015 C CA . ARG B 1 138 ? 13.305 14.078 3.129 1 97.31 138 ARG B CA 1
ATOM 3016 C C . ARG B 1 138 ? 12.406 15.289 3.348 1 97.31 138 ARG B C 1
ATOM 3018 O O . ARG B 1 138 ? 12.891 16.391 3.611 1 97.31 138 ARG B O 1
ATOM 3025 N N . MET B 1 139 ? 11.133 15.07 3.301 1 95.12 139 MET B N 1
ATOM 3026 C CA . MET B 1 139 ? 10.164 16.156 3.459 1 95.12 139 MET B CA 1
ATOM 3027 C C . MET B 1 139 ? 10.211 16.719 4.875 1 95.12 139 MET B C 1
ATOM 3029 O O . MET B 1 139 ? 10.094 17.922 5.07 1 95.12 139 MET B O 1
ATOM 3033 N N . GLY B 1 140 ? 10.344 15.852 5.84 1 94.94 140 GLY B N 1
ATOM 3034 C CA . GLY B 1 140 ? 10.445 16.297 7.223 1 94.94 140 GLY B CA 1
ATOM 3035 C C . GLY B 1 140 ? 11.617 17.234 7.473 1 94.94 140 GLY B C 1
ATOM 3036 O O . GLY B 1 140 ? 11.469 18.234 8.164 1 94.94 140 GLY B O 1
ATOM 3037 N N . ILE B 1 141 ? 12.664 16.969 6.902 1 95.62 141 ILE B N 1
ATOM 3038 C CA . ILE B 1 141 ? 13.867 17.766 7.086 1 95.62 141 ILE B CA 1
ATOM 3039 C C . ILE B 1 141 ? 13.742 19.078 6.293 1 95.62 141 ILE B C 1
ATOM 3041 O O . ILE B 1 141 ? 14.039 20.156 6.805 1 95.62 141 ILE B O 1
ATOM 3045 N N . LYS B 1 142 ? 13.227 19.016 5.109 1 94.56 142 LYS B N 1
ATOM 3046 C CA . LYS B 1 142 ? 13.133 20.172 4.23 1 94.56 142 LYS B CA 1
ATOM 3047 C C . LYS B 1 142 ? 12.062 21.141 4.719 1 94.56 142 LYS B C 1
ATOM 3049 O O . LYS B 1 142 ? 12.125 22.344 4.43 1 94.56 142 LYS B O 1
ATOM 3054 N N . ASN B 1 143 ? 11.195 20.641 5.504 1 92.31 143 ASN B N 1
ATOM 3055 C CA . ASN B 1 143 ? 10.078 21.469 5.934 1 92.31 143 ASN B CA 1
ATOM 3056 C C . ASN B 1 143 ? 10.32 22.062 7.324 1 92.31 143 ASN B C 1
ATOM 3058 O O . ASN B 1 143 ? 9.43 22.688 7.898 1 92.31 143 ASN B O 1
ATOM 3062 N N . VAL B 1 144 ? 11.461 21.875 7.777 1 93.25 144 VAL B N 1
ATOM 3063 C CA . VAL B 1 144 ? 11.773 22.484 9.07 1 93.25 144 VAL B CA 1
ATOM 3064 C C . VAL B 1 144 ? 11.703 24 8.961 1 93.25 144 VAL B C 1
ATOM 3066 O O . VAL B 1 144 ? 12.203 24.594 7.996 1 93.25 144 VAL B O 1
ATOM 3069 N N . GLN B 1 145 ? 11.102 24.656 9.898 1 92.06 145 GLN B N 1
ATOM 3070 C CA . GLN B 1 145 ? 10.891 26.094 9.891 1 92.06 145 GLN B CA 1
ATOM 3071 C C . GLN B 1 145 ? 12.219 26.844 9.789 1 92.06 145 GLN B C 1
ATOM 3073 O O . GLN B 1 145 ? 13.141 26.594 10.562 1 92.06 145 GLN B O 1
ATOM 3078 N N . PRO B 1 146 ? 12.195 27.75 8.938 1 92.56 146 PRO B N 1
ATOM 3079 C CA . PRO B 1 146 ? 13.43 28.516 8.75 1 92.56 146 PRO B CA 1
ATOM 3080 C C . PRO B 1 146 ? 13.883 29.234 10.031 1 92.56 146 PRO B C 1
ATOM 3082 O O . PRO B 1 146 ? 15.086 29.391 10.258 1 92.56 146 PRO B O 1
ATOM 3085 N N . LEU B 1 147 ? 12.891 29.562 10.781 1 93.31 147 LEU B N 1
ATOM 3086 C CA . LEU B 1 147 ? 13.219 30.25 12.023 1 93.31 147 LEU B CA 1
ATOM 3087 C C . LEU B 1 147 ? 14.031 29.344 12.945 1 93.31 147 LEU B C 1
ATOM 3089 O O . LEU B 1 147 ? 14.945 29.812 13.625 1 93.31 147 LEU B O 1
ATOM 3093 N N . LEU B 1 148 ? 13.711 28.141 12.945 1 92.44 148 LEU B N 1
ATOM 3094 C CA . LEU B 1 148 ? 14.445 27.172 13.766 1 92.44 148 LEU B CA 1
ATOM 3095 C C . LEU B 1 148 ? 15.859 26.984 13.234 1 92.44 148 LEU B C 1
ATOM 3097 O O . LEU B 1 148 ? 16.812 26.844 14.023 1 92.44 148 LEU B O 1
ATOM 3101 N N . ILE B 1 149 ? 16.016 27.031 12.039 1 93.06 149 ILE B N 1
ATOM 3102 C CA . ILE B 1 149 ? 17.328 26.859 11.406 1 93.06 149 ILE B CA 1
ATOM 3103 C C . ILE B 1 149 ? 18.203 28.078 11.695 1 93.06 149 ILE B C 1
ATOM 3105 O O . ILE B 1 149 ? 19.375 27.938 12.047 1 93.06 149 ILE B O 1
ATOM 3109 N N . ARG B 1 150 ? 17.625 29.219 11.578 1 93.56 150 ARG B N 1
ATOM 3110 C CA . ARG B 1 150 ? 18.359 30.453 11.844 1 93.56 150 ARG B CA 1
ATOM 3111 C C . ARG B 1 150 ? 18.797 30.531 13.305 1 93.56 150 ARG B C 1
ATOM 3113 O O . ARG B 1 150 ? 19.922 30.922 13.602 1 93.56 150 ARG B O 1
ATOM 3120 N N . ALA B 1 151 ? 17.828 30.172 14.07 1 95.06 151 ALA B N 1
ATOM 3121 C CA . ALA B 1 151 ? 18.141 30.172 15.5 1 95.06 151 ALA B CA 1
ATOM 3122 C C . ALA B 1 151 ? 19.297 29.203 15.797 1 95.06 151 ALA B C 1
ATOM 3124 O O . ALA B 1 151 ? 20.188 29.516 16.578 1 95.06 151 ALA B O 1
ATOM 3125 N N . ALA B 1 152 ? 19.25 28.078 15.195 1 94.19 152 ALA B N 1
ATOM 3126 C CA . ALA B 1 152 ? 20.297 27.078 15.398 1 94.19 152 ALA B CA 1
ATOM 3127 C C . ALA B 1 152 ? 21.641 27.562 14.883 1 94.19 152 ALA B C 1
ATOM 3129 O O . ALA B 1 152 ? 22.672 27.344 15.516 1 94.19 152 ALA B O 1
ATOM 3130 N N . ARG B 1 153 ? 21.578 28.25 13.828 1 94 153 ARG B N 1
ATOM 3131 C CA . ARG B 1 153 ? 22.812 28.781 13.234 1 94 153 ARG B CA 1
ATOM 3132 C C . ARG B 1 153 ? 23.406 29.875 14.117 1 94 153 ARG B C 1
ATOM 3134 O O . ARG B 1 153 ? 24.641 29.984 14.211 1 94 153 ARG B O 1
ATOM 3141 N N . THR B 1 154 ? 22.531 30.594 14.672 1 95.25 154 THR B N 1
ATOM 3142 C CA . THR B 1 154 ? 23 31.641 15.586 1 95.25 154 THR B CA 1
ATOM 3143 C C . THR B 1 154 ? 23.656 31.016 16.812 1 95.25 154 THR B C 1
ATOM 3145 O O . THR B 1 154 ? 24.562 31.609 17.406 1 95.25 154 THR B O 1
ATOM 3148 N N . MET B 1 155 ? 23.188 29.891 17.203 1 95.38 155 MET B N 1
ATOM 3149 C CA . MET B 1 155 ? 23.734 29.188 18.359 1 95.38 155 MET B CA 1
ATOM 3150 C C . MET B 1 155 ? 25.031 28.453 17.984 1 95.38 155 MET B C 1
ATOM 3152 O O . MET B 1 155 ? 25.656 27.828 18.828 1 95.38 155 MET B O 1
ATOM 3156 N N . GLY B 1 156 ? 25.359 28.5 16.656 1 93 156 GLY B N 1
ATOM 3157 C CA . GLY B 1 156 ? 26.641 27.984 16.25 1 93 156 GLY B CA 1
ATOM 3158 C C . GLY B 1 156 ? 26.547 26.656 15.516 1 93 156 GLY B C 1
ATOM 3159 O O . GLY B 1 156 ? 27.562 26.094 15.102 1 93 156 GLY B O 1
ATOM 3160 N N . TYR B 1 157 ? 25.359 26.156 15.438 1 93.06 157 TYR B N 1
ATOM 3161 C CA . TYR B 1 157 ? 25.219 24.875 14.75 1 93.06 157 TYR B CA 1
ATOM 3162 C C . TYR B 1 157 ? 25.422 25.047 13.25 1 93.06 157 TYR B C 1
ATOM 3164 O O . TYR B 1 157 ? 24.891 25.984 12.641 1 93.06 157 TYR B O 1
ATOM 3172 N N . LYS B 1 158 ? 26.391 24.188 12.742 1 91.44 158 LYS B N 1
ATOM 3173 C CA . LYS B 1 158 ? 26.656 24.234 11.305 1 91.44 158 LYS B CA 1
ATOM 3174 C C . LYS B 1 158 ? 26.922 22.828 10.75 1 91.44 158 LYS B C 1
ATOM 3176 O O . LYS B 1 158 ? 27.172 21.891 11.5 1 91.44 158 LYS B O 1
ATOM 3181 N N . GLY B 1 159 ? 26.641 22.703 9.508 1 89.81 159 GLY B N 1
ATOM 3182 C CA . GLY B 1 159 ? 26.969 21.469 8.812 1 89.81 159 GLY B CA 1
ATOM 3183 C C . GLY B 1 159 ? 26.25 20.266 9.375 1 89.81 159 GLY B C 1
ATOM 3184 O O . GLY B 1 159 ? 25.016 20.281 9.5 1 89.81 159 GLY B O 1
ATOM 3185 N N . LEU B 1 160 ? 27.016 19.25 9.695 1 91.06 160 LEU B N 1
ATOM 3186 C CA . LEU B 1 160 ? 26.469 17.969 10.156 1 91.06 160 LEU B CA 1
ATOM 3187 C C . LEU B 1 160 ? 25.844 18.125 11.539 1 91.06 160 LEU B C 1
ATOM 3189 O O . LEU B 1 160 ? 24.891 17.422 11.867 1 91.06 160 LEU B O 1
ATOM 3193 N N . GLU B 1 161 ? 26.328 19.078 12.289 1 92.94 161 GLU B N 1
ATOM 3194 C CA . GLU B 1 161 ? 25.766 19.312 13.617 1 92.94 161 GLU B CA 1
ATOM 3195 C C . GLU B 1 161 ? 24.328 19.828 13.516 1 92.94 161 GLU B C 1
ATOM 3197 O O . GLU B 1 161 ? 23.484 19.469 14.328 1 92.94 161 GLU B O 1
ATOM 3202 N N . LEU B 1 162 ? 24.156 20.703 12.57 1 94.31 162 LEU B N 1
ATOM 3203 C CA . LEU B 1 162 ? 22.828 21.219 12.328 1 94.31 162 LEU B CA 1
ATOM 3204 C C . LEU B 1 162 ? 21.859 20.109 11.938 1 94.31 162 LEU B C 1
ATOM 3206 O O . LEU B 1 162 ? 20.719 20.062 12.414 1 94.31 162 LEU B O 1
ATOM 3210 N N . VAL B 1 163 ? 22.375 19.188 11.18 1 93.38 163 VAL B N 1
ATOM 3211 C CA . VAL B 1 163 ? 21.547 18.094 10.68 1 93.38 163 VAL B CA 1
ATOM 3212 C C . VAL B 1 163 ? 21.203 17.156 11.828 1 93.38 163 VAL B C 1
ATOM 3214 O O . VAL B 1 163 ? 20.016 16.875 12.07 1 93.38 163 VAL B O 1
ATOM 3217 N N . TRP B 1 164 ? 22.109 16.75 12.609 1 93.5 164 TRP B N 1
ATOM 3218 C CA . TRP B 1 164 ? 21.922 15.711 13.617 1 93.5 164 TRP B CA 1
ATOM 3219 C C . TRP B 1 164 ? 21.25 16.281 14.859 1 93.5 164 TRP B C 1
ATOM 3221 O O . TRP B 1 164 ? 20.484 15.57 15.531 1 93.5 164 TRP B O 1
ATOM 3231 N N . LYS B 1 165 ? 21.438 17.578 15.102 1 94.25 165 LYS B N 1
ATOM 3232 C CA . LYS B 1 165 ? 20.969 18.125 16.375 1 94.25 165 LYS B CA 1
ATOM 3233 C C . LYS B 1 165 ? 19.688 18.922 16.203 1 94.25 165 LYS B C 1
ATOM 3235 O O . LYS B 1 165 ? 18.938 19.125 17.156 1 94.25 165 LYS B O 1
ATOM 3240 N N . VAL B 1 166 ? 19.438 19.312 14.984 1 93.94 166 VAL B N 1
ATOM 3241 C CA . VAL B 1 166 ? 18.297 20.188 14.82 1 93.94 166 VAL B CA 1
ATOM 3242 C C . VAL B 1 166 ? 17.328 19.609 13.781 1 93.94 166 VAL B C 1
ATOM 3244 O O . VAL B 1 166 ? 16.188 19.297 14.102 1 93.94 166 VAL B O 1
ATOM 3247 N N . LEU B 1 167 ? 17.828 19.297 12.648 1 94.56 167 LEU B N 1
ATOM 3248 C CA . LEU B 1 167 ? 16.953 18.938 11.531 1 94.56 167 LEU B CA 1
ATOM 3249 C C . LEU B 1 167 ? 16.328 17.562 11.75 1 94.56 167 LEU B C 1
ATOM 3251 O O . LEU B 1 167 ? 15.117 17.406 11.57 1 94.56 167 LEU B O 1
ATOM 3255 N N . ILE B 1 168 ? 17.156 16.625 12.164 1 94.75 168 ILE B N 1
ATOM 3256 C CA . ILE B 1 168 ? 16.656 15.258 12.344 1 94.75 168 ILE B CA 1
ATOM 3257 C C . ILE B 1 168 ? 15.664 15.219 13.5 1 94.75 168 ILE B C 1
ATOM 3259 O O . ILE B 1 168 ? 14.547 14.727 13.344 1 94.75 168 ILE B O 1
ATOM 3263 N N . PRO B 1 169 ? 16.016 15.805 14.602 1 93.75 169 PRO B N 1
ATOM 3264 C CA . PRO B 1 169 ? 15.047 15.82 15.688 1 93.75 169 PRO B CA 1
ATOM 3265 C C . PRO B 1 169 ? 13.758 16.547 15.32 1 93.75 169 PRO B C 1
ATOM 3267 O O . PRO B 1 169 ? 12.664 16.109 15.688 1 93.75 169 PRO B O 1
ATOM 3270 N N . ALA B 1 170 ? 13.859 17.578 14.586 1 92.88 170 ALA B N 1
ATOM 3271 C CA . ALA B 1 170 ? 12.688 18.375 14.195 1 92.88 170 ALA B CA 1
ATOM 3272 C C . ALA B 1 170 ? 11.828 17.609 13.195 1 92.88 170 ALA B C 1
ATOM 3274 O O . ALA B 1 170 ? 10.656 17.938 13.008 1 92.88 170 ALA B O 1
ATOM 3275 N N . SER B 1 171 ? 12.344 16.547 12.594 1 94.75 171 SER B N 1
ATOM 3276 C CA . SER B 1 171 ? 11.648 15.82 11.539 1 94.75 171 SER B CA 1
ATOM 3277 C C . SER B 1 171 ? 11.039 14.531 12.07 1 94.75 171 SER B C 1
ATOM 3279 O O . SER B 1 171 ? 10.508 13.727 11.305 1 94.75 171 SER B O 1
ATOM 3281 N N . ILE B 1 172 ? 11.086 14.32 13.359 1 94.56 172 ILE B N 1
ATOM 3282 C CA . ILE B 1 172 ? 10.68 13.07 13.984 1 94.56 172 ILE B CA 1
ATOM 3283 C C . ILE B 1 172 ? 9.203 12.805 13.695 1 94.56 172 ILE B C 1
ATOM 3285 O O . ILE B 1 172 ? 8.82 11.688 13.336 1 94.56 172 ILE B O 1
ATOM 3289 N N . PRO B 1 173 ? 8.328 13.828 13.766 1 93.5 173 PRO B N 1
ATOM 3290 C CA . PRO B 1 173 ? 6.926 13.578 13.438 1 93.5 173 PRO B CA 1
ATOM 3291 C C . PRO B 1 173 ? 6.73 13.102 12 1 93.5 173 PRO B C 1
ATOM 3293 O O . PRO B 1 173 ? 5.977 12.156 11.758 1 93.5 173 PRO B O 1
ATOM 3296 N N . SER B 1 174 ? 7.457 13.719 11.102 1 94.12 174 SER B N 1
ATOM 3297 C CA . SER B 1 174 ? 7.383 13.297 9.711 1 94.12 174 SER B CA 1
ATOM 3298 C C . SER B 1 174 ? 7.992 11.914 9.516 1 94.12 174 SER B C 1
ATOM 3300 O O . SER B 1 174 ? 7.504 11.125 8.711 1 94.12 174 SER B O 1
ATOM 3302 N N . ALA B 1 175 ? 9.016 11.688 10.203 1 96.12 175 ALA B N 1
ATOM 3303 C CA . ALA B 1 175 ? 9.664 10.375 10.133 1 96.12 175 ALA B CA 1
ATOM 3304 C C . ALA B 1 175 ? 8.719 9.281 10.617 1 96.12 175 ALA B C 1
ATOM 3306 O O . ALA B 1 175 ? 8.719 8.172 10.078 1 96.12 175 ALA B O 1
ATOM 3307 N N . LEU B 1 176 ? 7.965 9.57 11.633 1 96.12 176 LEU B N 1
ATOM 3308 C CA . LEU B 1 176 ? 7.016 8.594 12.156 1 96.12 176 LEU B CA 1
ATOM 3309 C C . LEU B 1 176 ? 5.961 8.25 11.109 1 96.12 176 LEU B C 1
ATOM 3311 O O . LEU B 1 176 ? 5.566 7.09 10.977 1 96.12 176 LEU B O 1
ATOM 3315 N N . THR B 1 177 ? 5.539 9.258 10.406 1 94.19 177 THR B N 1
ATOM 3316 C CA . THR B 1 177 ? 4.613 9.016 9.305 1 94.19 177 THR B CA 1
ATOM 3317 C C . THR B 1 177 ? 5.242 8.102 8.258 1 94.19 177 THR B C 1
ATOM 3319 O O . THR B 1 177 ? 4.578 7.207 7.734 1 94.19 177 THR B O 1
ATOM 3322 N N . GLY B 1 178 ? 6.512 8.344 7.992 1 96.56 178 GLY B N 1
ATOM 3323 C CA . GLY B 1 178 ? 7.242 7.48 7.074 1 96.56 178 GLY B CA 1
ATOM 3324 C C . GLY B 1 178 ? 7.344 6.047 7.559 1 96.56 178 GLY B C 1
ATOM 3325 O O . GLY B 1 178 ? 7.184 5.109 6.773 1 96.56 178 GLY B O 1
ATOM 3326 N N . VAL B 1 179 ? 7.555 5.895 8.844 1 97.69 179 VAL B N 1
ATOM 3327 C CA . VAL B 1 179 ? 7.668 4.566 9.438 1 97.69 179 VAL B CA 1
ATOM 3328 C C . VAL B 1 179 ? 6.332 3.836 9.328 1 97.69 179 VAL B C 1
ATOM 3330 O O . VAL B 1 179 ? 6.297 2.643 9.016 1 97.69 179 VAL B O 1
ATOM 3333 N N . ARG B 1 180 ? 5.277 4.516 9.531 1 95.81 180 ARG B N 1
ATOM 3334 C CA . ARG B 1 180 ? 3.945 3.928 9.422 1 95.81 180 ARG B CA 1
ATOM 3335 C C . ARG B 1 180 ? 3.656 3.479 7.996 1 95.81 180 ARG B C 1
ATOM 3337 O O . ARG B 1 180 ? 3.107 2.396 7.777 1 95.81 180 ARG B O 1
ATOM 3344 N N . LEU B 1 181 ? 4.031 4.316 7.109 1 94.81 181 LEU B N 1
ATOM 3345 C CA . LEU B 1 181 ? 3.803 3.975 5.711 1 94.81 181 LEU B CA 1
ATOM 3346 C C . LEU B 1 181 ? 4.695 2.816 5.277 1 94.81 181 LEU B C 1
ATOM 3348 O O . LEU B 1 181 ? 4.273 1.957 4.5 1 94.81 181 LEU B O 1
ATOM 3352 N N . ALA B 1 182 ? 5.906 2.867 5.781 1 97.69 182 ALA B N 1
ATOM 3353 C CA . ALA B 1 182 ? 6.824 1.77 5.484 1 97.69 182 ALA B CA 1
ATOM 3354 C C . ALA B 1 182 ? 6.258 0.437 5.969 1 97.69 182 ALA B C 1
ATOM 3356 O O . ALA B 1 182 ? 6.348 -0.573 5.266 1 97.69 182 ALA B O 1
ATOM 3357 N N . TRP B 1 183 ? 5.699 0.429 7.141 1 97.06 183 TRP B N 1
ATOM 3358 C CA . TRP B 1 183 ? 5.062 -0.775 7.66 1 97.06 183 TRP B CA 1
ATOM 3359 C C . TRP B 1 183 ? 3.877 -1.184 6.789 1 97.06 183 TRP B C 1
ATOM 3361 O O . TRP B 1 183 ? 3.748 -2.352 6.414 1 97.06 183 TRP B O 1
ATOM 3371 N N . ALA B 1 184 ? 3.02 -0.22 6.488 1 95.31 184 ALA B N 1
ATOM 3372 C CA . ALA B 1 184 ? 1.811 -0.502 5.723 1 95.31 184 ALA B CA 1
ATOM 3373 C C . ALA B 1 184 ? 2.152 -1.103 4.359 1 95.31 184 ALA B C 1
ATOM 3375 O O . ALA B 1 184 ? 1.587 -2.125 3.965 1 95.31 184 ALA B O 1
ATOM 3376 N N . PHE B 1 185 ? 3.131 -0.522 3.67 1 96.44 185 PHE B N 1
ATOM 3377 C CA . PHE B 1 185 ? 3.51 -0.987 2.342 1 96.44 185 PHE B CA 1
ATOM 3378 C C . PHE B 1 185 ? 4.285 -2.295 2.426 1 96.44 185 PHE B C 1
ATOM 3380 O O . PHE B 1 185 ? 4.098 -3.191 1.6 1 96.44 185 PHE B O 1
ATOM 3387 N N . GLY B 1 186 ? 5.137 -2.373 3.459 1 97.62 186 GLY B N 1
ATOM 3388 C CA . GLY B 1 186 ? 5.891 -3.602 3.646 1 97.62 186 GLY B CA 1
ATOM 3389 C C . GLY B 1 186 ? 5.016 -4.797 3.971 1 97.62 186 GLY B C 1
ATOM 3390 O O . GLY B 1 186 ? 5.238 -5.895 3.453 1 97.62 186 GLY B O 1
ATOM 3391 N N . TRP B 1 187 ? 4.055 -4.578 4.844 1 97.44 187 TRP B N 1
ATOM 3392 C CA . TRP B 1 187 ? 3.131 -5.629 5.254 1 97.44 187 TRP B CA 1
ATOM 3393 C C . TRP B 1 187 ? 2.322 -6.137 4.066 1 97.44 187 TRP B C 1
ATOM 3395 O O . TRP B 1 187 ? 2.168 -7.348 3.883 1 97.44 187 TRP B O 1
ATOM 3405 N N . ARG B 1 188 ? 1.849 -5.289 3.262 1 97 188 ARG B N 1
ATOM 3406 C CA . ARG B 1 188 ? 1.089 -5.648 2.068 1 97 188 ARG B CA 1
ATOM 3407 C C . ARG B 1 188 ? 1.972 -6.363 1.052 1 97 188 ARG B C 1
ATOM 3409 O O . ARG B 1 188 ? 1.542 -7.332 0.421 1 97 188 ARG B O 1
ATOM 3416 N N . ALA B 1 189 ? 3.213 -5.871 0.906 1 97.69 189 ALA B N 1
ATOM 3417 C CA . ALA B 1 189 ? 4.164 -6.512 0.002 1 97.69 189 ALA B CA 1
ATOM 3418 C C . ALA B 1 189 ? 4.492 -7.93 0.464 1 97.69 189 ALA B C 1
ATOM 3420 O O . ALA B 1 189 ? 4.605 -8.844 -0.354 1 97.69 189 ALA B O 1
ATOM 3421 N N . LEU B 1 190 ? 4.668 -8.07 1.773 1 98.19 190 LEU B N 1
ATOM 3422 C CA . LEU B 1 190 ? 4.977 -9.375 2.342 1 98.19 190 LEU B CA 1
ATOM 3423 C C . LEU B 1 190 ? 3.869 -10.375 2.031 1 98.19 190 LEU B C 1
ATOM 3425 O O . LEU B 1 190 ? 4.141 -11.484 1.562 1 98.19 190 LEU B O 1
ATOM 3429 N N . MET B 1 191 ? 2.643 -9.984 2.344 1 98.19 191 MET B N 1
ATOM 3430 C CA . MET B 1 191 ? 1.515 -10.883 2.125 1 98.19 191 MET B CA 1
ATOM 3431 C C . MET B 1 191 ? 1.401 -11.266 0.653 1 98.19 191 MET B C 1
ATOM 3433 O O . MET B 1 191 ? 1.21 -12.438 0.324 1 98.19 191 MET B O 1
ATOM 3437 N N . ALA B 1 192 ? 1.568 -10.328 -0.218 1 97.75 192 ALA B N 1
ATOM 3438 C CA . ALA B 1 192 ? 1.488 -10.594 -1.651 1 97.75 192 ALA B CA 1
ATOM 3439 C C . ALA B 1 192 ? 2.611 -11.523 -2.1 1 97.75 192 ALA B C 1
ATOM 3441 O O . ALA B 1 192 ? 2.377 -12.477 -2.846 1 97.75 192 ALA B O 1
ATOM 3442 N N . ALA B 1 193 ? 3.812 -11.227 -1.63 1 97.81 193 ALA B N 1
ATOM 3443 C CA . ALA B 1 193 ? 4.98 -11.992 -2.045 1 97.81 193 ALA B CA 1
ATOM 3444 C C . ALA B 1 193 ? 4.898 -13.43 -1.546 1 97.81 193 ALA B C 1
ATOM 3446 O O . ALA B 1 193 ? 5.293 -14.367 -2.25 1 97.81 193 ALA B O 1
ATOM 3447 N N . GLU B 1 194 ? 4.379 -13.617 -0.379 1 97.56 194 GLU B N 1
ATOM 3448 C CA . GLU B 1 194 ? 4.285 -14.953 0.191 1 97.56 194 GLU B CA 1
ATOM 3449 C C . GLU B 1 194 ? 3.232 -15.789 -0.53 1 97.56 194 GLU B C 1
ATOM 3451 O O . GLU B 1 194 ? 3.309 -17.016 -0.544 1 97.56 194 GLU B O 1
ATOM 3456 N N . LEU B 1 195 ? 2.229 -15.133 -1.101 1 96.56 195 LEU B N 1
ATOM 3457 C CA . LEU B 1 195 ? 1.257 -15.875 -1.898 1 96.56 195 LEU B CA 1
ATOM 3458 C C . LEU B 1 195 ? 1.928 -16.531 -3.102 1 96.56 195 LEU B C 1
ATOM 3460 O O . LEU B 1 195 ? 1.493 -17.594 -3.559 1 96.56 195 LEU B O 1
ATOM 3464 N N . LEU B 1 196 ? 2.996 -15.891 -3.568 1 94.19 196 LEU B N 1
ATOM 3465 C CA . LEU B 1 196 ? 3.666 -16.359 -4.781 1 94.19 196 LEU B CA 1
ATOM 3466 C C . LEU B 1 196 ? 4.906 -17.172 -4.438 1 94.19 196 LEU B C 1
ATOM 3468 O O . LEU B 1 196 ? 5.48 -17.828 -5.309 1 94.19 196 LEU B O 1
ATOM 3472 N N . GLY B 1 197 ? 5.309 -17.031 -3.172 1 92.5 197 GLY B N 1
ATOM 3473 C CA . GLY B 1 197 ? 6.543 -17.688 -2.77 1 92.5 197 GLY B CA 1
ATOM 3474 C C . GLY B 1 197 ? 6.312 -18.953 -1.949 1 92.5 197 GLY B C 1
ATOM 3475 O O . GLY B 1 197 ? 5.375 -19.703 -2.213 1 92.5 197 GLY B O 1
ATOM 3476 N N . ARG B 1 198 ? 7.32 -19.156 -1.03 1 91.62 198 ARG B N 1
ATOM 3477 C CA . ARG B 1 198 ? 7.262 -20.344 -0.173 1 91.62 198 ARG B CA 1
ATOM 3478 C C . ARG B 1 198 ? 7.211 -19.953 1.299 1 91.62 198 ARG B C 1
ATOM 3480 O O . ARG B 1 198 ? 7.887 -19.016 1.72 1 91.62 198 ARG B O 1
ATOM 3487 N N . GLY B 1 199 ? 6.375 -20.656 1.927 1 94.69 199 GLY B N 1
ATOM 3488 C CA . GLY B 1 199 ? 6.324 -20.469 3.367 1 94.69 199 GLY B CA 1
ATOM 3489 C C . GLY B 1 199 ? 5.621 -19.188 3.775 1 94.69 199 GLY B C 1
ATOM 3490 O O . GLY B 1 199 ? 5.312 -18.344 2.928 1 94.69 199 GLY B O 1
ATOM 3491 N N . GLY B 1 200 ? 5.332 -19.109 5.125 1 98 200 GLY B N 1
ATOM 3492 C CA . GLY B 1 200 ? 4.695 -17.922 5.664 1 98 200 GLY B CA 1
ATOM 3493 C C . GLY B 1 200 ? 3.182 -18 5.668 1 98 200 GLY B C 1
ATOM 3494 O O . GLY B 1 200 ? 2.607 -18.984 5.203 1 98 200 GLY B O 1
ATOM 3495 N N . LEU B 1 201 ? 2.602 -17.047 6.211 1 98.5 201 LEU B N 1
ATOM 3496 C CA . LEU B 1 201 ? 1.147 -16.984 6.32 1 98.5 201 LEU B CA 1
ATOM 3497 C C . LEU B 1 201 ? 0.505 -16.891 4.938 1 98.5 201 LEU B C 1
ATOM 3499 O O . LEU B 1 201 ? -0.517 -17.547 4.688 1 98.5 201 LEU B O 1
ATOM 3503 N N . GLY B 1 202 ? 1.132 -16.141 4.039 1 97.81 202 GLY B N 1
ATOM 3504 C CA . GLY B 1 202 ? 0.581 -15.984 2.701 1 97.81 202 GLY B CA 1
ATOM 3505 C C . GLY B 1 202 ? 0.511 -17.281 1.928 1 97.81 202 GLY B C 1
ATOM 3506 O O . GLY B 1 202 ? -0.549 -17.656 1.417 1 97.81 202 GLY B O 1
ATOM 3507 N N . ARG B 1 203 ? 1.613 -17.969 1.869 1 97.5 203 ARG B N 1
ATOM 3508 C CA . ARG B 1 203 ? 1.642 -19.234 1.151 1 97.5 203 ARG B CA 1
ATOM 3509 C C . ARG B 1 203 ? 0.704 -20.25 1.797 1 97.5 203 ARG B C 1
ATOM 3511 O O . ARG B 1 203 ? -0.007 -20.984 1.1 1 97.5 203 ARG B O 1
ATOM 3518 N N . THR B 1 204 ? 0.723 -20.312 3.096 1 98.06 204 THR B N 1
ATOM 3519 C CA . THR B 1 204 ? -0.155 -21.234 3.809 1 98.06 204 THR B CA 1
ATOM 3520 C C . THR B 1 204 ? -1.62 -20.922 3.52 1 98.06 204 THR B C 1
ATOM 3522 O O . THR B 1 204 ? -2.449 -21.828 3.424 1 98.06 204 THR B O 1
ATOM 3525 N N . LEU B 1 205 ? -1.921 -19.672 3.396 1 97.62 205 LEU B N 1
ATOM 3526 C CA . LEU B 1 205 ? -3.268 -19.234 3.047 1 97.62 205 LEU B CA 1
ATOM 3527 C C . LEU B 1 205 ? -3.672 -19.75 1.674 1 97.62 205 LEU B C 1
ATOM 3529 O O . LEU B 1 205 ? -4.758 -20.312 1.514 1 97.62 205 LEU B O 1
ATOM 3533 N N . LEU B 1 206 ? -2.795 -19.625 0.723 1 96.44 206 LEU B N 1
ATOM 3534 C CA . LEU B 1 206 ? -3.086 -20.078 -0.633 1 96.44 206 LEU B CA 1
ATOM 3535 C C . LEU B 1 206 ? -3.209 -21.594 -0.685 1 96.44 206 LEU B C 1
ATOM 3537 O O . LEU B 1 206 ? -4.082 -22.125 -1.372 1 96.44 206 LEU B O 1
ATOM 3541 N N . ASP B 1 207 ? -2.342 -22.281 0.03 1 96.88 207 ASP B N 1
ATOM 3542 C CA . ASP B 1 207 ? -2.422 -23.734 0.111 1 96.88 207 ASP B CA 1
ATOM 3543 C C . ASP B 1 207 ? -3.75 -24.188 0.719 1 96.88 207 ASP B C 1
ATOM 3545 O O . ASP B 1 207 ? -4.367 -25.141 0.246 1 96.88 207 ASP B O 1
ATOM 3549 N N . ALA B 1 208 ? -4.113 -23.516 1.798 1 96.19 208 ALA B N 1
ATOM 3550 C CA . ALA B 1 208 ? -5.391 -23.844 2.432 1 96.19 208 ALA B CA 1
ATOM 3551 C C . ALA B 1 208 ? -6.543 -23.703 1.438 1 96.19 208 ALA B C 1
ATOM 3553 O O . ALA B 1 208 ? -7.445 -24.547 1.408 1 96.19 208 ALA B O 1
ATOM 3554 N N . ARG B 1 209 ? -6.512 -22.656 0.638 1 93.75 209 ARG B N 1
ATOM 3555 C CA . ARG B 1 209 ? -7.527 -22.484 -0.396 1 93.75 209 ARG B CA 1
ATOM 3556 C C . ARG B 1 209 ? -7.473 -23.609 -1.422 1 93.75 209 ARG B C 1
ATOM 3558 O O . ARG B 1 209 ? -8.508 -24.141 -1.82 1 93.75 209 ARG B O 1
ATOM 3565 N N . ASP B 1 210 ? -6.273 -23.953 -1.881 1 94.12 210 ASP B N 1
ATOM 3566 C CA . ASP B 1 210 ? -6.098 -24.984 -2.9 1 94.12 210 ASP B CA 1
ATOM 3567 C C . ASP B 1 210 ? -6.57 -26.344 -2.396 1 94.12 210 ASP B C 1
ATOM 3569 O O . ASP B 1 210 ? -7.051 -27.172 -3.178 1 94.12 210 ASP B O 1
ATOM 3573 N N . PHE B 1 211 ? -6.496 -26.516 -1.123 1 93.88 211 PHE B N 1
ATOM 3574 C CA . PHE B 1 211 ? -6.938 -27.766 -0.518 1 93.88 211 PHE B CA 1
ATOM 3575 C C . PHE B 1 211 ? -8.391 -27.656 -0.065 1 93.88 211 PHE B C 1
ATOM 3577 O O . PHE B 1 211 ? -8.898 -28.547 0.62 1 93.88 211 PHE B O 1
ATOM 3584 N N . PHE B 1 212 ? -9.008 -26.5 -0.295 1 91.5 212 PHE B N 1
ATOM 3585 C CA . PHE B 1 212 ? -10.414 -26.219 -0.022 1 91.5 212 PHE B CA 1
ATOM 3586 C C . PHE B 1 212 ? -10.695 -26.266 1.476 1 91.5 212 PHE B C 1
ATOM 3588 O O . PHE B 1 212 ? -11.781 -26.672 1.896 1 91.5 212 PHE B O 1
ATOM 3595 N N . ASN B 1 213 ? -9.727 -26.047 2.234 1 93.31 213 ASN B N 1
ATOM 3596 C CA . ASN B 1 213 ? -9.898 -25.844 3.67 1 93.31 213 ASN B CA 1
ATOM 3597 C C . ASN B 1 213 ? -10.18 -24.375 4.004 1 93.31 213 ASN B C 1
ATOM 3599 O O . ASN B 1 213 ? -9.305 -23.672 4.496 1 93.31 213 ASN B O 1
ATOM 3603 N N . MET B 1 214 ? -11.453 -24.062 3.848 1 92.62 214 MET B N 1
ATOM 3604 C CA . MET B 1 214 ? -11.844 -22.656 3.943 1 92.62 214 MET B CA 1
ATOM 3605 C C . MET B 1 214 ? -11.82 -22.172 5.391 1 92.62 214 MET B C 1
ATOM 3607 O O . MET B 1 214 ? -11.617 -20.984 5.66 1 92.62 214 MET B O 1
ATOM 3611 N N . GLU B 1 215 ? -11.945 -23.031 6.312 1 94.62 215 GLU B N 1
ATOM 3612 C CA . GLU B 1 215 ? -11.859 -22.672 7.723 1 94.62 215 GLU B CA 1
ATOM 3613 C C . GLU B 1 215 ? -10.438 -22.25 8.094 1 94.62 215 GLU B C 1
ATOM 3615 O O . GLU B 1 215 ? -10.242 -21.312 8.875 1 94.62 215 GLU B O 1
ATOM 3620 N N . LEU B 1 216 ? -9.508 -22.984 7.5 1 95.56 216 LEU B N 1
ATOM 3621 C CA . LEU B 1 216 ? -8.117 -22.609 7.746 1 95.56 216 LEU B CA 1
ATOM 3622 C C . LEU B 1 216 ? -7.789 -21.266 7.082 1 95.56 216 LEU B C 1
ATOM 3624 O O . LEU B 1 216 ? -7 -20.484 7.613 1 95.56 216 LEU B O 1
ATOM 3628 N N . VAL B 1 217 ? -8.383 -21.016 5.93 1 95.94 217 VAL B N 1
ATOM 3629 C CA . VAL B 1 217 ? -8.227 -19.734 5.25 1 95.94 217 VAL B CA 1
ATOM 3630 C C . VAL B 1 217 ? -8.648 -18.609 6.184 1 95.94 217 VAL B C 1
ATOM 3632 O O . VAL B 1 217 ? -7.891 -17.656 6.406 1 95.94 217 VAL B O 1
ATOM 3635 N N . ILE B 1 218 ? -9.797 -18.719 6.793 1 95.19 218 ILE B N 1
ATOM 3636 C CA . ILE B 1 218 ? -10.328 -17.688 7.68 1 95.19 218 ILE B CA 1
ATOM 3637 C C . ILE B 1 218 ? -9.469 -17.609 8.938 1 95.19 218 ILE B C 1
ATOM 3639 O O . ILE B 1 218 ? -9.227 -16.516 9.461 1 95.19 218 ILE B O 1
ATOM 3643 N N . ALA B 1 219 ? -9.023 -18.734 9.406 1 96.94 219 ALA B N 1
ATOM 3644 C CA . ALA B 1 219 ? -8.148 -18.734 10.57 1 96.94 219 ALA B CA 1
ATOM 3645 C C . ALA B 1 219 ? -6.895 -17.906 10.328 1 96.94 219 ALA B C 1
ATOM 3647 O O . ALA B 1 219 ? -6.492 -17.109 11.18 1 96.94 219 ALA B O 1
ATOM 3648 N N . ILE B 1 220 ? -6.297 -18.062 9.211 1 97.81 220 ILE B N 1
ATOM 3649 C CA . ILE B 1 220 ? -5.082 -17.328 8.859 1 97.81 220 ILE B CA 1
ATOM 3650 C C . ILE B 1 220 ? -5.402 -15.852 8.703 1 97.81 220 ILE B C 1
ATOM 3652 O O . ILE B 1 220 ? -4.629 -14.992 9.148 1 97.81 220 ILE B O 1
ATOM 3656 N N . MET B 1 221 ? -6.543 -15.539 8.125 1 96.19 221 MET B N 1
ATOM 3657 C CA . MET B 1 221 ? -6.953 -14.141 7.973 1 96.19 221 MET B CA 1
ATOM 3658 C C . MET B 1 221 ? -7.145 -13.477 9.336 1 96.19 221 MET B C 1
ATOM 3660 O O . MET B 1 221 ? -6.836 -12.297 9.5 1 96.19 221 MET B O 1
ATOM 3664 N N . ILE B 1 222 ? -7.652 -14.172 10.258 1 95.69 222 ILE B N 1
ATOM 3665 C CA . ILE B 1 222 ? -7.812 -13.672 11.617 1 95.69 222 ILE B CA 1
ATOM 3666 C C . ILE B 1 222 ? -6.441 -13.359 12.219 1 95.69 222 ILE B C 1
ATOM 3668 O O . ILE B 1 222 ? -6.25 -12.305 12.828 1 95.69 222 ILE B O 1
ATOM 3672 N N . ILE B 1 223 ? -5.496 -14.258 12.016 1 97.81 223 ILE B N 1
ATOM 3673 C CA . ILE B 1 223 ? -4.141 -14.047 12.516 1 97.81 223 ILE B CA 1
ATOM 3674 C C . ILE B 1 223 ? -3.562 -12.766 11.906 1 97.81 223 ILE B C 1
ATOM 3676 O O . ILE B 1 223 ? -2.998 -11.938 12.625 1 97.81 223 ILE B O 1
ATOM 3680 N N . ILE B 1 224 ? -3.75 -12.602 10.633 1 97.75 224 ILE B N 1
ATOM 3681 C CA . ILE B 1 224 ? -3.234 -11.445 9.914 1 97.75 224 ILE B CA 1
ATOM 3682 C C . ILE B 1 224 ? -3.879 -10.172 10.461 1 97.75 224 ILE B C 1
ATOM 3684 O O . ILE B 1 224 ? -3.193 -9.172 10.688 1 97.75 224 ILE B O 1
ATOM 3688 N N . ALA B 1 225 ? -5.164 -10.227 10.68 1 95.62 225 ALA B N 1
ATOM 3689 C CA . ALA B 1 225 ? -5.895 -9.086 11.227 1 95.62 225 ALA B CA 1
ATOM 3690 C C . ALA B 1 225 ? -5.398 -8.742 12.625 1 95.62 225 ALA B C 1
ATOM 3692 O O . ALA B 1 225 ? -5.191 -7.566 12.953 1 95.62 225 ALA B O 1
ATOM 3693 N N . VAL B 1 226 ? -5.188 -9.703 13.422 1 96.44 226 VAL B N 1
ATOM 3694 C CA . VAL B 1 226 ? -4.762 -9.508 14.805 1 96.44 226 VAL B CA 1
ATOM 3695 C C . VAL B 1 226 ? -3.367 -8.891 14.836 1 96.44 226 VAL B C 1
ATOM 3697 O O . VAL B 1 226 ? -3.1 -7.984 15.633 1 96.44 226 VAL B O 1
ATOM 3700 N N . ILE B 1 227 ? -2.486 -9.352 13.984 1 97.25 227 ILE B N 1
ATOM 3701 C CA . ILE B 1 227 ? -1.14 -8.789 13.914 1 97.25 227 ILE B CA 1
ATOM 3702 C C . ILE B 1 227 ? -1.214 -7.309 13.555 1 97.25 227 ILE B C 1
ATOM 3704 O O . ILE B 1 227 ? -0.578 -6.473 14.195 1 97.25 227 ILE B O 1
ATOM 3708 N N . GLY B 1 228 ? -2.012 -7.035 12.516 1 94.56 228 GLY B N 1
ATOM 3709 C CA . GLY B 1 228 ? -2.174 -5.645 12.117 1 94.56 228 GLY B CA 1
ATOM 3710 C C . GLY B 1 228 ? -2.701 -4.762 13.234 1 94.56 228 GLY B C 1
ATOM 3711 O O . GLY B 1 228 ? -2.227 -3.643 13.422 1 94.56 228 GLY B O 1
ATOM 3712 N N . LEU B 1 229 ? -3.615 -5.234 13.984 1 94.12 229 LEU B N 1
ATOM 3713 C CA . LEU B 1 229 ? -4.211 -4.477 15.078 1 94.12 229 LEU B CA 1
ATOM 3714 C C . LEU B 1 229 ? -3.213 -4.289 16.219 1 94.12 229 LEU B C 1
ATOM 3716 O O . LEU B 1 229 ? -3.152 -3.217 16.828 1 94.12 229 LEU B O 1
ATOM 3720 N N . ILE B 1 230 ? -2.48 -5.316 16.469 1 96.31 230 ILE B N 1
ATOM 3721 C CA . ILE B 1 230 ? -1.476 -5.246 17.531 1 96.31 230 ILE B CA 1
ATOM 3722 C C . ILE B 1 230 ? -0.438 -4.18 17.188 1 96.31 230 ILE B C 1
ATOM 3724 O O . ILE B 1 230 ? -0.097 -3.344 18.016 1 96.31 230 ILE B O 1
ATOM 3728 N N . VAL B 1 231 ? 0.004 -4.199 15.977 1 95.38 231 VAL B N 1
ATOM 3729 C CA . VAL B 1 231 ? 1.021 -3.244 15.555 1 95.38 231 VAL B CA 1
ATOM 3730 C C . VAL B 1 231 ? 0.452 -1.828 15.602 1 95.38 231 VAL B C 1
ATOM 3732 O O . VAL B 1 231 ? 1.106 -0.904 16.094 1 95.38 231 VAL B O 1
ATOM 3735 N N . GLU B 1 232 ? -0.746 -1.692 15.148 1 90.62 232 GLU B N 1
ATOM 3736 C CA . GLU B 1 232 ? -1.382 -0.378 15.133 1 90.62 232 GLU B CA 1
ATOM 3737 C C . GLU B 1 232 ? -1.609 0.144 16.547 1 90.62 232 GLU B C 1
ATOM 3739 O O . GLU B 1 232 ? -1.198 1.259 16.875 1 90.62 232 GLU B O 1
ATOM 3744 N N . TYR B 1 233 ? -2.145 -0.618 17.422 1 91.88 233 TYR B N 1
ATOM 3745 C CA . TYR B 1 233 ? -2.613 -0.136 18.719 1 91.88 233 TYR B CA 1
ATOM 3746 C C . TYR B 1 233 ? -1.507 -0.214 19.766 1 91.88 233 TYR B C 1
ATOM 3748 O O . TYR B 1 233 ? -1.437 0.623 20.672 1 91.88 233 TYR B O 1
ATOM 3756 N N . LEU B 1 234 ? -0.66 -1.191 19.609 1 94.44 234 LEU B N 1
ATOM 3757 C CA . LEU B 1 234 ? 0.32 -1.395 20.672 1 94.44 234 LEU B CA 1
ATOM 3758 C C . LEU B 1 234 ? 1.66 -0.768 20.297 1 94.44 234 LEU B C 1
ATOM 3760 O O . LEU B 1 234 ? 2.504 -0.538 21.172 1 94.44 234 LEU B O 1
ATOM 3764 N N . ILE B 1 235 ? 1.822 -0.49 19.062 1 93.94 235 ILE B N 1
ATOM 3765 C CA . ILE B 1 235 ? 3.129 0.029 18.672 1 93.94 235 ILE B CA 1
ATOM 3766 C C . ILE B 1 235 ? 2.979 1.449 18.125 1 93.94 235 ILE B C 1
ATOM 3768 O O . ILE B 1 235 ? 3.424 2.41 18.766 1 93.94 235 ILE B O 1
ATOM 3772 N N . PHE B 1 236 ? 2.193 1.65 17.156 1 92.88 236 PHE B N 1
ATOM 3773 C CA . PHE B 1 236 ? 2.191 2.93 16.453 1 92.88 236 PHE B CA 1
ATOM 3774 C C . PHE B 1 236 ? 1.386 3.969 17.219 1 92.88 236 PHE B C 1
ATOM 3776 O O . PHE B 1 236 ? 1.812 5.117 17.359 1 92.88 236 PHE B O 1
ATOM 3783 N N . ASN B 1 237 ? 0.27 3.615 17.766 1 91.25 237 ASN B N 1
ATOM 3784 C CA . ASN B 1 237 ? -0.562 4.582 18.469 1 91.25 237 ASN B CA 1
ATOM 3785 C C . ASN B 1 237 ? 0.165 5.168 19.688 1 91.25 237 ASN B C 1
ATOM 3787 O O . ASN B 1 237 ? 0.247 6.391 19.828 1 91.25 237 ASN B O 1
ATOM 3791 N N . PRO B 1 238 ? 0.705 4.348 20.5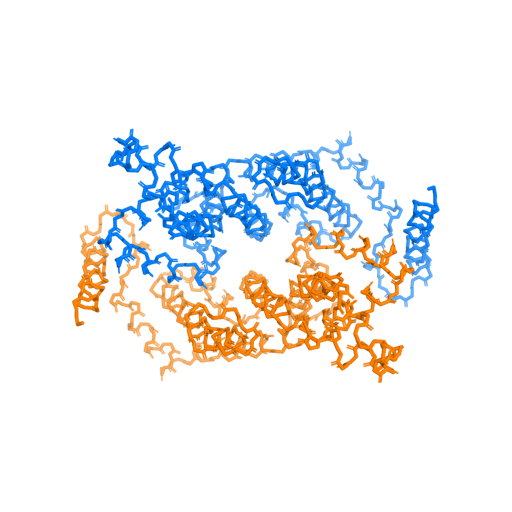47 1 92.81 238 PRO B N 1
ATOM 3792 C CA . PRO B 1 238 ? 1.424 4.902 21.703 1 92.81 238 PRO B CA 1
ATOM 3793 C C . PRO B 1 238 ? 2.623 5.754 21.297 1 92.81 238 PRO B C 1
ATOM 3795 O O . PRO B 1 238 ? 2.895 6.785 21.922 1 92.81 238 PRO B O 1
ATOM 3798 N N . ILE B 1 239 ? 3.332 5.398 20.266 1 92.25 239 ILE B N 1
ATOM 3799 C CA . ILE B 1 239 ? 4.492 6.145 19.781 1 92.25 239 ILE B CA 1
ATOM 3800 C C . ILE B 1 239 ? 4.047 7.5 19.234 1 92.25 239 ILE B C 1
ATOM 3802 O O . ILE B 1 239 ? 4.688 8.523 19.5 1 92.25 239 ILE B O 1
ATOM 3806 N N . GLU B 1 240 ? 3.045 7.438 18.5 1 89.81 240 GLU B N 1
ATOM 3807 C CA . GLU B 1 240 ? 2.514 8.672 17.938 1 89.81 240 GLU B CA 1
ATOM 3808 C C . GLU B 1 240 ? 2.09 9.648 19.031 1 89.81 240 GLU B C 1
ATOM 3810 O O . GLU B 1 240 ? 2.373 10.844 18.953 1 89.81 240 GLU B O 1
ATOM 3815 N N . ARG B 1 241 ? 1.42 9.203 20.047 1 89.81 241 ARG B N 1
ATOM 3816 C CA . ARG B 1 241 ? 0.984 10.039 21.172 1 89.81 241 ARG B CA 1
ATOM 3817 C C . ARG B 1 241 ? 2.178 10.664 21.875 1 89.81 241 ARG B C 1
ATOM 3819 O O . ARG B 1 241 ? 2.148 11.852 22.234 1 89.81 241 ARG B O 1
ATOM 3826 N N . LYS B 1 242 ? 3.145 9.891 22.016 1 91.19 242 LYS B N 1
ATOM 3827 C CA . LYS B 1 242 ? 4.344 10.375 22.703 1 91.19 242 LYS B CA 1
ATOM 3828 C C . LYS B 1 242 ? 5.062 11.43 21.859 1 91.19 242 LYS B C 1
ATOM 3830 O O . LYS B 1 242 ? 5.523 12.438 22.391 1 91.19 242 LYS B O 1
ATOM 3835 N N . VAL B 1 243 ? 5.113 11.164 20.578 1 89.12 243 VAL B N 1
ATOM 3836 C CA . VAL B 1 243 ? 5.793 12.078 19.672 1 89.12 243 VAL B CA 1
ATOM 3837 C C . VAL B 1 243 ? 5.012 13.391 19.578 1 89.12 243 VAL B C 1
ATOM 3839 O O . VAL B 1 243 ? 5.598 14.477 19.641 1 89.12 243 VAL B O 1
ATOM 3842 N N . LEU B 1 244 ? 3.742 13.305 19.531 1 83.44 244 LEU B N 1
ATOM 3843 C CA . LEU B 1 244 ? 2.914 14.5 19.438 1 83.44 244 LEU B CA 1
ATOM 3844 C C . LEU B 1 244 ? 2.971 15.297 20.734 1 83.44 244 LEU B C 1
ATOM 3846 O O . LEU B 1 244 ? 2.967 16.531 20.719 1 83.44 244 LEU B O 1
ATOM 3850 N N . GLN B 1 245 ? 3.012 14.664 21.828 1 84.88 245 GLN B N 1
ATOM 3851 C CA . GLN B 1 245 ? 3.121 15.344 23.125 1 84.88 245 GLN B CA 1
ATOM 3852 C C . GLN B 1 245 ? 4.457 16.062 23.25 1 84.88 245 GLN B C 1
ATOM 3854 O O . GLN B 1 245 ? 4.52 17.188 23.766 1 84.88 245 GLN B O 1
ATOM 3859 N N . ARG B 1 246 ? 5.391 15.477 22.766 1 83.81 246 ARG B N 1
ATOM 3860 C CA . ARG B 1 246 ? 6.734 16.031 22.875 1 83.81 246 ARG B CA 1
ATOM 3861 C C . ARG B 1 246 ? 6.914 17.219 21.938 1 83.81 246 ARG B C 1
ATOM 3863 O O . ARG B 1 246 ? 7.609 18.188 22.266 1 83.81 246 ARG B O 1
ATOM 3870 N N . TRP B 1 247 ? 6.277 17.172 20.75 1 78.38 247 TRP B N 1
ATOM 3871 C CA . TRP B 1 247 ? 6.5 18.219 19.75 1 78.38 247 TRP B CA 1
ATOM 3872 C C . TRP B 1 247 ? 5.355 19.219 19.766 1 78.38 247 TRP B C 1
ATOM 3874 O O . TRP B 1 247 ? 5.293 20.094 18.891 1 78.38 247 TRP B O 1
ATOM 3884 N N . GLY B 1 248 ? 4.621 19.125 20.812 1 65.38 248 GLY B N 1
ATOM 3885 C CA . GLY B 1 248 ? 3.625 20.141 21.094 1 65.38 248 GLY B CA 1
ATOM 3886 C C . GLY B 1 248 ? 2.414 20.062 20.188 1 65.38 248 GLY B C 1
ATOM 3887 O O . GLY B 1 248 ? 1.713 21.062 19.969 1 65.38 248 GLY B O 1
ATOM 3888 N N . TYR B 1 249 ? 2.346 19 19.453 1 60.09 249 TYR B N 1
ATOM 3889 C CA . TYR B 1 249 ? 1.167 18.828 18.609 1 60.09 249 TYR B CA 1
ATOM 3890 C C . TYR B 1 249 ? -0.015 18.312 19.422 1 60.09 249 TYR B C 1
ATOM 3892 O O . TYR B 1 249 ? -1.106 18.109 18.891 1 60.09 249 TYR B O 1
ATOM 3900 N N . SER B 1 250 ? 0.164 17.984 20.641 1 50.28 250 SER B N 1
ATOM 3901 C CA . SER B 1 250 ? -0.937 17.484 21.453 1 50.28 250 SER B CA 1
ATOM 3902 C C . SER B 1 250 ? -1.9 18.609 21.844 1 50.28 250 SER B C 1
ATOM 3904 O O . SER B 1 250 ? -1.475 19.719 22.156 1 50.28 250 SER B O 1
ATOM 3906 N N . LYS B 1 251 ? -3.15 18.578 21.141 1 45.72 251 LYS B N 1
ATOM 3907 C CA . LYS B 1 251 ? -4.16 19.469 21.703 1 45.72 251 LYS B CA 1
ATOM 3908 C C . LYS B 1 251 ? -4.379 19.203 23.188 1 45.72 251 LYS B C 1
ATOM 3910 O O . LYS B 1 251 ? -4.34 18.047 23.625 1 45.72 251 LYS B O 1
#